Protein AF-0000000084342710 (afdb_homodimer)

Foldseek 3Di:
DADAAAEDELDQDPPQPPPPDAQKKAFDAPWDWDDPDLFWIWIHDPRVQIYIYGPHDSVLSVLNVVRNAIDGLVVSLVSCVVVPHHSSSSSSVQVRCVVSVGMDHRVLVVVLLVLQLPAEEEEEDAAQLSLLLLLLSQVVRRNHYEYDYADADDPRRPDRQADPVRGRPGPQVRSQVSSCVRRVNRHYYHDDPPDQGQEYEYEFADDDPVVQVVCLVVQHWYWYWADDPAKIKIDQTDRQLAAAGVVLVQVVVCVVPVCSVVVSVVRGPDGHDHDSVRSNVRSVLRNVQVSQSSSVVVHDDDHGLSHQWMWIDNVVVGDIDTGGGGHDPPDPSNNNVDDPPPVPPPPPPPD/DADAAAEDELDQDDPQPPPPDAQKKAFDAPWDWDDPDLFWIWIHDPRVQIYIYGPHDSVLSVLNVVRNAIDGLVVSLVSCVVVPHHSSSSSSVQVRCVVSVGMDHRVLVVVLLVLQLPAEEEEEDAAQLSLQLLLLSQVVRRNHYEYDYADADDPRRPDRQADPVRGGPGPQVRSVVSSCVRRVNRHYYHDDPPDQGQEYEYEFADDDPVVQVVCLVVQHWYWYWADDPAKIKIDQTDRQLAAAGVVLVQVVVCVVPVCSVVVSVVRGPDGHDHDSVRSNVRSVLRNVQVSQSSSPVVHDGPHGLSHQWMWIDNVVVGDIDTGGGGHDPPDPSNNNVDDPPPVPPPPPPPD

Sequence (702 aa):
MKTPTDTVAVRDHAGVNRDQLPATVMLPRWRSVFDIDASTRMIGLDPQAALVVGDLAPPLAELVDELRSPVAPEDFAARAAARGVPAETAYTLLHALRDAGELVDGAAAARMTAHRAAAAVLVRGTGPLTVGVVIGLCAAGIGAVHVEARGTVAGADLGTGLGDADHGRPRLEAIADAAARTVPEARVSRPPRLLVPDLVVLADEYPDPVVCADLVVGGIAHLPVRLRDGVGVVGPLVLPGRTACLECLELQRSACEPSWPRVAAQLAGRRGTADPASVPATVGLSVAQAVAAVDGTAGSTPPPGALEASLEIDAAAGTIVRRPWQPVPGCRCGAADLPRTDGRSRATIEGMKTPTDTVAVRDHAGVNRDQLPATVMLPRWRSVFDIDASTRMIGLDPQAALVVGDLAPPLAELVDELRSPVAPEDFAARAAARGVPAETAYTLLHALRDAGELVDGAAAARMTAHRAAAAVLVRGTGPLTVGVVIGLCAAGIGAVHVEARGTVAGADLGTGLGDADHGRPRLEAIADAAARTVPEARVSRPPRLLVPDLVVLADEYPDPVVCADLVVGGIAHLPVRLRDGVGVVGPLVLPGRTACLECLELQRSACEPSWPRVAAQLAGRRGTADPASVPATVGLSVAQAVAAVDGTAGSTPPPGALEASLEIDAAAGTIVRRPWQPVPGCRCGAADLPRTDGRSRATIEG

Nearest PDB structures (foldseek):
  6om4-assembly2_B  TM=7.140E-01  e=4.224E-17  Escherichia coli
  3h5a-assembly1_A  TM=6.981E-01  e=1.035E-16  Escherichia coli
  3h9g-assembly1_A  TM=7.059E-01  e=3.850E-16  Escherichia coli
  3h5a-assembly1_B  TM=7.046E-01  e=1.931E-15  Escherichia coli
  3h5a-assembly1_C  TM=6.759E-01  e=1.614E-15  Escherichia coli

Structure (mmCIF, N/CA/C/O backbone):
data_AF-0000000084342710-model_v1
#
loop_
_entity.id
_entity.type
_entity.pdbx_description
1 polymer 'Bacteriocin biosynthesis cyclodehydratase domain-containing protein'
#
loop_
_atom_site.group_PDB
_atom_site.id
_atom_site.type_symbol
_atom_site.label_atom_id
_atom_site.label_alt_id
_atom_site.label_comp_id
_atom_site.label_asym_id
_atom_site.label_entity_id
_atom_site.label_seq_id
_atom_site.pdbx_PDB_ins_code
_atom_site.Cartn_x
_atom_site.Cartn_y
_atom_site.Cartn_z
_atom_site.occupancy
_atom_site.B_iso_or_equiv
_atom_site.auth_seq_id
_atom_site.auth_comp_id
_atom_site.auth_asym_id
_atom_site.auth_atom_id
_atom_site.pdbx_PDB_model_num
ATOM 1 N N . MET A 1 1 ? 10.172 -19.266 14.062 1 26.27 1 MET A N 1
ATOM 2 C CA . MET A 1 1 ? 10.781 -19.719 12.82 1 26.27 1 MET A CA 1
ATOM 3 C C . MET A 1 1 ? 9.758 -20.438 11.938 1 26.27 1 MET A C 1
ATOM 5 O O . MET A 1 1 ? 8.555 -20.406 12.234 1 26.27 1 MET A O 1
ATOM 9 N N . LYS A 1 2 ? 10.188 -21.688 11.375 1 45.38 2 LYS A N 1
ATOM 10 C CA . LYS A 1 2 ? 10.219 -22.516 10.172 1 45.38 2 LYS A CA 1
ATOM 11 C C . LYS A 1 2 ? 9 -23.438 10.102 1 45.38 2 LYS A C 1
ATOM 13 O O . LYS A 1 2 ? 8.984 -24.5 10.719 1 45.38 2 LYS A O 1
ATOM 18 N N . THR A 1 3 ? 7.875 -23.188 10.258 1 48.59 3 THR A N 1
ATOM 19 C CA . THR A 1 3 ? 7.121 -24.438 10.109 1 48.59 3 THR A CA 1
ATOM 20 C C . THR A 1 3 ? 7.285 -25 8.711 1 48.59 3 THR A C 1
ATOM 22 O O . THR A 1 3 ? 7.277 -24.266 7.723 1 48.59 3 THR A O 1
ATOM 25 N N . PRO A 1 4 ? 7.848 -26.25 8.656 1 53.44 4 PRO A N 1
ATOM 26 C CA . PRO A 1 4 ? 7.965 -26.969 7.387 1 53.44 4 PRO A CA 1
ATOM 27 C C . PRO A 1 4 ? 6.727 -26.797 6.504 1 53.44 4 PRO A C 1
ATOM 29 O O . PRO A 1 4 ? 5.633 -26.547 7.012 1 53.44 4 PRO A O 1
ATOM 32 N N . THR A 1 5 ? 7.039 -26.641 5.289 1 66.56 5 THR A N 1
ATOM 33 C CA . THR A 1 5 ? 5.973 -26.656 4.293 1 66.56 5 THR A CA 1
ATOM 34 C C . THR A 1 5 ? 5.066 -27.859 4.48 1 66.56 5 THR A C 1
ATOM 36 O O . THR A 1 5 ? 5.543 -28.969 4.742 1 66.56 5 THR A O 1
ATOM 39 N N . ASP A 1 6 ? 3.811 -27.719 4.531 1 72 6 ASP A N 1
ATOM 40 C CA . ASP A 1 6 ? 2.85 -28.812 4.648 1 72 6 ASP A CA 1
ATOM 41 C C . ASP A 1 6 ? 2.994 -29.797 3.492 1 72 6 ASP A C 1
ATOM 43 O O . ASP A 1 6 ? 3.236 -29.391 2.354 1 72 6 ASP A O 1
ATOM 47 N N . THR A 1 7 ? 3.133 -31.047 3.789 1 71.19 7 THR A N 1
ATOM 48 C CA . THR A 1 7 ? 3.258 -32.094 2.775 1 71.19 7 THR A CA 1
ATOM 49 C C . THR A 1 7 ? 2.037 -33 2.789 1 71.19 7 THR A C 1
ATOM 51 O O . THR A 1 7 ? 1.553 -33.375 3.855 1 71.19 7 THR A O 1
ATOM 54 N N . VAL A 1 8 ? 1.377 -33.125 1.595 1 76.75 8 VAL A N 1
ATOM 55 C CA . VAL A 1 8 ? 0.285 -34.094 1.472 1 76.75 8 VAL A CA 1
ATOM 56 C C . VAL A 1 8 ? 0.689 -35.219 0.52 1 76.75 8 VAL A C 1
ATOM 58 O O . VAL A 1 8 ? 1.258 -34.969 -0.545 1 76.75 8 VAL A O 1
ATOM 61 N N . ALA A 1 9 ? 0.549 -36.469 0.963 1 75 9 ALA A N 1
ATOM 62 C CA . ALA A 1 9 ? 0.771 -37.625 0.124 1 75 9 ALA A CA 1
ATOM 63 C C . ALA A 1 9 ? -0.55 -38.219 -0.382 1 75 9 ALA A C 1
ATOM 65 O O . ALA A 1 9 ? -1.498 -38.375 0.39 1 75 9 ALA A O 1
ATOM 66 N N . VAL A 1 10 ? -0.753 -38.188 -1.678 1 72.38 10 VAL A N 1
ATOM 67 C CA . VAL A 1 10 ? -1.976 -38.719 -2.275 1 72.38 10 VAL A CA 1
ATOM 68 C C . VAL A 1 10 ? -1.865 -40.219 -2.426 1 72.38 10 VAL A C 1
ATOM 70 O O . VAL A 1 10 ? -1.172 -40.719 -3.318 1 72.38 10 VAL A O 1
ATOM 73 N N . ARG A 1 11 ? -2.02 -40.969 -1.323 1 61.44 11 ARG A N 1
ATOM 74 C CA . ARG A 1 11 ? -2.02 -42.438 -1.379 1 61.44 11 ARG A CA 1
ATOM 75 C C . ARG A 1 11 ? -3.412 -42.969 -1.694 1 61.44 11 ARG A C 1
ATOM 77 O O . ARG A 1 11 ? -4.414 -42.281 -1.469 1 61.44 11 ARG A O 1
ATOM 84 N N . ASP A 1 12 ? -3.533 -44.062 -2.482 1 53.97 12 ASP A N 1
ATOM 85 C CA . ASP A 1 12 ? -4.746 -44.75 -2.902 1 53.97 12 ASP A CA 1
ATOM 86 C C . ASP A 1 12 ? -5.699 -44.938 -1.727 1 53.97 12 ASP A C 1
ATOM 88 O O . ASP A 1 12 ? -5.332 -45.562 -0.718 1 53.97 12 ASP A O 1
ATOM 92 N N . HIS A 1 13 ? -6.547 -43.938 -1.438 1 51.06 13 HIS A N 1
ATOM 93 C CA . HIS A 1 13 ? -7.539 -44.281 -0.423 1 51.06 13 HIS A CA 1
ATOM 94 C C . HIS A 1 13 ? -8.773 -44.906 -1.046 1 51.06 13 HIS A C 1
ATOM 96 O O . HIS A 1 13 ? -9.359 -44.375 -1.979 1 51.06 13 HIS A O 1
ATOM 102 N N . ALA A 1 14 ? -9 -46.062 -0.784 1 50.31 14 ALA A N 1
ATOM 103 C CA . ALA A 1 14 ? -10.266 -46.75 -0.976 1 50.31 14 ALA A CA 1
ATOM 104 C C . ALA A 1 14 ? -11.43 -45.969 -0.373 1 50.31 14 ALA A C 1
ATOM 106 O O . ALA A 1 14 ? -11.312 -45.438 0.728 1 50.31 14 ALA A O 1
ATOM 107 N N . GLY A 1 15 ? -12.539 -45.656 -1.287 1 54.59 15 GLY A N 1
ATOM 108 C CA . GLY A 1 15 ? -13.852 -45.156 -0.916 1 54.59 15 GLY A CA 1
ATOM 109 C C . GLY A 1 15 ? -13.938 -43.625 -0.935 1 54.59 15 GLY A C 1
ATOM 110 O O . GLY A 1 15 ? -14.586 -43.031 -0.07 1 54.59 15 GLY A O 1
ATOM 111 N N . VAL A 1 16 ? -13.18 -43 -1.77 1 57.56 16 VAL A N 1
ATOM 112 C CA . VAL A 1 16 ? -13.227 -41.562 -1.758 1 57.56 16 VAL A CA 1
ATOM 113 C C . VAL A 1 16 ? -14.602 -41.062 -2.211 1 57.56 16 VAL A C 1
ATOM 115 O O . VAL A 1 16 ? -15.148 -41.562 -3.201 1 57.56 16 VAL A O 1
ATOM 118 N N . ASN A 1 17 ? -15.391 -40.5 -1.282 1 56.69 17 ASN A N 1
ATOM 119 C CA . ASN A 1 17 ? -16.703 -39.906 -1.516 1 56.69 17 ASN A CA 1
ATOM 120 C C . ASN A 1 17 ? -16.656 -38.781 -2.543 1 56.69 17 ASN A C 1
ATOM 122 O O . ASN A 1 17 ? -15.945 -37.812 -2.348 1 56.69 17 ASN A O 1
ATOM 126 N N . ARG A 1 18 ? -17 -39.062 -3.824 1 61.75 18 ARG A N 1
ATOM 127 C CA . ARG A 1 18 ? -17.141 -38.094 -4.902 1 61.75 18 ARG A CA 1
ATOM 128 C C . ARG A 1 18 ? -18 -36.906 -4.473 1 61.75 18 ARG A C 1
ATOM 130 O O . ARG A 1 18 ? -17.906 -35.812 -5.043 1 61.75 18 ARG A O 1
ATOM 137 N N . ASP A 1 19 ? -18.891 -37.125 -3.441 1 64.12 19 ASP A N 1
ATOM 138 C CA . ASP A 1 19 ? -20.078 -36.312 -3.182 1 64.12 19 ASP A CA 1
ATOM 139 C C . ASP A 1 19 ? -19.719 -35.031 -2.447 1 64.12 19 ASP A C 1
ATOM 141 O O . ASP A 1 19 ? -20.531 -34.125 -2.352 1 64.12 19 ASP A O 1
ATOM 145 N N . GLN A 1 20 ? -18.391 -34.594 -2.584 1 82.88 20 GLN A N 1
ATOM 146 C CA . GLN A 1 20 ? -18.219 -33.438 -1.724 1 82.88 20 GLN A CA 1
ATOM 147 C C . GLN A 1 20 ? -17.344 -32.375 -2.391 1 82.88 20 GLN A C 1
ATOM 149 O O . GLN A 1 20 ? -16.797 -31.5 -1.717 1 82.88 20 GLN A O 1
ATOM 154 N N . LEU A 1 21 ? -17.375 -32.469 -3.73 1 90.81 21 LEU A N 1
ATOM 155 C CA . LEU A 1 21 ? -16.625 -31.438 -4.426 1 90.81 21 LEU A CA 1
ATOM 156 C C . LEU A 1 21 ? -17.547 -30.531 -5.23 1 90.81 21 LEU A C 1
ATOM 158 O O . LEU A 1 21 ? -18.609 -30.984 -5.695 1 90.81 21 LEU A O 1
ATOM 162 N N . PRO A 1 22 ? -17.266 -29.328 -5.375 1 92 22 PRO A N 1
ATOM 163 C CA . PRO A 1 22 ? -18.062 -28.438 -6.219 1 92 22 PRO A CA 1
ATOM 164 C C . PRO A 1 22 ? -18.062 -28.859 -7.684 1 92 22 PRO A C 1
ATOM 166 O O . PRO A 1 22 ? -17.281 -29.719 -8.086 1 92 22 PRO A O 1
ATOM 169 N N . ALA A 1 23 ? -18.984 -28.266 -8.453 1 92.56 23 ALA A N 1
ATOM 170 C CA . ALA A 1 23 ? -19.156 -28.594 -9.859 1 92.56 23 ALA A CA 1
ATOM 171 C C . ALA A 1 23 ? -17.875 -28.344 -10.648 1 92.56 23 ALA A C 1
ATOM 173 O O . ALA A 1 23 ? -17.578 -29.062 -11.609 1 92.56 23 ALA A O 1
ATOM 174 N N . THR A 1 24 ? -17.203 -27.312 -10.266 1 95.69 24 THR A N 1
ATOM 175 C CA . THR A 1 24 ? -15.867 -27.031 -10.797 1 95.69 24 THR A CA 1
ATOM 176 C C . THR A 1 24 ? -14.898 -26.672 -9.68 1 95.69 24 THR A C 1
ATOM 178 O O . THR A 1 24 ? -15.312 -26.156 -8.641 1 95.69 24 THR A O 1
ATOM 181 N N . VAL A 1 25 ? -13.648 -27 -9.875 1 96.12 25 VAL A N 1
ATOM 182 C CA . VAL A 1 25 ? -12.633 -26.734 -8.867 1 96.12 25 VAL A CA 1
ATOM 183 C C . VAL A 1 25 ? -11.398 -26.125 -9.531 1 96.12 25 VAL A C 1
ATOM 185 O O . VAL A 1 25 ? -11.18 -26.297 -10.727 1 96.12 25 VAL A O 1
ATOM 188 N N . MET A 1 26 ? -10.672 -25.438 -8.789 1 96.44 26 MET A N 1
ATOM 189 C CA . MET A 1 26 ? -9.406 -24.875 -9.242 1 96.44 26 MET A CA 1
ATOM 190 C C . MET A 1 26 ? -8.508 -24.531 -8.055 1 96.44 26 MET A C 1
ATOM 192 O O . MET A 1 26 ? -8.977 -24.484 -6.918 1 96.44 26 MET A O 1
ATOM 196 N N . LEU A 1 27 ? -7.254 -24.344 -8.297 1 95 27 LEU A N 1
ATOM 197 C CA . LEU A 1 27 ? -6.367 -23.766 -7.289 1 95 27 LEU A CA 1
ATOM 198 C C . LEU A 1 27 ? -6.695 -22.297 -7.051 1 95 27 LEU A C 1
ATOM 200 O O . LEU A 1 27 ? -7.309 -21.656 -7.902 1 95 27 LEU A O 1
ATOM 204 N N . PRO A 1 28 ? -6.359 -21.797 -5.793 1 90.5 28 PRO A N 1
ATOM 205 C CA . PRO A 1 28 ? -6.562 -20.359 -5.57 1 90.5 28 PRO A CA 1
ATOM 206 C C . PRO A 1 28 ? -5.906 -19.5 -6.641 1 90.5 28 PRO A C 1
ATOM 208 O O . PRO A 1 28 ? -4.836 -19.844 -7.152 1 90.5 28 PRO A O 1
ATOM 211 N N . ARG A 1 29 ? -6.555 -18.359 -6.781 1 85.81 29 ARG A N 1
ATOM 212 C CA . ARG A 1 29 ? -6.059 -17.438 -7.797 1 85.81 29 ARG A CA 1
ATOM 213 C C . ARG A 1 29 ? -4.633 -17 -7.488 1 85.81 29 ARG A C 1
ATOM 215 O O . ARG A 1 29 ? -4.273 -16.812 -6.32 1 85.81 29 ARG A O 1
ATOM 222 N N . TRP A 1 30 ? -3.738 -16.953 -8.359 1 88.75 30 TRP A N 1
ATOM 223 C CA . TRP A 1 30 ? -2.383 -16.406 -8.32 1 88.75 30 TRP A CA 1
ATOM 224 C C . TRP A 1 30 ? -1.408 -17.422 -7.734 1 88.75 30 TRP A C 1
ATOM 226 O O . TRP A 1 30 ? -0.232 -17.109 -7.527 1 88.75 30 TRP A O 1
ATOM 236 N N . ARG A 1 31 ? -1.967 -18.641 -7.336 1 89.81 31 ARG A N 1
ATOM 237 C CA . ARG A 1 31 ? -1.093 -19.672 -6.801 1 89.81 31 ARG A CA 1
ATOM 238 C C . ARG A 1 31 ? -0.161 -20.219 -7.883 1 89.81 31 ARG A C 1
ATOM 240 O O . ARG A 1 31 ? -0.601 -20.516 -8.992 1 89.81 31 ARG A O 1
ATOM 247 N N . SER A 1 32 ? 1.064 -20.281 -7.516 1 91.06 32 SER A N 1
ATOM 248 C CA . SER A 1 32 ? 2.039 -20.875 -8.43 1 91.06 32 SER A CA 1
ATOM 249 C C . SER A 1 32 ? 2.209 -22.375 -8.172 1 91.06 32 SER A C 1
ATOM 251 O O . SER A 1 32 ? 2.023 -22.828 -7.047 1 91.06 32 SER A O 1
ATOM 253 N N . VAL A 1 33 ? 2.518 -23.047 -9.234 1 93.5 33 VAL A N 1
ATOM 254 C CA . VAL A 1 33 ? 2.773 -24.484 -9.141 1 93.5 33 VAL A CA 1
ATOM 255 C C . VAL A 1 33 ? 4.148 -24.797 -9.727 1 93.5 33 VAL A C 1
ATOM 257 O O . VAL A 1 33 ? 4.492 -24.328 -10.812 1 93.5 33 VAL A O 1
ATOM 260 N N . PHE A 1 34 ? 4.895 -25.609 -8.992 1 93.62 34 PHE A N 1
ATOM 261 C CA . PHE A 1 34 ? 6.254 -25.922 -9.414 1 93.62 34 PHE A CA 1
ATOM 262 C C . PHE A 1 34 ? 6.484 -27.422 -9.438 1 93.62 34 PHE A C 1
ATOM 264 O O . PHE A 1 34 ? 5.887 -28.156 -8.648 1 93.62 34 PHE A O 1
ATOM 271 N N . ASP A 1 35 ? 7.395 -27.812 -10.273 1 94.94 35 ASP A N 1
ATOM 272 C CA . ASP A 1 35 ? 7.805 -29.203 -10.391 1 94.94 35 ASP A CA 1
ATOM 273 C C . ASP A 1 35 ? 9.023 -29.484 -9.523 1 94.94 35 ASP A C 1
ATOM 275 O O . ASP A 1 35 ? 10.094 -28.906 -9.727 1 94.94 35 ASP A O 1
ATOM 279 N N . ILE A 1 36 ? 8.852 -30.359 -8.555 1 93.56 36 ILE A N 1
ATOM 280 C CA . ILE A 1 36 ? 9.984 -30.781 -7.734 1 93.56 36 ILE A CA 1
ATOM 281 C C . ILE A 1 36 ? 10.664 -31.984 -8.367 1 93.56 36 ILE A C 1
ATOM 283 O O . ILE A 1 36 ? 11.883 -32 -8.531 1 93.56 36 ILE A O 1
ATOM 287 N N . ASP A 1 37 ? 9.867 -32.969 -8.727 1 93.19 37 ASP A N 1
ATOM 288 C CA . ASP A 1 37 ? 10.25 -34.125 -9.523 1 93.19 37 ASP A CA 1
ATOM 289 C C . ASP A 1 37 ? 9.047 -34.719 -10.258 1 93.19 37 ASP A C 1
ATOM 291 O O . ASP A 1 37 ? 8 -34.062 -10.375 1 93.19 37 ASP A O 1
ATOM 295 N N . ALA A 1 38 ? 9.211 -35.906 -10.781 1 93.31 38 ALA A N 1
ATOM 296 C CA . ALA A 1 38 ? 8.18 -36.5 -11.633 1 93.31 38 ALA A CA 1
ATOM 297 C C . ALA A 1 38 ? 6.902 -36.781 -10.836 1 93.31 38 ALA A C 1
ATOM 299 O O . ALA A 1 38 ? 5.812 -36.844 -11.406 1 93.31 38 ALA A O 1
ATOM 300 N N . SER A 1 39 ? 6.973 -36.875 -9.5 1 94.38 39 SER A N 1
ATOM 301 C CA . SER A 1 39 ? 5.824 -37.312 -8.703 1 94.38 39 SER A CA 1
ATOM 302 C C . SER A 1 39 ? 5.496 -36.281 -7.609 1 94.38 39 SER A C 1
ATOM 304 O O . SER A 1 39 ? 4.699 -36.594 -6.715 1 94.38 39 SER A O 1
ATOM 306 N N . THR A 1 40 ? 6.148 -35.156 -7.664 1 94.44 40 THR A N 1
ATOM 307 C CA . THR A 1 40 ? 5.988 -34.188 -6.578 1 94.44 40 THR A CA 1
ATOM 308 C C . THR A 1 40 ? 5.801 -32.781 -7.125 1 94.44 40 THR A C 1
ATOM 310 O O . THR A 1 40 ? 6.535 -32.344 -8.023 1 94.44 40 THR A O 1
ATOM 313 N N . ARG A 1 41 ? 4.805 -32.125 -6.672 1 95.06 41 ARG A N 1
ATOM 314 C CA . ARG A 1 41 ? 4.543 -30.719 -7.016 1 95.06 41 ARG A CA 1
ATOM 315 C C . ARG A 1 41 ? 4.527 -29.844 -5.77 1 95.06 41 ARG A C 1
ATOM 317 O O . ARG A 1 41 ? 4.203 -30.312 -4.676 1 95.06 41 ARG A O 1
ATOM 324 N N . MET A 1 42 ? 4.945 -28.703 -5.898 1 93.88 42 MET A N 1
ATOM 325 C CA . MET A 1 42 ? 4.801 -27.703 -4.848 1 93.88 42 MET A CA 1
ATOM 326 C C . MET A 1 42 ? 3.807 -26.609 -5.254 1 93.88 42 MET A C 1
ATOM 328 O O . MET A 1 42 ? 3.871 -26.094 -6.367 1 93.88 42 MET A O 1
ATOM 332 N N . ILE A 1 43 ? 2.893 -26.328 -4.391 1 93.62 43 ILE A N 1
ATOM 333 C CA . ILE A 1 43 ? 1.866 -25.328 -4.621 1 93.62 43 ILE A CA 1
ATOM 334 C C . ILE A 1 43 ? 2.094 -24.125 -3.695 1 93.62 43 ILE A C 1
ATOM 336 O O . ILE A 1 43 ? 2.01 -24.266 -2.473 1 93.62 43 ILE A O 1
ATOM 340 N N . GLY A 1 44 ? 2.426 -22.938 -4.359 1 92.25 44 GLY A N 1
ATOM 341 C CA . GLY A 1 44 ? 2.67 -21.719 -3.604 1 92.25 44 GLY A CA 1
ATOM 342 C C . GLY A 1 44 ? 4.133 -21.516 -3.26 1 92.25 44 GLY A C 1
ATOM 343 O O . GLY A 1 44 ? 4.922 -22.469 -3.279 1 92.25 44 GLY A O 1
ATOM 344 N N . LEU A 1 45 ? 4.457 -20.266 -2.916 1 90.94 45 LEU A N 1
ATOM 345 C CA . LEU A 1 45 ? 5.844 -19.906 -2.633 1 90.94 45 LEU A CA 1
ATOM 346 C C . LEU A 1 45 ? 5.98 -19.359 -1.215 1 90.94 45 LEU A C 1
ATOM 348 O O . LEU A 1 45 ? 7.098 -19.203 -0.711 1 90.94 45 LEU A O 1
ATOM 352 N N . ASP A 1 46 ? 4.871 -19.031 -0.592 1 86.38 46 ASP A N 1
ATOM 353 C CA . ASP A 1 46 ? 4.914 -18.547 0.786 1 86.38 46 ASP A CA 1
ATOM 354 C C . ASP A 1 46 ? 5.445 -19.641 1.726 1 86.38 46 ASP A C 1
ATOM 356 O O . ASP A 1 46 ? 4.867 -20.719 1.826 1 86.38 46 ASP A O 1
ATOM 360 N N . PRO A 1 47 ? 6.477 -19.328 2.453 1 78.06 47 PRO A N 1
ATOM 361 C CA . PRO A 1 47 ? 7.062 -20.359 3.316 1 78.06 47 PRO A CA 1
ATOM 362 C C . PRO A 1 47 ? 6.098 -20.844 4.395 1 78.06 47 PRO A C 1
ATOM 364 O O . PRO A 1 47 ? 6.246 -21.953 4.906 1 78.06 47 PRO A O 1
ATOM 367 N N . GLN A 1 48 ? 5.145 -20.016 4.719 1 78.19 48 GLN A N 1
ATOM 368 C CA . GLN A 1 48 ? 4.23 -20.391 5.793 1 78.19 48 GLN A CA 1
ATOM 369 C C . GLN A 1 48 ? 2.984 -21.078 5.242 1 78.19 48 GLN A C 1
ATOM 371 O O . GLN A 1 48 ? 2.18 -21.609 6.004 1 78.19 48 GLN A O 1
ATOM 376 N N . ALA A 1 49 ? 2.846 -21.125 3.871 1 82.88 49 ALA A N 1
ATOM 377 C CA . ALA A 1 49 ? 1.564 -21.594 3.35 1 82.88 49 ALA A CA 1
ATOM 378 C C . ALA A 1 49 ? 1.768 -22.547 2.174 1 82.88 49 ALA A C 1
ATOM 380 O O . ALA A 1 49 ? 0.838 -23.25 1.767 1 82.88 49 ALA A O 1
ATOM 381 N N . ALA A 1 50 ? 2.941 -22.641 1.703 1 89.06 50 ALA A N 1
ATOM 382 C CA . ALA A 1 50 ? 3.199 -23.516 0.557 1 89.06 50 ALA A CA 1
ATOM 383 C C . ALA A 1 50 ? 2.896 -24.969 0.893 1 89.06 50 ALA A C 1
ATOM 385 O O . ALA A 1 50 ? 3.025 -25.391 2.047 1 89.06 50 ALA A O 1
ATOM 386 N N . LEU A 1 51 ? 2.469 -25.734 -0.097 1 91.81 51 LEU A N 1
ATOM 387 C CA . LEU A 1 51 ? 2.098 -27.141 0.054 1 91.81 51 LEU A CA 1
ATOM 388 C C . LEU A 1 51 ? 2.877 -28.016 -0.919 1 91.81 51 LEU A C 1
ATOM 390 O O . LEU A 1 51 ? 2.916 -27.734 -2.119 1 91.81 51 LEU A O 1
ATOM 394 N N . VAL A 1 52 ? 3.49 -29.016 -0.384 1 92.38 52 VAL A N 1
ATOM 395 C CA . VAL A 1 52 ? 4.141 -30.016 -1.221 1 92.38 52 VAL A CA 1
ATOM 396 C C . VAL A 1 52 ? 3.236 -31.234 -1.358 1 92.38 52 VAL A C 1
ATOM 398 O O . VAL A 1 52 ? 2.82 -31.828 -0.358 1 92.38 52 VAL A O 1
ATOM 401 N N . VAL A 1 53 ? 2.893 -31.547 -2.582 1 93.38 53 VAL A N 1
ATOM 402 C CA . VAL A 1 53 ? 2.076 -32.719 -2.879 1 93.38 53 VAL A CA 1
ATOM 403 C C . VAL A 1 53 ? 2.945 -33.812 -3.494 1 93.38 53 VAL A C 1
ATOM 405 O O . VAL A 1 53 ? 3.422 -33.688 -4.625 1 93.38 53 VAL A O 1
ATOM 408 N N . GLY A 1 54 ? 3.07 -34.906 -2.781 1 92.5 54 GLY A N 1
ATOM 409 C CA . GLY A 1 54 ? 3.975 -35.969 -3.195 1 92.5 54 GLY A CA 1
ATOM 410 C C . GLY A 1 54 ? 3.264 -37.281 -3.479 1 92.5 54 GLY A C 1
ATOM 411 O O . GLY A 1 54 ? 2.037 -37.344 -3.389 1 92.5 54 GLY A O 1
ATOM 412 N N . ASP A 1 55 ? 4.094 -38.188 -4.016 1 91.69 55 ASP A N 1
ATOM 413 C CA . ASP A 1 55 ? 3.668 -39.562 -4.301 1 91.69 55 ASP A CA 1
ATOM 414 C C . ASP A 1 55 ? 2.557 -39.562 -5.348 1 91.69 55 ASP A C 1
ATOM 416 O O . ASP A 1 55 ? 1.628 -40.375 -5.258 1 91.69 55 ASP A O 1
ATOM 420 N N . LEU A 1 56 ? 2.715 -38.719 -6.234 1 93.38 56 LEU A N 1
ATOM 421 C CA . LEU A 1 56 ? 1.768 -38.656 -7.344 1 93.38 56 LEU A CA 1
ATOM 422 C C . LEU A 1 56 ? 2.229 -39.562 -8.484 1 93.38 56 LEU A C 1
ATOM 424 O O . LEU A 1 56 ? 3.422 -39.625 -8.781 1 93.38 56 LEU A O 1
ATOM 428 N N . ALA A 1 57 ? 1.233 -40.281 -9.023 1 93.81 57 ALA A N 1
ATOM 429 C CA . ALA A 1 57 ? 1.563 -40.812 -10.336 1 93.81 57 ALA A CA 1
ATOM 430 C C . ALA A 1 57 ? 1.979 -39.719 -11.305 1 93.81 57 ALA A C 1
ATOM 432 O O . ALA A 1 57 ? 1.329 -38.688 -11.383 1 93.81 57 ALA A O 1
ATOM 433 N N . PRO A 1 58 ? 3.031 -39.969 -12.023 1 94.06 58 PRO A N 1
ATOM 434 C CA . PRO A 1 58 ? 3.59 -38.906 -12.867 1 94.06 58 PRO A CA 1
ATOM 435 C C . PRO A 1 58 ? 2.551 -38.281 -13.789 1 94.06 58 PRO A C 1
ATOM 437 O O . PRO A 1 58 ? 2.467 -37.031 -13.891 1 94.06 58 PRO A O 1
ATOM 440 N N . PRO A 1 59 ? 1.677 -39.062 -14.383 1 94.38 59 PRO A N 1
ATOM 441 C CA . PRO A 1 59 ? 0.665 -38.406 -15.227 1 94.38 59 PRO A CA 1
ATOM 442 C C . PRO A 1 59 ? -0.284 -37.531 -14.438 1 94.38 59 PRO A C 1
ATOM 444 O O . PRO A 1 59 ? -0.766 -36.5 -14.961 1 94.38 59 PRO A O 1
ATOM 447 N N . LEU A 1 60 ? -0.517 -37.844 -13.188 1 94.31 60 LEU A N 1
ATOM 448 C CA . LEU A 1 60 ? -1.382 -37.031 -12.344 1 94.31 60 LEU A CA 1
ATOM 449 C C . LEU A 1 60 ? -0.687 -35.75 -11.938 1 94.31 60 LEU A C 1
ATOM 451 O O . LEU A 1 60 ? -1.316 -34.688 -11.898 1 94.31 60 LEU A O 1
ATOM 455 N N . ALA A 1 61 ? 0.578 -35.844 -11.68 1 94.81 61 ALA A N 1
ATOM 456 C CA . ALA A 1 61 ? 1.365 -34.656 -11.367 1 94.81 61 ALA A CA 1
ATOM 457 C C . ALA A 1 61 ? 1.294 -33.625 -12.5 1 94.81 61 ALA A C 1
ATOM 459 O O . ALA A 1 61 ? 1.156 -32.438 -12.258 1 94.81 61 ALA A O 1
ATOM 460 N N . GLU A 1 62 ? 1.28 -34.125 -13.688 1 93.75 62 GLU A N 1
ATOM 461 C CA . GLU A 1 62 ? 1.217 -33.281 -14.859 1 93.75 62 GLU A CA 1
ATOM 462 C C . GLU A 1 62 ? -0.139 -32.562 -14.961 1 93.75 62 GLU A C 1
ATOM 464 O O . GLU A 1 62 ? -0.237 -31.469 -15.477 1 93.75 62 GLU A O 1
ATOM 469 N N . LEU A 1 63 ? -1.138 -33.219 -14.438 1 95.31 63 LEU A N 1
ATOM 470 C CA . LEU A 1 63 ? -2.498 -32.719 -14.539 1 95.31 63 LEU A CA 1
ATOM 471 C C . LEU A 1 63 ? -2.746 -31.625 -13.508 1 95.31 63 LEU A C 1
ATOM 473 O O . LEU A 1 63 ? -3.715 -30.859 -13.617 1 95.31 63 LEU A O 1
ATOM 477 N N . VAL A 1 64 ? -1.878 -31.484 -12.531 1 95.38 64 VAL A N 1
ATOM 478 C CA . VAL A 1 64 ? -2.072 -30.5 -11.469 1 95.38 64 VAL A CA 1
ATOM 479 C C . VAL A 1 64 ? -2.119 -29.094 -12.062 1 95.38 64 VAL A C 1
ATOM 481 O O . VAL A 1 64 ? -2.863 -28.234 -11.578 1 95.38 64 VAL A O 1
ATOM 484 N N . ASP A 1 65 ? -1.444 -28.859 -13.148 1 92.25 65 ASP A N 1
ATOM 485 C CA . ASP A 1 65 ? -1.406 -27.562 -13.805 1 92.25 65 ASP A CA 1
ATOM 486 C C . ASP A 1 65 ? -2.783 -27.172 -14.344 1 92.25 65 ASP A C 1
ATOM 488 O O . ASP A 1 65 ? -3.1 -26 -14.469 1 92.25 65 ASP A O 1
ATOM 492 N N . GLU A 1 66 ? -3.555 -28.156 -14.664 1 93.56 66 GLU A N 1
ATOM 493 C CA . GLU A 1 66 ? -4.887 -27.891 -15.203 1 93.56 66 GLU A CA 1
ATOM 494 C C . GLU A 1 66 ? -5.797 -27.281 -14.141 1 93.56 66 GLU A C 1
ATOM 496 O O . GLU A 1 66 ? -6.805 -26.656 -14.477 1 93.56 66 GLU A O 1
ATOM 501 N N . LEU A 1 67 ? -5.398 -27.484 -12.922 1 95.62 67 LEU A N 1
ATOM 502 C CA . LEU A 1 67 ? -6.223 -26.984 -11.828 1 95.62 67 LEU A CA 1
ATOM 503 C C . LEU A 1 67 ? -6.039 -25.484 -11.656 1 95.62 67 LEU A C 1
ATOM 505 O O . LEU A 1 67 ? -6.711 -24.859 -10.828 1 95.62 67 LEU A O 1
ATOM 509 N N . ARG A 1 68 ? -5.195 -24.828 -12.453 1 92.62 68 ARG A N 1
ATOM 510 C CA . ARG A 1 68 ? -5.023 -23.391 -12.398 1 92.62 68 ARG A CA 1
ATOM 511 C C . ARG A 1 68 ? -6.223 -22.672 -13.016 1 92.62 68 ARG A C 1
ATOM 513 O O . ARG A 1 68 ? -6.383 -21.453 -12.844 1 92.62 68 ARG A O 1
ATOM 520 N N . SER A 1 69 ? -6.992 -23.406 -13.789 1 93.44 69 SER A N 1
ATOM 521 C CA . SER A 1 69 ? -8.273 -22.969 -14.328 1 93.44 69 SER A CA 1
ATOM 522 C C . SER A 1 69 ? -9.414 -23.875 -13.852 1 93.44 69 SER A C 1
ATOM 524 O O . SER A 1 69 ? -9.18 -25 -13.414 1 93.44 69 SER A O 1
ATOM 526 N N . PRO A 1 70 ? -10.57 -23.375 -13.875 1 95.12 70 PRO A N 1
ATOM 527 C CA . PRO A 1 70 ? -11.688 -24.203 -13.414 1 95.12 70 PRO A CA 1
ATOM 528 C C . PRO A 1 70 ? -11.859 -25.484 -14.227 1 95.12 70 PRO A C 1
ATOM 530 O O . PRO A 1 70 ? -11.836 -25.438 -15.461 1 95.12 70 PRO A O 1
ATOM 533 N N . VAL A 1 71 ? -12.047 -26.609 -13.531 1 96.56 71 VAL A N 1
ATOM 534 C CA . VAL A 1 71 ? -12.273 -27.891 -14.172 1 96.56 71 VAL A CA 1
ATOM 535 C C . VAL A 1 71 ? -13.289 -28.703 -13.375 1 96.56 71 VAL A C 1
ATOM 537 O O . VAL A 1 71 ? -13.305 -28.641 -12.141 1 96.56 71 VAL A O 1
ATOM 540 N N . ALA A 1 72 ? -14.102 -29.422 -14.055 1 96.5 72 ALA A N 1
ATOM 541 C CA . ALA A 1 72 ? -15.008 -30.344 -13.375 1 96.5 72 ALA A CA 1
ATOM 542 C C . ALA A 1 72 ? -14.242 -31.531 -12.805 1 96.5 72 ALA A C 1
ATOM 544 O O . ALA A 1 72 ? -13.438 -32.156 -13.508 1 96.5 72 ALA A O 1
ATOM 545 N N . PRO A 1 73 ? -14.492 -31.875 -11.562 1 95.75 73 PRO A N 1
ATOM 546 C CA . PRO A 1 73 ? -13.805 -33.031 -10.969 1 95.75 73 PRO A CA 1
ATOM 547 C C . PRO A 1 73 ? -13.922 -34.281 -11.82 1 95.75 73 PRO A C 1
ATOM 549 O O . PRO A 1 73 ? -12.953 -35.031 -11.961 1 95.75 73 PRO A O 1
ATOM 552 N N . GLU A 1 74 ? -15.102 -34.5 -12.422 1 95.31 74 GLU A N 1
ATOM 553 C CA . GLU A 1 74 ? -15.32 -35.688 -13.25 1 95.31 74 GLU A CA 1
ATOM 554 C C . GLU A 1 74 ? -14.422 -35.656 -14.484 1 95.31 74 GLU A C 1
ATOM 556 O O . GLU A 1 74 ? -13.883 -36.688 -14.891 1 95.31 74 GLU A O 1
ATOM 561 N N . ASP A 1 75 ? -14.352 -34.5 -15.031 1 96.69 75 ASP A N 1
ATOM 562 C CA . ASP A 1 75 ? -13.492 -34.344 -16.203 1 96.69 75 ASP A CA 1
ATOM 563 C C . ASP A 1 75 ? -12.023 -34.562 -15.836 1 96.69 75 ASP A C 1
ATOM 565 O O . ASP A 1 75 ? -11.281 -35.219 -16.562 1 96.69 75 ASP A O 1
ATOM 569 N N . PHE A 1 76 ? -11.641 -34 -14.688 1 96.94 76 PHE A N 1
ATOM 570 C CA . PHE A 1 76 ? -10.281 -34.156 -14.188 1 96.94 76 PHE A CA 1
ATOM 571 C C . PHE A 1 76 ? -9.953 -35.625 -13.969 1 96.94 76 PHE A C 1
ATOM 573 O O . PHE A 1 76 ? -8.898 -36.125 -14.391 1 96.94 76 PHE A O 1
ATOM 580 N N . ALA A 1 77 ? -10.828 -36.344 -13.406 1 95.19 77 ALA A N 1
ATOM 581 C CA . ALA A 1 77 ? -10.672 -37.781 -13.148 1 95.19 77 ALA A CA 1
ATOM 582 C C . ALA A 1 77 ? -10.625 -38.562 -14.453 1 95.19 77 ALA A C 1
ATOM 584 O O . ALA A 1 77 ? -9.844 -39.5 -14.586 1 95.19 77 ALA A O 1
ATOM 585 N N . ALA A 1 78 ? -11.477 -38.188 -15.367 1 96.81 78 ALA A N 1
ATOM 586 C CA . ALA A 1 78 ? -11.508 -38.844 -16.656 1 96.81 78 ALA A CA 1
ATOM 587 C C . ALA A 1 78 ? -10.18 -38.656 -17.406 1 96.81 78 ALA A C 1
ATOM 589 O O . ALA A 1 78 ? -9.688 -39.594 -18.031 1 96.81 78 ALA A O 1
ATOM 590 N N . ARG A 1 79 ? -9.633 -37.5 -17.312 1 96.56 79 ARG A N 1
ATOM 591 C CA . ARG A 1 79 ? -8.352 -37.219 -17.953 1 96.56 79 ARG A CA 1
ATOM 592 C C . ARG A 1 79 ? -7.234 -38.031 -17.297 1 96.56 79 ARG A C 1
ATOM 594 O O . ARG A 1 79 ? -6.32 -38.5 -17.984 1 96.56 79 ARG A O 1
ATOM 601 N N . ALA A 1 80 ? -7.281 -38.125 -16 1 95.5 80 ALA A N 1
ATOM 602 C CA . ALA A 1 80 ? -6.32 -38.969 -15.305 1 95.5 80 ALA A CA 1
ATOM 603 C C . ALA A 1 80 ? -6.422 -40.438 -15.773 1 95.5 80 ALA A C 1
ATOM 605 O O . ALA A 1 80 ? -5.41 -41.062 -16.094 1 95.5 80 ALA A O 1
ATOM 606 N N . ALA A 1 81 ? -7.629 -40.938 -15.883 1 95.62 81 ALA A N 1
ATOM 607 C CA . ALA A 1 81 ? -7.867 -42.312 -16.312 1 95.62 81 ALA A CA 1
ATOM 608 C C . ALA A 1 81 ? -7.336 -42.531 -17.734 1 95.62 81 ALA A C 1
ATOM 610 O O . ALA A 1 81 ? -6.762 -43.594 -18.016 1 95.62 81 ALA A O 1
ATOM 611 N N . ALA A 1 82 ? -7.586 -41.594 -18.5 1 96.88 82 ALA A N 1
ATOM 612 C CA . ALA A 1 82 ? -7.117 -41.688 -19.875 1 96.88 82 ALA A CA 1
ATOM 613 C C . ALA A 1 82 ? -5.598 -41.781 -19.938 1 96.88 82 ALA A C 1
ATOM 615 O O . ALA A 1 82 ? -5.039 -42.281 -20.922 1 96.88 82 ALA A O 1
ATOM 616 N N . ARG A 1 83 ? -4.957 -41.375 -18.859 1 95.56 83 ARG A N 1
ATOM 617 C CA . ARG A 1 83 ? -3.5 -41.406 -18.812 1 95.56 83 ARG A CA 1
ATOM 618 C C . ARG A 1 83 ? -3.006 -42.594 -17.969 1 95.56 83 ARG A C 1
ATOM 620 O O . ARG A 1 83 ? -1.836 -42.625 -17.578 1 95.56 83 ARG A O 1
ATOM 627 N N . GLY A 1 84 ? -3.957 -43.406 -17.531 1 94.88 84 GLY A N 1
ATOM 628 C CA . GLY A 1 84 ? -3.572 -44.656 -16.844 1 94.88 84 GLY A CA 1
ATOM 629 C C . GLY A 1 84 ? -3.631 -44.531 -15.336 1 94.88 84 GLY A C 1
ATOM 630 O O . GLY A 1 84 ? -3.162 -45.406 -14.625 1 94.88 84 GLY A O 1
ATOM 631 N N . VAL A 1 85 ? -4.125 -43.469 -14.828 1 94.62 85 VAL A N 1
ATOM 632 C CA . VAL A 1 85 ? -4.281 -43.281 -13.391 1 94.62 85 VAL A CA 1
ATOM 633 C C . VAL A 1 85 ? -5.738 -43.5 -12.992 1 94.62 85 VAL A C 1
ATOM 635 O O . VAL A 1 85 ? -6.648 -42.906 -13.57 1 94.62 85 VAL A O 1
ATOM 638 N N . PRO A 1 86 ? -5.938 -44.406 -12.016 1 92.69 86 PRO A N 1
ATOM 639 C CA . PRO A 1 86 ? -7.324 -44.625 -11.602 1 92.69 86 PRO A CA 1
ATOM 640 C C . PRO A 1 86 ? -8.047 -43.344 -11.211 1 92.69 86 PRO A C 1
ATOM 642 O O . PRO A 1 86 ? -7.465 -42.469 -10.555 1 92.69 86 PRO A O 1
ATOM 645 N N . ALA A 1 87 ? -9.289 -43.25 -11.633 1 92.19 87 ALA A N 1
ATOM 646 C CA . ALA A 1 87 ? -10.117 -42.094 -11.328 1 92.19 87 ALA A CA 1
ATOM 647 C C . ALA A 1 87 ? -10.156 -41.812 -9.828 1 92.19 87 ALA A C 1
ATOM 649 O O . ALA A 1 87 ? -10.148 -40.656 -9.398 1 92.19 87 ALA A O 1
ATOM 650 N N . GLU A 1 88 ? -10.18 -42.812 -9.102 1 90.19 88 GLU A N 1
ATOM 651 C CA . GLU A 1 88 ? -10.242 -42.719 -7.645 1 90.19 88 GLU A CA 1
ATOM 652 C C . GLU A 1 88 ? -9.023 -41.969 -7.094 1 90.19 88 GLU A C 1
ATOM 654 O O . GLU A 1 88 ? -9.133 -41.219 -6.113 1 90.19 88 GLU A O 1
ATOM 659 N N . THR A 1 89 ? -7.926 -42.156 -7.738 1 92.06 89 THR A N 1
ATOM 660 C CA . THR A 1 89 ? -6.699 -41.5 -7.312 1 92.06 89 THR A CA 1
ATOM 661 C C . THR A 1 89 ? -6.793 -40 -7.559 1 92.06 89 THR A C 1
ATOM 663 O O . THR A 1 89 ? -6.316 -39.188 -6.75 1 92.06 89 THR A O 1
ATOM 666 N N . ALA A 1 90 ? -7.41 -39.656 -8.633 1 93.94 90 ALA A N 1
ATOM 667 C CA . ALA A 1 90 ? -7.617 -38.219 -8.945 1 93.94 90 ALA A CA 1
ATOM 668 C C . ALA A 1 90 ? -8.508 -37.562 -7.902 1 93.94 90 ALA A C 1
ATOM 670 O O . ALA A 1 90 ? -8.219 -36.438 -7.449 1 93.94 90 ALA A O 1
ATOM 671 N N . TYR A 1 91 ? -9.508 -38.25 -7.512 1 93.25 91 TYR A N 1
ATOM 672 C CA . TYR A 1 91 ? -10.406 -37.719 -6.496 1 93.25 91 TYR A CA 1
ATOM 673 C C . TYR A 1 91 ? -9.695 -37.594 -5.152 1 93.25 91 TYR A C 1
ATOM 675 O O . TYR A 1 91 ? -9.93 -36.656 -4.402 1 93.25 91 TYR A O 1
ATOM 683 N N . THR A 1 92 ? -8.867 -38.531 -4.91 1 91.81 92 THR A N 1
ATOM 684 C CA . THR A 1 92 ? -8.086 -38.469 -3.68 1 91.81 92 THR A CA 1
ATOM 685 C C . THR A 1 92 ? -7.223 -37.219 -3.654 1 91.81 92 THR A C 1
ATOM 687 O O . THR A 1 92 ? -7.148 -36.531 -2.633 1 91.81 92 THR A O 1
ATOM 690 N N . LEU A 1 93 ? -6.625 -36.938 -4.73 1 93.94 93 LEU A N 1
ATOM 691 C CA . LEU A 1 93 ? -5.82 -35.719 -4.832 1 93.94 93 LEU A CA 1
ATOM 692 C C . LEU A 1 93 ? -6.676 -34.469 -4.598 1 93.94 93 LEU A C 1
ATOM 694 O O . LEU A 1 93 ? -6.305 -33.594 -3.812 1 93.94 93 LEU A O 1
ATOM 698 N N . LEU A 1 94 ? -7.805 -34.406 -5.277 1 95.12 94 LEU A N 1
ATOM 699 C CA . LEU A 1 94 ? -8.68 -33.25 -5.156 1 95.12 94 LEU A CA 1
ATOM 700 C C . LEU A 1 94 ? -9.141 -33.062 -3.715 1 95.12 94 LEU A C 1
ATOM 702 O O . LEU A 1 94 ? -9.18 -31.938 -3.207 1 95.12 94 LEU A O 1
ATOM 706 N N . HIS A 1 95 ? -9.398 -34.125 -3.043 1 92.5 95 HIS A N 1
ATOM 707 C CA . HIS A 1 95 ? -9.812 -34.062 -1.647 1 92.5 95 HIS A CA 1
ATOM 708 C C . HIS A 1 95 ? -8.664 -33.594 -0.753 1 92.5 95 HIS A C 1
ATOM 710 O O . HIS A 1 95 ? -8.859 -32.812 0.176 1 92.5 95 HIS A O 1
ATOM 716 N N . ALA A 1 96 ? -7.516 -34.094 -1.089 1 90.62 96 ALA A N 1
ATOM 717 C CA . ALA A 1 96 ? -6.34 -33.688 -0.322 1 90.62 96 ALA A CA 1
ATOM 718 C C . ALA A 1 96 ? -6.09 -32.188 -0.456 1 90.62 96 ALA A C 1
ATOM 720 O O . ALA A 1 96 ? -5.793 -31.516 0.532 1 90.62 96 ALA A O 1
ATOM 721 N N . LEU A 1 97 ? -6.227 -31.719 -1.664 1 93.31 97 LEU A N 1
ATOM 722 C CA . LEU A 1 97 ? -6.039 -30.297 -1.91 1 93.31 97 LEU A CA 1
ATOM 723 C C . LEU A 1 97 ? -7.109 -29.469 -1.197 1 93.31 97 LEU A C 1
ATOM 725 O O . LEU A 1 97 ? -6.812 -28.422 -0.619 1 93.31 97 LEU A O 1
ATOM 729 N N . ARG A 1 98 ? -8.312 -29.906 -1.245 1 91.75 98 ARG A N 1
ATOM 730 C CA . ARG A 1 98 ? -9.406 -29.234 -0.547 1 91.75 98 ARG A CA 1
ATOM 731 C C . ARG A 1 98 ? -9.141 -29.172 0.954 1 91.75 98 ARG A C 1
ATOM 733 O O . ARG A 1 98 ? -9.281 -28.125 1.569 1 91.75 98 ARG A O 1
ATOM 740 N N . ASP A 1 99 ? -8.719 -30.312 1.512 1 88.88 99 ASP A N 1
ATOM 741 C CA . ASP A 1 99 ? -8.492 -30.406 2.951 1 88.88 99 ASP A CA 1
ATOM 742 C C . ASP A 1 99 ? -7.328 -29.516 3.381 1 88.88 99 ASP A C 1
ATOM 744 O O . ASP A 1 99 ? -7.305 -29 4.508 1 88.88 99 ASP A O 1
ATOM 748 N N . ALA A 1 100 ? -6.41 -29.328 2.432 1 89.94 100 ALA A N 1
ATOM 749 C CA . ALA A 1 100 ? -5.262 -28.453 2.703 1 89.94 100 ALA A CA 1
ATOM 750 C C . ALA A 1 100 ? -5.605 -27 2.449 1 89.94 100 ALA A C 1
ATOM 752 O O . ALA A 1 100 ? -4.777 -26.109 2.67 1 89.94 100 ALA A O 1
ATOM 753 N N . GLY A 1 101 ? -6.789 -26.734 1.923 1 88.5 101 GLY A N 1
ATOM 754 C CA . GLY A 1 101 ? -7.223 -25.375 1.659 1 88.5 101 GLY A CA 1
ATOM 755 C C . GLY A 1 101 ? -6.703 -24.828 0.343 1 88.5 101 GLY A C 1
ATOM 756 O O . GLY A 1 101 ? -6.656 -23.609 0.145 1 88.5 101 GLY A O 1
ATOM 757 N N . GLU A 1 102 ? -6.27 -25.719 -0.578 1 92.38 102 GLU A N 1
ATOM 758 C CA . GLU A 1 102 ? -5.652 -25.297 -1.832 1 92.38 102 GLU A CA 1
ATOM 759 C C . GLU A 1 102 ? -6.602 -25.5 -3.01 1 92.38 102 GLU A C 1
ATOM 761 O O . GLU A 1 102 ? -6.18 -25.453 -4.168 1 92.38 102 GLU A O 1
ATOM 766 N N . LEU A 1 103 ? -7.812 -25.812 -2.738 1 92.31 103 LEU A N 1
ATOM 767 C CA . LEU A 1 103 ? -8.82 -25.969 -3.779 1 92.31 103 LEU A CA 1
ATOM 768 C C . LEU A 1 103 ? -10.008 -25.047 -3.525 1 92.31 103 LEU A C 1
ATOM 770 O O . LEU A 1 103 ? -10.539 -24.984 -2.41 1 92.31 103 LEU A O 1
ATOM 774 N N . VAL A 1 104 ? -10.359 -24.297 -4.547 1 91.62 104 VAL A N 1
ATOM 775 C CA . VAL A 1 104 ? -11.477 -23.375 -4.391 1 91.62 104 VAL A CA 1
ATOM 776 C C . VAL A 1 104 ? -12.586 -23.734 -5.371 1 91.62 104 VAL A C 1
ATOM 778 O O . VAL A 1 104 ? -12.352 -24.453 -6.348 1 91.62 104 VAL A O 1
ATOM 781 N N . ASP A 1 105 ? -13.766 -23.297 -5.047 1 92.44 105 ASP A N 1
ATOM 782 C CA . ASP A 1 105 ? -14.938 -23.484 -5.902 1 92.44 105 ASP A CA 1
ATOM 783 C C . ASP A 1 105 ? -14.867 -22.578 -7.129 1 92.44 105 ASP A C 1
ATOM 785 O O . ASP A 1 105 ? -15.047 -21.359 -7.02 1 92.44 105 ASP A O 1
ATOM 789 N N . GLY A 1 106 ? -14.672 -23.188 -8.305 1 91.44 106 GLY A N 1
ATOM 790 C CA . GLY A 1 106 ? -14.531 -22.438 -9.539 1 91.44 106 GLY A CA 1
ATOM 791 C C . GLY A 1 106 ? -15.797 -21.703 -9.938 1 91.44 106 GLY A C 1
ATOM 792 O O . GLY A 1 106 ? -15.734 -20.578 -10.461 1 91.44 106 GLY A O 1
ATOM 793 N N . ALA A 1 107 ? -16.875 -22.312 -9.727 1 89.81 107 ALA A N 1
ATOM 794 C CA . ALA A 1 107 ? -18.156 -21.688 -10.039 1 89.81 107 ALA A CA 1
ATOM 795 C C . ALA A 1 107 ? -18.391 -20.453 -9.156 1 89.81 107 ALA A C 1
ATOM 797 O O . ALA A 1 107 ? -18.906 -19.438 -9.617 1 89.81 107 ALA A O 1
ATOM 798 N N . ALA A 1 108 ? -18.047 -20.625 -7.953 1 88.12 108 ALA A N 1
ATOM 799 C CA . ALA A 1 108 ? -18.172 -19.484 -7.043 1 88.12 108 ALA A CA 1
ATOM 800 C C . ALA A 1 108 ? -17.281 -18.328 -7.484 1 88.12 108 ALA A C 1
ATOM 802 O O . ALA A 1 108 ? -17.688 -17.172 -7.434 1 88.12 108 ALA A O 1
ATOM 803 N N . ALA A 1 109 ? -16.109 -18.609 -7.914 1 88.19 109 ALA A N 1
ATOM 804 C CA . ALA A 1 109 ? -15.188 -17.594 -8.406 1 88.19 109 ALA A CA 1
ATOM 805 C C . ALA A 1 109 ? -15.75 -16.875 -9.633 1 88.19 109 ALA A C 1
ATOM 807 O O . ALA A 1 109 ? -15.648 -15.656 -9.758 1 88.19 109 ALA A O 1
ATOM 808 N N . ALA A 1 110 ? -16.312 -17.625 -10.508 1 90 110 ALA A N 1
ATOM 809 C CA . ALA A 1 110 ? -16.906 -17.062 -11.703 1 90 110 ALA A CA 1
ATOM 810 C C . ALA A 1 110 ? -18.094 -16.156 -11.352 1 90 110 ALA A C 1
ATOM 812 O O . ALA A 1 110 ? -18.281 -15.102 -11.953 1 90 110 ALA A O 1
ATOM 813 N N . ARG A 1 111 ? -18.859 -16.625 -10.43 1 90.12 111 ARG A N 1
ATOM 814 C CA . ARG A 1 111 ? -20 -15.844 -9.977 1 90.12 111 ARG A CA 1
ATOM 815 C C . ARG A 1 111 ? -19.531 -14.516 -9.375 1 90.12 111 ARG A C 1
ATOM 817 O O . ARG A 1 111 ? -20.172 -13.477 -9.586 1 90.12 111 ARG A O 1
ATOM 824 N N . MET A 1 112 ? -18.5 -14.57 -8.68 1 90.19 112 MET A N 1
ATOM 825 C CA . MET A 1 112 ? -17.953 -13.359 -8.07 1 90.19 112 MET A CA 1
ATOM 826 C C . MET A 1 112 ? -17.484 -12.375 -9.141 1 90.19 112 MET A C 1
ATOM 828 O O . MET A 1 112 ? -17.703 -11.172 -9.023 1 90.19 112 MET A O 1
ATOM 832 N N . THR A 1 113 ? -16.859 -12.883 -10.148 1 91.12 113 THR A N 1
ATOM 833 C CA . THR A 1 113 ? -16.422 -12.055 -11.266 1 91.12 113 THR A CA 1
ATOM 834 C C . THR A 1 113 ? -17.609 -11.406 -11.961 1 91.12 113 THR A C 1
ATOM 836 O O . THR A 1 113 ? -17.578 -10.219 -12.273 1 91.12 113 THR A O 1
ATOM 839 N N . ALA A 1 114 ? -18.578 -12.188 -12.148 1 94.25 114 ALA A N 1
ATOM 840 C CA . ALA A 1 114 ? -19.797 -11.672 -12.773 1 94.25 114 ALA A CA 1
ATOM 841 C C . ALA A 1 114 ? -20.469 -10.617 -11.891 1 94.25 114 ALA A C 1
ATOM 843 O O . ALA A 1 114 ? -20.984 -9.625 -12.391 1 94.25 114 ALA A O 1
ATOM 844 N N . HIS A 1 115 ? -20.453 -10.898 -10.625 1 94.38 115 HIS A N 1
ATOM 845 C CA . HIS A 1 115 ? -21.016 -9.961 -9.664 1 94.38 115 HIS A CA 1
ATOM 846 C C . HIS A 1 115 ? -20.297 -8.617 -9.719 1 94.38 115 HIS A C 1
ATOM 848 O O . HIS A 1 115 ? -20.938 -7.562 -9.742 1 94.38 115 HIS A O 1
ATOM 854 N N . ARG A 1 116 ? -19.031 -8.625 -9.805 1 93.94 116 ARG A N 1
ATOM 855 C CA . ARG A 1 116 ? -18.234 -7.406 -9.914 1 93.94 116 ARG A CA 1
ATOM 856 C C . ARG A 1 116 ? -18.578 -6.648 -11.195 1 93.94 116 ARG A C 1
ATOM 858 O O . ARG A 1 116 ? -18.719 -5.426 -11.18 1 93.94 116 ARG A O 1
ATOM 865 N N . ALA A 1 117 ? -18.719 -7.422 -12.227 1 95.25 117 ALA A N 1
ATOM 866 C CA . ALA A 1 117 ? -18.984 -6.832 -13.539 1 95.25 117 ALA A CA 1
ATOM 867 C C . ALA A 1 117 ? -20.344 -6.156 -13.562 1 95.25 117 ALA A C 1
ATOM 869 O O . ALA A 1 117 ? -20.594 -5.262 -14.383 1 95.25 117 ALA A O 1
ATOM 870 N N . ALA A 1 118 ? -21.188 -6.523 -12.664 1 95.38 118 ALA A N 1
ATOM 871 C CA . ALA A 1 118 ? -22.531 -5.957 -12.602 1 95.38 118 ALA A CA 1
ATOM 872 C C . ALA A 1 118 ? -22.609 -4.867 -11.539 1 95.38 118 ALA A C 1
ATOM 874 O O . ALA A 1 118 ? -23.625 -4.16 -11.445 1 95.38 118 ALA A O 1
ATOM 875 N N . ALA A 1 119 ? -21.625 -4.746 -10.75 1 95.88 119 ALA A N 1
ATOM 876 C CA . ALA A 1 119 ? -21.641 -3.826 -9.617 1 95.88 119 ALA A CA 1
ATOM 877 C C . ALA A 1 119 ? -21.406 -2.391 -10.07 1 95.88 119 ALA A C 1
ATOM 879 O O . ALA A 1 119 ? -20.75 -2.156 -11.094 1 95.88 119 ALA A O 1
ATOM 880 N N . ALA A 1 120 ? -21.953 -1.472 -9.305 1 96.81 120 ALA A N 1
ATOM 881 C CA . ALA A 1 120 ? -21.766 -0.039 -9.516 1 96.81 120 ALA A CA 1
ATOM 882 C C . ALA A 1 120 ? -21.141 0.612 -8.281 1 96.81 120 ALA A C 1
ATOM 884 O O . ALA A 1 120 ? -21.656 0.476 -7.172 1 96.81 120 ALA A O 1
ATOM 885 N N . VAL A 1 121 ? -20.047 1.277 -8.484 1 98.06 121 VAL A N 1
ATOM 886 C CA . VAL A 1 121 ? -19.359 1.981 -7.402 1 98.06 121 VAL A CA 1
ATOM 887 C C . VAL A 1 121 ? -19.25 3.467 -7.742 1 98.06 121 VAL A C 1
ATOM 889 O O . VAL A 1 121 ? -18.891 3.83 -8.867 1 98.06 121 VAL A O 1
ATOM 892 N N . LEU A 1 122 ? -19.625 4.332 -6.828 1 98.19 122 LEU A N 1
ATOM 893 C CA . LEU A 1 122 ? -19.453 5.777 -6.953 1 98.19 122 LEU A CA 1
ATOM 894 C C . LEU A 1 122 ? -18.25 6.262 -6.16 1 98.19 122 LEU A C 1
ATOM 896 O O . LEU A 1 122 ? -18.109 5.945 -4.977 1 98.19 122 LEU A O 1
ATOM 900 N N . VAL A 1 123 ? -17.359 6.949 -6.832 1 98.25 123 VAL A N 1
ATOM 901 C CA . VAL A 1 123 ? -16.219 7.566 -6.18 1 98.25 123 VAL A CA 1
ATOM 902 C C . VAL A 1 123 ? -16.391 9.078 -6.125 1 98.25 123 VAL A C 1
ATOM 904 O O . VAL A 1 123 ? -16.594 9.727 -7.156 1 98.25 123 VAL A O 1
ATOM 907 N N . ARG A 1 124 ? -16.359 9.641 -4.93 1 96.62 124 ARG A N 1
ATOM 908 C CA . ARG A 1 124 ? -16.438 11.078 -4.711 1 96.62 124 ARG A CA 1
ATOM 909 C C . ARG A 1 124 ? -15.125 11.625 -4.176 1 96.62 124 ARG A C 1
ATOM 911 O O . ARG A 1 124 ? -14.641 11.18 -3.131 1 96.62 124 ARG A O 1
ATOM 918 N N . GLY A 1 125 ? -14.508 12.547 -4.836 1 94.69 125 GLY A N 1
ATOM 919 C CA . GLY A 1 125 ? -13.281 13.164 -4.367 1 94.69 125 GLY A CA 1
ATOM 920 C C . GLY A 1 125 ? -12.664 14.117 -5.371 1 94.69 125 GLY A C 1
ATOM 921 O O . GLY A 1 125 ? -13.172 14.258 -6.488 1 94.69 125 GLY A O 1
ATOM 922 N N . THR A 1 126 ? -11.609 14.812 -5.023 1 91.25 126 THR A N 1
ATOM 923 C CA . THR A 1 126 ? -11.039 15.867 -5.863 1 91.25 126 THR A CA 1
ATOM 924 C C . THR A 1 126 ? -9.516 15.766 -5.891 1 91.25 126 THR A C 1
ATOM 926 O O . THR A 1 126 ? -8.828 16.75 -6.172 1 91.25 126 THR A O 1
ATOM 929 N N . GLY A 1 127 ? -8.977 14.656 -5.551 1 91.38 127 GLY A N 1
ATOM 930 C CA . GLY A 1 127 ? -7.527 14.57 -5.449 1 91.38 127 GLY A CA 1
ATOM 931 C C . GLY A 1 127 ? -6.965 13.289 -6.047 1 91.38 127 GLY A C 1
ATOM 932 O O . GLY A 1 127 ? -7.664 12.578 -6.766 1 91.38 127 GLY A O 1
ATOM 933 N N . PRO A 1 128 ? -5.723 13.055 -5.824 1 90.75 128 PRO A N 1
ATOM 934 C CA . PRO A 1 128 ? -5.023 11.938 -6.461 1 90.75 128 PRO A CA 1
ATOM 935 C C . PRO A 1 128 ? -5.574 10.578 -6.035 1 90.75 128 PRO A C 1
ATOM 937 O O . PRO A 1 128 ? -5.516 9.617 -6.805 1 90.75 128 PRO A O 1
ATOM 940 N N . LEU A 1 129 ? -6.074 10.453 -4.844 1 95 129 LEU A N 1
ATOM 941 C CA . LEU A 1 129 ? -6.648 9.18 -4.43 1 95 129 LEU A CA 1
ATOM 942 C C . LEU A 1 129 ? -7.863 8.828 -5.285 1 95 129 LEU A C 1
ATOM 944 O O . LEU A 1 129 ? -8.047 7.664 -5.656 1 95 129 LEU A O 1
ATOM 948 N N . THR A 1 130 ? -8.656 9.836 -5.582 1 95.56 130 THR A N 1
ATOM 949 C CA . THR A 1 130 ? -9.812 9.625 -6.445 1 95.56 130 THR A CA 1
ATOM 950 C C . THR A 1 130 ? -9.383 9.031 -7.785 1 95.56 130 THR A C 1
ATOM 952 O O . THR A 1 130 ? -9.945 8.031 -8.242 1 95.56 130 THR A O 1
ATOM 955 N N . VAL A 1 131 ? -8.391 9.594 -8.367 1 92.12 131 VAL A N 1
ATOM 956 C CA . VAL A 1 131 ? -7.895 9.156 -9.664 1 92.12 131 VAL A CA 1
ATOM 957 C C . VAL A 1 131 ? -7.453 7.699 -9.594 1 92.12 131 VAL A C 1
ATOM 959 O O . VAL A 1 131 ? -7.922 6.863 -10.375 1 92.12 131 VAL A O 1
ATOM 962 N N . GLY A 1 132 ? -6.605 7.438 -8.664 1 92.56 132 GLY A N 1
ATOM 963 C CA . GLY A 1 132 ? -6.078 6.09 -8.523 1 92.56 132 GLY A CA 1
ATOM 964 C C . GLY A 1 132 ? -7.145 5.059 -8.203 1 92.56 132 GLY A C 1
ATOM 965 O O . GLY A 1 132 ? -7.113 3.943 -8.727 1 92.56 132 GLY A O 1
ATOM 966 N N . VAL A 1 133 ? -8.078 5.414 -7.363 1 96.25 133 VAL A N 1
ATOM 967 C CA . VAL A 1 133 ? -9.133 4.488 -6.961 1 96.25 133 VAL A CA 1
ATOM 968 C C . VAL A 1 133 ? -10.023 4.168 -8.156 1 96.25 133 VAL A C 1
ATOM 970 O O . VAL A 1 133 ? -10.383 3.01 -8.383 1 96.25 133 VAL A O 1
ATOM 973 N N . VAL A 1 134 ? -10.336 5.172 -8.945 1 95.56 134 VAL A N 1
ATOM 974 C CA . VAL A 1 134 ? -11.172 4.965 -10.117 1 95.56 134 VAL A CA 1
ATOM 975 C C . VAL A 1 134 ? -10.492 3.994 -11.078 1 95.56 134 VAL A C 1
ATOM 977 O O . VAL A 1 134 ? -11.086 2.996 -11.492 1 95.56 134 VAL A O 1
ATOM 980 N N . ILE A 1 135 ? -9.273 4.227 -11.375 1 91.81 135 ILE A N 1
ATOM 981 C CA . ILE A 1 135 ? -8.523 3.381 -12.297 1 91.81 135 ILE A CA 1
ATOM 982 C C . ILE A 1 135 ? -8.414 1.969 -11.719 1 91.81 135 ILE A C 1
ATOM 984 O O . ILE A 1 135 ? -8.602 0.984 -12.438 1 91.81 135 ILE A O 1
ATOM 988 N N . GLY A 1 136 ? -8.102 1.89 -10.445 1 93.5 136 GLY A N 1
ATOM 989 C CA . GLY A 1 136 ? -7.957 0.601 -9.789 1 93.5 136 GLY A CA 1
ATOM 990 C C . GLY A 1 136 ? -9.234 -0.214 -9.789 1 93.5 136 GLY A C 1
ATOM 991 O O . GLY A 1 136 ? -9.203 -1.434 -9.969 1 93.5 136 GLY A O 1
ATOM 992 N N . LEU A 1 137 ? -10.352 0.44 -9.531 1 96.25 137 LEU A N 1
ATOM 993 C CA . LEU A 1 137 ? -11.641 -0.252 -9.547 1 96.25 137 LEU A CA 1
ATOM 994 C C . LEU A 1 137 ? -11.945 -0.804 -10.93 1 96.25 137 LEU A C 1
ATOM 996 O O . LEU A 1 137 ? -12.414 -1.937 -11.07 1 96.25 137 LEU A O 1
ATOM 1000 N N . CYS A 1 138 ? -11.648 -0.003 -11.945 1 93.88 138 CYS A N 1
ATOM 1001 C CA . CYS A 1 138 ? -11.828 -0.468 -13.312 1 93.88 138 CYS A CA 1
ATOM 1002 C C . CYS A 1 138 ? -10.961 -1.689 -13.594 1 93.88 138 CYS A C 1
ATOM 1004 O O . CYS A 1 138 ? -11.445 -2.684 -14.148 1 93.88 138 CYS A O 1
ATOM 1006 N N . ALA A 1 139 ? -9.773 -1.634 -13.172 1 90.62 139 ALA A N 1
ATOM 1007 C CA . ALA A 1 139 ? -8.828 -2.721 -13.406 1 90.62 139 ALA A CA 1
ATOM 1008 C C . ALA A 1 139 ? -9.234 -3.979 -12.648 1 90.62 139 ALA A C 1
ATOM 1010 O O . ALA A 1 139 ? -8.938 -5.098 -13.078 1 90.62 139 ALA A O 1
ATOM 1011 N N . ALA A 1 140 ? -9.922 -3.771 -11.555 1 92.31 140 ALA A N 1
ATOM 1012 C CA . ALA A 1 140 ? -10.336 -4.891 -10.711 1 92.31 140 ALA A CA 1
ATOM 1013 C C . ALA A 1 140 ? -11.594 -5.551 -11.258 1 92.31 140 ALA A C 1
ATOM 1015 O O . ALA A 1 140 ? -12.055 -6.562 -10.719 1 92.31 140 ALA A O 1
ATOM 1016 N N . GLY A 1 141 ? -12.211 -4.973 -12.273 1 93.44 141 GLY A N 1
ATOM 1017 C CA . GLY A 1 141 ? -13.328 -5.617 -12.945 1 93.44 141 GLY A CA 1
ATOM 1018 C C . GLY A 1 141 ? -14.68 -5.074 -12.516 1 93.44 141 GLY A C 1
ATOM 1019 O O . GLY A 1 141 ? -15.711 -5.672 -12.805 1 93.44 141 GLY A O 1
ATOM 1020 N N . ILE A 1 142 ? -14.672 -3.971 -11.758 1 96.06 142 ILE A N 1
ATOM 1021 C CA . ILE A 1 142 ? -15.945 -3.338 -11.438 1 96.06 142 ILE A CA 1
ATOM 1022 C C . ILE A 1 142 ? -16.609 -2.838 -12.719 1 96.06 142 ILE A C 1
ATOM 1024 O O . ILE A 1 142 ? -15.992 -2.107 -13.5 1 96.06 142 ILE A O 1
ATOM 1028 N N . GLY A 1 143 ? -17.828 -3.205 -12.906 1 95.5 143 GLY A N 1
ATOM 1029 C CA . GLY A 1 143 ? -18.484 -2.957 -14.18 1 95.5 143 GLY A CA 1
ATOM 1030 C C . GLY A 1 143 ? -18.766 -1.486 -14.43 1 95.5 143 GLY A C 1
ATOM 1031 O O . GLY A 1 143 ? -18.531 -0.979 -15.523 1 95.5 143 GLY A O 1
ATOM 1032 N N . ALA A 1 144 ? -19.344 -0.805 -13.43 1 95.75 144 ALA A N 1
ATOM 1033 C CA . ALA A 1 144 ? -19.672 0.611 -13.562 1 95.75 144 ALA A CA 1
ATOM 1034 C C . ALA A 1 144 ? -19.016 1.434 -12.453 1 95.75 144 ALA A C 1
ATOM 1036 O O . ALA A 1 144 ? -19.328 1.263 -11.273 1 95.75 144 ALA A O 1
ATOM 1037 N N . VAL A 1 145 ? -18.125 2.297 -12.891 1 97.56 145 VAL A N 1
ATOM 1038 C CA . VAL A 1 145 ? -17.516 3.23 -11.953 1 97.56 145 VAL A CA 1
ATOM 1039 C C . VAL A 1 145 ? -17.984 4.652 -12.258 1 97.56 145 VAL A C 1
ATOM 1041 O O . VAL A 1 145 ? -17.75 5.164 -13.352 1 97.56 145 VAL A O 1
ATOM 1044 N N . HIS A 1 146 ? -18.656 5.242 -11.344 1 97.69 146 HIS A N 1
ATOM 1045 C CA . HIS A 1 146 ? -19.109 6.621 -11.453 1 97.69 146 HIS A CA 1
ATOM 1046 C C . HIS A 1 146 ? -18.25 7.555 -10.602 1 97.69 146 HIS A C 1
ATOM 1048 O O . HIS A 1 146 ? -17.75 7.152 -9.555 1 97.69 146 HIS A O 1
ATOM 1054 N N . VAL A 1 147 ? -18.125 8.773 -11.102 1 97 147 VAL A N 1
ATOM 1055 C CA . VAL A 1 147 ? -17.219 9.695 -10.422 1 97 147 VAL A CA 1
ATOM 1056 C C . VAL A 1 147 ? -17.906 11.047 -10.234 1 97 147 VAL A C 1
ATOM 1058 O O . VAL A 1 147 ? -18.531 11.57 -11.156 1 97 147 VAL A O 1
ATOM 1061 N N . GLU A 1 148 ? -17.891 11.516 -9.078 1 95.25 148 GLU A N 1
ATOM 1062 C CA . GLU A 1 148 ? -18.188 12.906 -8.766 1 95.25 148 GLU A CA 1
ATOM 1063 C C . GLU A 1 148 ? -16.922 13.656 -8.312 1 95.25 148 GLU A C 1
ATOM 1065 O O . GLU A 1 148 ? -16.469 13.477 -7.184 1 95.25 148 GLU A O 1
ATOM 1070 N N . ALA A 1 149 ? -16.359 14.367 -9.156 1 92.25 149 ALA A N 1
ATOM 1071 C CA . ALA A 1 149 ? -15.164 15.164 -8.93 1 92.25 149 ALA A CA 1
ATOM 1072 C C . ALA A 1 149 ? -15.352 16.594 -9.438 1 92.25 149 ALA A C 1
ATOM 1074 O O . ALA A 1 149 ? -15.453 16.812 -10.648 1 92.25 149 ALA A O 1
ATOM 1075 N N . ARG A 1 150 ? -15.391 17.5 -8.562 1 89.25 150 ARG A N 1
ATOM 1076 C CA . ARG A 1 150 ? -15.602 18.891 -8.953 1 89.25 150 ARG A CA 1
ATOM 1077 C C . ARG A 1 150 ? -14.273 19.562 -9.266 1 89.25 150 ARG A C 1
ATOM 1079 O O . ARG A 1 150 ? -13.211 19.094 -8.852 1 89.25 150 ARG A O 1
ATOM 1086 N N . GLY A 1 151 ? -14.328 20.547 -10.094 1 91 151 GLY A N 1
ATOM 1087 C CA . GLY A 1 151 ? -13.188 21.406 -10.359 1 91 151 GLY A CA 1
ATOM 1088 C C . GLY A 1 151 ? -12.32 20.906 -11.5 1 91 151 GLY A C 1
ATOM 1089 O O . GLY A 1 151 ? -12.789 20.172 -12.367 1 91 151 GLY A O 1
ATOM 1090 N N . THR A 1 152 ? -11.07 21.484 -11.492 1 92.75 152 THR A N 1
ATOM 1091 C CA . THR A 1 152 ? -10.133 21.172 -12.562 1 92.75 152 THR A CA 1
ATOM 1092 C C . THR A 1 152 ? -8.859 20.547 -12 1 92.75 152 THR A C 1
ATOM 1094 O O . THR A 1 152 ? -8.57 20.672 -10.812 1 92.75 152 THR A O 1
ATOM 1097 N N . VAL A 1 153 ? -8.219 19.859 -12.867 1 90.12 153 VAL A N 1
ATOM 1098 C CA . VAL A 1 153 ? -6.977 19.188 -12.5 1 90.12 153 VAL A CA 1
ATOM 1099 C C . VAL A 1 153 ? -5.938 20.234 -12.086 1 90.12 153 VAL A C 1
ATOM 1101 O O . VAL A 1 153 ? -5.719 21.219 -12.797 1 90.12 153 VAL A O 1
ATOM 1104 N N . ALA A 1 154 ? -5.395 19.969 -10.906 1 84.94 154 ALA A N 1
ATOM 1105 C CA . ALA A 1 154 ? -4.32 20.812 -10.391 1 84.94 154 ALA A CA 1
ATOM 1106 C C . ALA A 1 154 ? -3.033 20.016 -10.211 1 84.94 154 ALA A C 1
ATOM 1108 O O . ALA A 1 154 ? -3.027 18.797 -10.383 1 84.94 154 ALA A O 1
ATOM 1109 N N . GLY A 1 155 ? -1.928 20.719 -9.945 1 74.75 155 GLY A N 1
ATOM 1110 C CA . GLY A 1 155 ? -0.643 20.062 -9.75 1 74.75 155 GLY A CA 1
ATOM 1111 C C . GLY A 1 155 ? -0.685 18.953 -8.711 1 74.75 155 GLY A C 1
ATOM 1112 O O . GLY A 1 155 ? -0.053 17.906 -8.875 1 74.75 155 GLY A O 1
ATOM 1113 N N . ALA A 1 156 ? -1.494 19.172 -7.754 1 70.56 156 ALA A N 1
ATOM 1114 C CA . ALA A 1 156 ? -1.57 18.25 -6.625 1 70.56 156 ALA A CA 1
ATOM 1115 C C . ALA A 1 156 ? -2.279 16.953 -7.016 1 70.56 156 ALA A C 1
ATOM 1117 O O . ALA A 1 156 ? -2.227 15.961 -6.289 1 70.56 156 ALA A O 1
ATOM 1118 N N . ASP A 1 157 ? -2.832 17 -8.195 1 72 157 ASP A N 1
ATOM 1119 C CA . ASP A 1 157 ? -3.578 15.844 -8.664 1 72 157 ASP A CA 1
ATOM 1120 C C . ASP A 1 157 ? -2.676 14.891 -9.445 1 72 157 ASP A C 1
ATOM 1122 O O . ASP A 1 157 ? -3.082 13.773 -9.773 1 72 157 ASP A O 1
ATOM 1126 N N . LEU A 1 158 ? -1.477 15.344 -9.688 1 62.78 158 LEU A N 1
ATOM 1127 C CA . LEU A 1 158 ? -0.636 14.602 -10.625 1 62.78 158 LEU A CA 1
ATOM 1128 C C . LEU A 1 158 ? 0.028 13.414 -9.938 1 62.78 158 LEU A C 1
ATOM 1130 O O . LEU A 1 158 ? 0.115 13.375 -8.703 1 62.78 158 LEU A O 1
ATOM 1134 N N . GLY A 1 159 ? 0.253 12.336 -10.656 1 64.44 159 GLY A N 1
ATOM 1135 C CA . GLY A 1 159 ? 1.093 11.266 -10.148 1 64.44 159 GLY A CA 1
ATOM 1136 C C . GLY A 1 159 ? 0.348 9.953 -9.984 1 64.44 159 GLY A C 1
ATOM 1137 O O . GLY A 1 159 ? 0.954 8.922 -9.68 1 64.44 159 GLY A O 1
ATOM 1138 N N . THR A 1 160 ? -0.953 10.055 -10.039 1 65.38 160 THR A N 1
ATOM 1139 C CA . THR A 1 160 ? -1.697 8.805 -9.922 1 65.38 160 THR A CA 1
ATOM 1140 C C . THR A 1 160 ? -2.488 8.523 -11.195 1 65.38 160 THR A C 1
ATOM 1142 O O . THR A 1 160 ? -3.59 7.969 -11.141 1 65.38 160 THR A O 1
ATOM 1145 N N . GLY A 1 161 ? -1.938 8.93 -12.289 1 72.06 161 GLY A N 1
ATOM 1146 C CA . GLY A 1 161 ? -2.6 8.656 -13.555 1 72.06 161 GLY A CA 1
ATOM 1147 C C . GLY A 1 161 ? -2.752 9.891 -14.43 1 72.06 161 GLY A C 1
ATOM 1148 O O . GLY A 1 161 ? -2.891 9.789 -15.648 1 72.06 161 GLY A O 1
ATOM 1149 N N . LEU A 1 162 ? -2.791 11.016 -13.727 1 77.31 162 LEU A N 1
ATOM 1150 C CA . LEU A 1 162 ? -2.893 12.266 -14.477 1 77.31 162 LEU A CA 1
ATOM 1151 C C . LEU A 1 162 ? -1.514 12.875 -14.711 1 77.31 162 LEU A C 1
ATOM 1153 O O . LEU A 1 162 ? -0.618 12.734 -13.875 1 77.31 162 LEU A O 1
ATOM 1157 N N . GLY A 1 163 ? -1.418 13.43 -15.836 1 75.94 163 GLY A N 1
ATOM 1158 C CA . GLY A 1 163 ? -0.166 14.078 -16.188 1 75.94 163 GLY A CA 1
ATOM 1159 C C . GLY A 1 163 ? -0.332 15.547 -16.547 1 75.94 163 GLY A C 1
ATOM 1160 O O . GLY A 1 163 ? -1.42 16.109 -16.391 1 75.94 163 GLY A O 1
ATOM 1161 N N . ASP A 1 164 ? 0.743 16.078 -16.938 1 76.44 164 ASP A N 1
ATOM 1162 C CA . ASP A 1 164 ? 0.812 17.5 -17.25 1 76.44 164 ASP A CA 1
ATOM 1163 C C . ASP A 1 164 ? -0.206 17.891 -18.312 1 76.44 164 ASP A C 1
ATOM 1165 O O . ASP A 1 164 ? -0.777 18.984 -18.281 1 76.44 164 ASP A O 1
ATOM 1169 N N . ALA A 1 165 ? -0.49 17 -19.203 1 80.88 165 ALA A N 1
ATOM 1170 C CA . ALA A 1 165 ? -1.425 17.297 -20.297 1 80.88 165 ALA A CA 1
ATOM 1171 C C . ALA A 1 165 ? -2.852 17.422 -19.766 1 80.88 165 ALA A C 1
ATOM 1173 O O . ALA A 1 165 ? -3.73 17.938 -20.453 1 80.88 165 ALA A O 1
ATOM 1174 N N . ASP A 1 166 ? -3.033 17.016 -18.578 1 85.69 166 ASP A N 1
ATOM 1175 C CA . ASP A 1 166 ? -4.371 17.031 -18 1 85.69 166 ASP A CA 1
ATOM 1176 C C . ASP A 1 166 ? -4.609 18.312 -17.188 1 85.69 166 ASP A C 1
ATOM 1178 O O . ASP A 1 166 ? -5.742 18.609 -16.828 1 85.69 166 ASP A O 1
ATOM 1182 N N . HIS A 1 167 ? -3.57 19.062 -16.969 1 85.44 167 HIS A N 1
ATOM 1183 C CA . HIS A 1 167 ? -3.684 20.266 -16.141 1 85.44 167 HIS A CA 1
ATOM 1184 C C . HIS A 1 167 ? -4.73 21.219 -16.703 1 85.44 167 HIS A C 1
ATOM 1186 O O . HIS A 1 167 ? -4.77 21.469 -17.922 1 85.44 167 HIS A O 1
ATOM 1192 N N . GLY A 1 168 ? -5.656 21.656 -15.82 1 91.56 168 GLY A N 1
ATOM 1193 C CA . GLY A 1 168 ? -6.652 22.641 -16.203 1 91.56 168 GLY A CA 1
ATOM 1194 C C . GLY A 1 168 ? -7.914 22.016 -16.781 1 91.56 168 GLY A C 1
ATOM 1195 O O . GLY A 1 168 ? -8.945 22.688 -16.891 1 91.56 168 GLY A O 1
ATOM 1196 N N . ARG A 1 169 ? -7.879 20.781 -17.156 1 93.69 169 ARG A N 1
ATOM 1197 C CA . ARG A 1 169 ? -9.055 20.078 -17.672 1 93.69 169 ARG A CA 1
ATOM 1198 C C . ARG A 1 169 ? -10.039 19.781 -16.547 1 9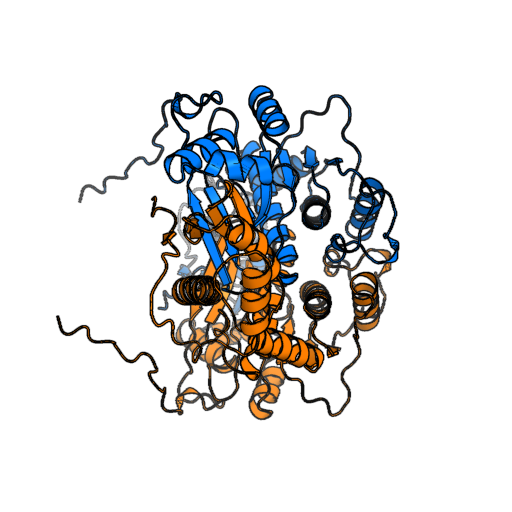3.69 169 ARG A C 1
ATOM 1200 O O . ARG A 1 169 ? -9.648 19.672 -15.383 1 93.69 169 ARG A O 1
ATOM 1207 N N . PRO A 1 170 ? -11.344 19.688 -16.969 1 94.06 170 PRO A N 1
ATOM 1208 C CA . PRO A 1 170 ? -12.281 19.234 -15.945 1 94.06 170 PRO A CA 1
ATOM 1209 C C . PRO A 1 170 ? -11.875 17.875 -15.352 1 94.06 170 PRO A C 1
ATOM 1211 O O . PRO A 1 170 ? -11.555 16.953 -16.094 1 94.06 170 PRO A O 1
ATOM 1214 N N . ARG A 1 171 ? -11.891 17.719 -14.039 1 93.06 171 ARG A N 1
ATOM 1215 C CA . ARG A 1 171 ? -11.375 16.547 -13.336 1 93.06 171 ARG A CA 1
ATOM 1216 C C . ARG A 1 171 ? -12.07 15.273 -13.82 1 93.06 171 ARG A C 1
ATOM 1218 O O . ARG A 1 171 ? -11.422 14.266 -14.086 1 93.06 171 ARG A O 1
ATOM 1225 N N . LEU A 1 172 ? -13.406 15.328 -13.938 1 93.56 172 LEU A N 1
ATOM 1226 C CA . LEU A 1 172 ? -14.156 14.148 -14.336 1 93.56 172 LEU A CA 1
ATOM 1227 C C . LEU A 1 172 ? -13.688 13.625 -15.688 1 93.56 172 LEU A C 1
ATOM 1229 O O . LEU A 1 172 ? -13.445 12.422 -15.844 1 93.56 172 LEU A O 1
ATOM 1233 N N . GLU A 1 173 ? -13.531 14.492 -16.609 1 93.75 173 GLU A N 1
ATOM 1234 C CA . GLU A 1 173 ? -13.117 14.102 -17.953 1 93.75 173 GLU A CA 1
ATOM 1235 C C . GLU A 1 173 ? -11.695 13.547 -17.969 1 93.75 173 GLU A C 1
ATOM 1237 O O . GLU A 1 173 ? -11.406 12.547 -18.625 1 93.75 173 GLU A O 1
ATOM 1242 N N . ALA A 1 174 ? -10.875 14.266 -17.219 1 92.12 174 ALA A N 1
ATOM 1243 C CA . ALA A 1 174 ? -9.484 13.836 -17.141 1 92.12 174 ALA A CA 1
ATOM 1244 C C . ALA A 1 174 ? -9.367 12.453 -16.516 1 92.12 174 ALA A C 1
ATOM 1246 O O . ALA A 1 174 ? -8.594 11.609 -16.984 1 92.12 174 ALA A O 1
ATOM 1247 N N . ILE A 1 175 ? -10.109 12.195 -15.508 1 92.56 175 ILE A N 1
ATOM 1248 C CA . ILE A 1 175 ? -10.094 10.914 -14.805 1 92.56 175 ILE A CA 1
ATOM 1249 C C . ILE A 1 175 ? -10.617 9.812 -15.719 1 92.56 175 ILE A C 1
ATOM 1251 O O . ILE A 1 175 ? -10.039 8.727 -15.789 1 92.56 175 ILE A O 1
ATOM 1255 N N . ALA A 1 176 ? -11.703 10.109 -16.406 1 92.62 176 ALA A N 1
ATOM 1256 C CA . ALA A 1 176 ? -12.281 9.141 -17.328 1 92.62 176 ALA A CA 1
ATOM 1257 C C . ALA A 1 176 ? -11.281 8.766 -18.422 1 92.62 176 ALA A C 1
ATOM 1259 O O . ALA A 1 176 ? -11.133 7.59 -18.766 1 92.62 176 ALA A O 1
ATOM 1260 N N . ASP A 1 177 ? -10.648 9.766 -18.938 1 88.88 177 ASP A N 1
ATOM 1261 C CA . ASP A 1 177 ? -9.656 9.523 -19.969 1 88.88 177 ASP A CA 1
ATOM 1262 C C . ASP A 1 177 ? -8.492 8.695 -19.438 1 88.88 177 ASP A C 1
ATOM 1264 O O . ASP A 1 177 ? -7.996 7.797 -20.125 1 88.88 177 ASP A O 1
ATOM 1268 N N . ALA A 1 178 ? -8.047 9.047 -18.266 1 87.12 178 ALA A N 1
ATOM 1269 C CA . ALA A 1 178 ? -6.953 8.297 -17.656 1 87.12 178 ALA A CA 1
ATOM 1270 C C . ALA A 1 178 ? -7.336 6.832 -17.453 1 87.12 178 ALA A C 1
ATOM 1272 O O . ALA A 1 178 ? -6.527 5.934 -17.703 1 87.12 178 ALA A O 1
ATOM 1273 N N . ALA A 1 179 ? -8.523 6.578 -17 1 90.06 179 ALA A N 1
ATOM 1274 C CA . ALA A 1 179 ? -9.023 5.215 -16.812 1 90.06 179 ALA A CA 1
ATOM 1275 C C . ALA A 1 179 ? -9.062 4.461 -18.141 1 90.06 179 ALA A C 1
ATOM 1277 O O . ALA A 1 179 ? -8.648 3.301 -18.203 1 90.06 179 ALA A O 1
ATOM 1278 N N . ALA A 1 180 ? -9.5 5.098 -19.172 1 87.31 180 ALA A N 1
ATOM 1279 C CA . ALA A 1 180 ? -9.625 4.477 -20.484 1 87.31 180 ALA A CA 1
ATOM 1280 C C . ALA A 1 180 ? -8.25 4.125 -21.047 1 87.31 180 ALA A C 1
ATOM 1282 O O . ALA A 1 180 ? -8.102 3.119 -21.75 1 87.31 180 ALA A O 1
ATOM 1283 N N . ARG A 1 181 ? -7.328 4.973 -20.766 1 80.75 181 ARG A N 1
ATOM 1284 C CA . ARG A 1 181 ? -5.973 4.727 -21.25 1 80.75 181 ARG A CA 1
ATOM 1285 C C . ARG A 1 181 ? -5.375 3.486 -20.578 1 80.75 181 ARG A C 1
ATOM 1287 O O . ARG A 1 181 ? -4.562 2.783 -21.188 1 80.75 181 ARG A O 1
ATOM 1294 N N . THR A 1 182 ? -5.781 3.229 -19.438 1 79.5 182 THR A N 1
ATOM 1295 C CA . THR A 1 182 ? -5.176 2.158 -18.641 1 79.5 182 THR A CA 1
ATOM 1296 C C . THR A 1 182 ? -5.977 0.869 -18.781 1 79.5 182 THR A C 1
ATOM 1298 O O . THR A 1 182 ? -5.406 -0.221 -18.844 1 79.5 182 THR A O 1
ATOM 1301 N N . VAL A 1 183 ? -7.27 1.031 -18.781 1 84.5 183 VAL A N 1
ATOM 1302 C CA . VAL A 1 183 ? -8.203 -0.084 -18.891 1 84.5 183 VAL A CA 1
ATOM 1303 C C . VAL A 1 183 ? -9.156 0.167 -20.062 1 84.5 183 VAL A C 1
ATOM 1305 O O . VAL A 1 183 ? -10.164 0.857 -19.906 1 84.5 183 VAL A O 1
ATOM 1308 N N . PRO A 1 184 ? -8.914 -0.366 -21.156 1 79.81 184 PRO A N 1
ATOM 1309 C CA . PRO A 1 184 ? -9.688 -0.047 -22.359 1 79.81 184 PRO A CA 1
ATOM 1310 C C . PRO A 1 184 ? -11.188 -0.281 -22.172 1 79.81 184 PRO A C 1
ATOM 1312 O O . PRO A 1 184 ? -12 0.45 -22.75 1 79.81 184 PRO A O 1
ATOM 1315 N N . GLU A 1 185 ? -11.594 -1.235 -21.344 1 83.19 185 GLU A N 1
ATOM 1316 C CA . GLU A 1 185 ? -13.008 -1.55 -21.172 1 83.19 185 GLU A CA 1
ATOM 1317 C C . GLU A 1 185 ? -13.625 -0.737 -20.047 1 83.19 185 GLU A C 1
ATOM 1319 O O . GLU A 1 185 ? -14.797 -0.93 -19.703 1 83.19 185 GLU A O 1
ATOM 1324 N N . ALA A 1 186 ? -12.836 0.172 -19.5 1 85.56 186 ALA A N 1
ATOM 1325 C CA . ALA A 1 186 ? -13.297 0.93 -18.344 1 85.56 186 ALA A CA 1
ATOM 1326 C C . ALA A 1 186 ? -14.523 1.771 -18.688 1 85.56 186 ALA A C 1
ATOM 1328 O O . ALA A 1 186 ? -14.555 2.436 -19.734 1 85.56 186 ALA A O 1
ATOM 1329 N N . ARG A 1 187 ? -15.539 1.822 -17.906 1 88 187 ARG A N 1
ATOM 1330 C CA . ARG A 1 187 ? -16.734 2.666 -17.984 1 88 187 ARG A CA 1
ATOM 1331 C C . ARG A 1 187 ? -16.781 3.646 -16.812 1 88 187 ARG A C 1
ATOM 1333 O O . ARG A 1 187 ? -17.188 3.279 -15.711 1 88 187 ARG A O 1
ATOM 1340 N N . VAL A 1 188 ? -16.344 4.828 -17.094 1 92.81 188 VAL A N 1
ATOM 1341 C CA . VAL A 1 188 ? -16.312 5.875 -16.078 1 92.81 188 VAL A CA 1
ATOM 1342 C C . VAL A 1 188 ? -17.203 7.039 -16.5 1 92.81 188 VAL A C 1
ATOM 1344 O O . VAL A 1 188 ? -17.062 7.559 -17.609 1 92.81 188 VAL A O 1
ATOM 1347 N N . SER A 1 189 ? -18.172 7.363 -15.734 1 92.88 189 SER A N 1
ATOM 1348 C CA . SER A 1 189 ? -19.078 8.445 -16.078 1 92.88 189 SER A CA 1
ATOM 1349 C C . SER A 1 189 ? -19.625 9.133 -14.836 1 92.88 189 SER A C 1
ATOM 1351 O O . SER A 1 189 ? -19.375 8.688 -13.711 1 92.88 189 SER A O 1
ATOM 1353 N N . ARG A 1 190 ? -20.281 10.219 -15.07 1 92.62 190 ARG A N 1
ATOM 1354 C CA . ARG A 1 190 ? -21.078 10.828 -14.008 1 92.62 190 ARG A CA 1
ATOM 1355 C C . ARG A 1 190 ? -22.203 9.906 -13.562 1 92.62 190 ARG A C 1
ATOM 1357 O O . ARG A 1 190 ? -22.781 9.18 -14.383 1 92.62 190 ARG A O 1
ATOM 1364 N N . PRO A 1 191 ? -22.516 9.953 -12.312 1 91.62 191 PRO A N 1
ATOM 1365 C CA . PRO A 1 191 ? -23.625 9.109 -11.875 1 91.62 191 PRO A CA 1
ATOM 1366 C C . PRO A 1 191 ? -24.969 9.531 -12.477 1 91.62 191 PRO A C 1
ATOM 1368 O O . PRO A 1 191 ? -25.266 10.727 -12.531 1 91.62 191 PRO A O 1
ATOM 1371 N N . PRO A 1 192 ? -25.719 8.562 -12.859 1 88.56 192 PRO A N 1
ATOM 1372 C CA . PRO A 1 192 ? -27.094 8.898 -13.234 1 88.56 192 PRO A CA 1
ATOM 1373 C C . PRO A 1 192 ? -27.922 9.406 -12.062 1 88.56 192 PRO A C 1
ATOM 1375 O O . PRO A 1 192 ? -27.594 9.133 -10.906 1 88.56 192 PRO A O 1
ATOM 1378 N N . ARG A 1 193 ? -28.875 10.102 -12.305 1 86.62 193 ARG A N 1
ATOM 1379 C CA . ARG A 1 193 ? -29.719 10.742 -11.289 1 86.62 193 ARG A CA 1
ATOM 1380 C C . ARG A 1 193 ? -30.297 9.711 -10.328 1 86.62 193 ARG A C 1
ATOM 1382 O O . ARG A 1 193 ? -30.375 9.945 -9.125 1 86.62 193 ARG A O 1
ATOM 1389 N N . LEU A 1 194 ? -30.625 8.523 -10.781 1 87.19 194 LEU A N 1
ATOM 1390 C CA . LEU A 1 194 ? -31.281 7.551 -9.93 1 87.19 194 LEU A CA 1
ATOM 1391 C C . LEU A 1 194 ? -30.344 6.41 -9.562 1 87.19 194 LEU A C 1
ATOM 1393 O O . LEU A 1 194 ? -30.797 5.328 -9.172 1 87.19 194 LEU A O 1
ATOM 1397 N N . LEU A 1 195 ? -29.141 6.742 -9.547 1 85.75 195 LEU A N 1
ATOM 1398 C CA . LEU A 1 195 ? -28.203 5.676 -9.258 1 85.75 195 LEU A CA 1
ATOM 1399 C C . LEU A 1 195 ? -28.234 5.297 -7.781 1 85.75 195 LEU A C 1
ATOM 1401 O O . LEU A 1 195 ? -28.234 6.176 -6.914 1 85.75 195 LEU A O 1
ATOM 1405 N N . VAL A 1 196 ? -28.422 3.967 -7.492 1 92.06 196 VAL A N 1
ATOM 1406 C CA . VAL A 1 196 ? -28.125 3.416 -6.176 1 92.06 196 VAL A CA 1
ATOM 1407 C C . VAL A 1 196 ? -26.859 2.547 -6.246 1 92.06 196 VAL A C 1
ATOM 1409 O O . VAL A 1 196 ? -26.938 1.388 -6.664 1 92.06 196 VAL A O 1
ATOM 1412 N N . PRO A 1 197 ? -25.766 3.121 -5.93 1 96.38 197 PRO A N 1
ATOM 1413 C CA . PRO A 1 197 ? -24.531 2.348 -6.039 1 96.38 197 PRO A CA 1
ATOM 1414 C C . PRO A 1 197 ? -24.422 1.246 -4.988 1 96.38 197 PRO A C 1
ATOM 1416 O O . PRO A 1 197 ? -25.062 1.328 -3.938 1 96.38 197 PRO A O 1
ATOM 1419 N N . ASP A 1 198 ? -23.656 0.257 -5.305 1 96.44 198 ASP A N 1
ATOM 1420 C CA . ASP A 1 198 ? -23.375 -0.805 -4.344 1 96.44 198 ASP A CA 1
ATOM 1421 C C . ASP A 1 198 ? -22.438 -0.317 -3.238 1 96.44 198 ASP A C 1
ATOM 1423 O O . ASP A 1 198 ? -22.469 -0.832 -2.119 1 96.44 198 ASP A O 1
ATOM 1427 N N . LEU A 1 199 ? -21.641 0.674 -3.57 1 97.81 199 LEU A N 1
ATOM 1428 C CA . LEU A 1 199 ? -20.656 1.238 -2.652 1 97.81 199 LEU A CA 1
ATOM 1429 C C . LEU A 1 199 ? -20.297 2.662 -3.057 1 97.81 199 LEU A C 1
ATOM 1431 O O . LEU A 1 199 ? -20.156 2.959 -4.246 1 97.81 199 LEU A O 1
ATOM 1435 N N . VAL A 1 200 ? -20.172 3.535 -2.119 1 98.38 200 VAL A N 1
ATOM 1436 C CA . VAL A 1 200 ? -19.609 4.867 -2.34 1 98.38 200 VAL A CA 1
ATOM 1437 C C . VAL A 1 200 ? -18.25 4.977 -1.67 1 98.38 200 VAL A C 1
ATOM 1439 O O . VAL A 1 200 ? -18.109 4.68 -0.481 1 98.38 200 VAL A O 1
ATOM 1442 N N . VAL A 1 201 ? -17.234 5.324 -2.412 1 98.69 201 VAL A N 1
ATOM 1443 C CA . VAL A 1 201 ? -15.914 5.629 -1.856 1 98.69 201 VAL A CA 1
ATOM 1444 C C . VAL A 1 201 ? -15.75 7.141 -1.72 1 98.69 201 VAL A C 1
ATOM 1446 O O . VAL A 1 201 ? -15.859 7.875 -2.703 1 98.69 201 VAL A O 1
ATOM 1449 N N . LEU A 1 202 ? -15.555 7.613 -0.509 1 98 202 LEU A N 1
ATOM 1450 C CA . LEU A 1 202 ? -15.281 9.016 -0.226 1 98 202 LEU A CA 1
ATOM 1451 C C . LEU A 1 202 ? -13.773 9.266 -0.126 1 98 202 LEU A C 1
ATOM 1453 O O . LEU A 1 202 ? -13.148 8.914 0.876 1 98 202 LEU A O 1
ATOM 1457 N N . ALA A 1 203 ? -13.242 9.93 -1.132 1 96.62 203 ALA A N 1
ATOM 1458 C CA . ALA A 1 203 ? -11.789 9.969 -1.247 1 96.62 203 ALA A CA 1
ATOM 1459 C C . ALA A 1 203 ? -11.258 11.383 -1.05 1 96.62 203 ALA A C 1
ATOM 1461 O O . ALA A 1 203 ? -11.961 12.359 -1.316 1 96.62 203 ALA A O 1
ATOM 1462 N N . ASP A 1 204 ? -9.992 11.531 -0.584 1 95 204 ASP A N 1
ATOM 1463 C CA . ASP A 1 204 ? -9.141 12.719 -0.54 1 95 204 ASP A CA 1
ATOM 1464 C C . ASP A 1 204 ? -9.516 13.625 0.629 1 95 204 ASP A C 1
ATOM 1466 O O . ASP A 1 204 ? -8.719 13.82 1.553 1 95 204 ASP A O 1
ATOM 1470 N N . GLU A 1 205 ? -10.82 14.062 0.659 1 94.06 205 GLU A N 1
ATOM 1471 C CA . GLU A 1 205 ? -11.211 15.039 1.667 1 94.06 205 GLU A CA 1
ATOM 1472 C C . GLU A 1 205 ? -11.773 14.359 2.912 1 94.06 205 GLU A C 1
ATOM 1474 O O . GLU A 1 205 ? -12.227 13.219 2.848 1 94.06 205 GLU A O 1
ATOM 1479 N N . TYR A 1 206 ? -11.656 15.102 4.02 1 93.69 206 TYR A N 1
ATOM 1480 C CA . TYR A 1 206 ? -12.445 14.695 5.176 1 93.69 206 TYR A CA 1
ATOM 1481 C C . TYR A 1 206 ? -13.93 14.664 4.836 1 93.69 206 TYR A C 1
ATOM 1483 O O . TYR A 1 206 ? -14.461 15.617 4.27 1 93.69 206 TYR A O 1
ATOM 1491 N N . PRO A 1 207 ? -14.539 13.57 5.145 1 92.56 207 PRO A N 1
ATOM 1492 C CA . PRO A 1 207 ? -15.914 13.406 4.656 1 92.56 207 PRO A CA 1
ATOM 1493 C C . PRO A 1 207 ? -16.8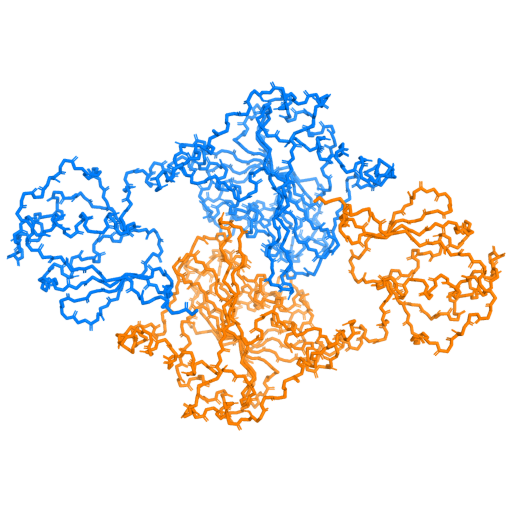59 14.484 5.176 1 92.56 207 PRO A C 1
ATOM 1495 O O . PRO A 1 207 ? -16.828 14.828 6.359 1 92.56 207 PRO A O 1
ATOM 1498 N N . ASP A 1 208 ? -17.672 15 4.309 1 91.44 208 ASP A N 1
ATOM 1499 C CA . ASP A 1 208 ? -18.719 15.953 4.668 1 91.44 208 ASP A CA 1
ATOM 1500 C C . ASP A 1 208 ? -19.812 15.273 5.484 1 91.44 208 ASP A C 1
ATOM 1502 O O . ASP A 1 208 ? -20.438 14.305 5.031 1 91.44 208 ASP A O 1
ATOM 1506 N N . PRO A 1 209 ? -20.125 15.828 6.664 1 91.56 209 PRO A N 1
ATOM 1507 C CA . PRO A 1 209 ? -21.109 15.188 7.531 1 91.56 209 PRO A CA 1
ATOM 1508 C C . PRO A 1 209 ? -22.484 15.078 6.879 1 91.56 209 PRO A C 1
ATOM 1510 O O . PRO A 1 209 ? -23.219 14.109 7.125 1 91.56 209 PRO A O 1
ATOM 1513 N N . VAL A 1 210 ? -22.844 16.031 6.062 1 92.88 210 VAL A N 1
ATOM 1514 C CA . VAL A 1 210 ? -24.141 16.016 5.402 1 92.88 210 VAL A CA 1
ATOM 1515 C C . VAL A 1 210 ? -24.203 14.852 4.414 1 92.88 210 VAL A C 1
ATOM 1517 O O . VAL A 1 210 ? -25.188 14.117 4.375 1 92.88 210 VAL A O 1
ATOM 1520 N N . VAL A 1 211 ? -23.172 14.711 3.668 1 92.94 211 VAL A N 1
ATOM 1521 C CA . VAL A 1 211 ? -23.094 13.609 2.715 1 92.94 211 VAL A CA 1
ATOM 1522 C C . VAL A 1 211 ? -23.141 12.281 3.457 1 92.94 211 VAL A C 1
ATOM 1524 O O . VAL A 1 211 ? -23.859 11.359 3.045 1 92.94 211 VAL A O 1
ATOM 1527 N N . CYS A 1 212 ? -22.438 12.195 4.512 1 94.38 212 CYS A N 1
ATOM 1528 C CA . CYS A 1 212 ? -22.391 10.961 5.297 1 94.38 212 CYS A CA 1
ATOM 1529 C C . CYS A 1 212 ? -23.766 10.625 5.859 1 94.38 212 CYS A C 1
ATOM 1531 O O . CYS A 1 212 ? -24.188 9.469 5.828 1 94.38 212 CYS A O 1
ATOM 1533 N N . ALA A 1 213 ? -24.438 11.648 6.352 1 95 213 ALA A N 1
ATOM 1534 C CA . ALA A 1 213 ? -25.781 11.438 6.887 1 95 213 ALA A CA 1
ATOM 1535 C C . ALA A 1 213 ? -26.719 10.945 5.801 1 95 213 ALA A C 1
ATOM 1537 O O . ALA A 1 213 ? -27.516 10.023 6.035 1 95 213 ALA A O 1
ATOM 1538 N N . ASP A 1 214 ? -26.641 11.508 4.633 1 95.56 214 ASP A N 1
ATOM 1539 C CA . ASP A 1 214 ? -27.484 11.117 3.508 1 95.56 214 ASP A CA 1
ATOM 1540 C C . ASP A 1 214 ? -27.25 9.656 3.131 1 95.56 214 ASP A C 1
ATOM 1542 O O . ASP A 1 214 ? -28.203 8.922 2.822 1 95.56 214 ASP A O 1
ATOM 1546 N N . LEU A 1 215 ? -26.016 9.25 3.156 1 96.75 215 LEU A N 1
ATOM 1547 C CA . LEU A 1 215 ? -25.672 7.875 2.812 1 96.75 215 LEU A CA 1
ATOM 1548 C C . LEU A 1 215 ? -26.234 6.902 3.846 1 96.75 215 LEU A C 1
ATOM 1550 O O . LEU A 1 215 ? -26.719 5.828 3.492 1 96.75 215 LEU A O 1
ATOM 1554 N N . VAL A 1 216 ? -26.141 7.258 5.09 1 97.06 216 VAL A N 1
ATOM 1555 C CA . VAL A 1 216 ? -26.656 6.414 6.16 1 97.06 216 VAL A CA 1
ATOM 1556 C C . VAL A 1 216 ? -28.172 6.281 6.027 1 97.06 216 VAL A C 1
ATOM 1558 O O . VAL A 1 216 ? -28.719 5.176 6.082 1 97.06 216 VAL A O 1
ATOM 1561 N N . VAL A 1 217 ? -28.844 7.383 5.789 1 95.62 217 VAL A N 1
ATOM 1562 C CA . VAL A 1 217 ? -30.297 7.395 5.633 1 95.62 217 VAL A CA 1
ATOM 1563 C C . VAL A 1 217 ? -30.688 6.559 4.418 1 95.62 217 VAL A C 1
ATOM 1565 O O . VAL A 1 217 ? -31.672 5.824 4.457 1 95.62 217 VAL A O 1
ATOM 1568 N N . GLY A 1 218 ? -29.938 6.637 3.383 1 95.62 218 GLY A N 1
ATOM 1569 C CA . GLY A 1 218 ? -30.203 5.898 2.158 1 95.62 218 GLY A CA 1
ATOM 1570 C C . GLY A 1 218 ? -29.797 4.438 2.238 1 95.62 218 GLY A C 1
ATOM 1571 O O . GLY A 1 218 ? -30.062 3.662 1.319 1 95.62 218 GLY A O 1
ATOM 1572 N N . GLY A 1 219 ? -29.172 4.059 3.309 1 96.12 219 GLY A N 1
ATOM 1573 C CA . GLY A 1 219 ? -28.719 2.684 3.477 1 96.12 219 GLY A CA 1
ATOM 1574 C C . GLY A 1 219 ? -27.594 2.303 2.527 1 96.12 219 GLY A C 1
ATOM 1575 O O . GLY A 1 219 ? -27.484 1.142 2.125 1 96.12 219 GLY A O 1
ATOM 1576 N N . ILE A 1 220 ? -26.781 3.215 2.111 1 96.81 220 ILE A N 1
ATOM 1577 C CA . ILE A 1 220 ? -25.766 2.986 1.091 1 96.81 220 ILE A CA 1
ATOM 1578 C C . ILE A 1 220 ? -24.422 2.736 1.757 1 96.81 220 ILE A C 1
ATOM 1580 O O . ILE A 1 220 ? -23.922 3.582 2.504 1 96.81 220 ILE A O 1
ATOM 1584 N N . ALA A 1 221 ? -23.812 1.61 1.503 1 97.31 221 ALA A N 1
ATOM 1585 C CA . ALA A 1 221 ? -22.484 1.284 2 1 97.31 221 ALA A CA 1
ATOM 1586 C C . ALA A 1 221 ? -21.453 2.283 1.491 1 97.31 221 ALA A C 1
ATOM 1588 O O . ALA A 1 221 ? -21.5 2.707 0.335 1 97.31 221 ALA A O 1
ATOM 1589 N N . HIS A 1 222 ? -20.5 2.703 2.379 1 98.19 222 HIS A N 1
ATOM 1590 C CA . HIS A 1 222 ? -19.5 3.676 1.935 1 98.19 222 HIS A CA 1
ATOM 1591 C C . HIS A 1 222 ? -18.188 3.486 2.668 1 98.19 222 HIS A C 1
ATOM 1593 O O . HIS A 1 222 ? -18.156 2.926 3.766 1 98.19 222 HIS A O 1
ATOM 1599 N N . LEU A 1 223 ? -17.125 3.861 2.039 1 98.5 223 LEU A N 1
ATOM 1600 C CA . LEU A 1 223 ? -15.742 3.672 2.48 1 98.5 223 LEU A CA 1
ATOM 1601 C C . LEU A 1 223 ? -14.945 4.969 2.354 1 98.5 223 LEU A C 1
ATOM 1603 O O . LEU A 1 223 ? -14.602 5.383 1.245 1 98.5 223 LEU A O 1
ATOM 1607 N N . PRO A 1 224 ? -14.641 5.66 3.455 1 98.12 224 PRO A N 1
ATOM 1608 C CA . PRO A 1 224 ? -13.766 6.836 3.385 1 98.12 224 PRO A CA 1
ATOM 1609 C C . PRO A 1 224 ? -12.297 6.469 3.191 1 98.12 224 PRO A C 1
ATOM 1611 O O . PRO A 1 224 ? -11.82 5.484 3.76 1 98.12 224 PRO A O 1
ATOM 1614 N N . VAL A 1 225 ? -11.609 7.203 2.357 1 98 225 VAL A N 1
ATOM 1615 C CA . VAL A 1 225 ? -10.188 7.047 2.082 1 98 225 VAL A CA 1
ATOM 1616 C C . VAL A 1 225 ? -9.516 8.422 2.053 1 98 225 VAL A C 1
ATOM 1618 O O . VAL A 1 225 ? -9.969 9.328 1.354 1 98 225 VAL A O 1
ATOM 1621 N N . ARG A 1 226 ? -8.414 8.57 2.779 1 96.5 226 ARG A N 1
ATOM 1622 C CA . ARG A 1 226 ? -7.77 9.883 2.822 1 96.5 226 ARG A CA 1
ATOM 1623 C C . ARG A 1 226 ? -6.324 9.766 3.297 1 96.5 226 ARG A C 1
ATOM 1625 O O . ARG A 1 226 ? -5.922 8.727 3.83 1 96.5 226 ARG A O 1
ATOM 1632 N N . LEU A 1 227 ? -5.594 10.797 3.047 1 95.56 227 LEU A N 1
ATOM 1633 C CA . LEU A 1 227 ? -4.281 10.977 3.66 1 95.56 227 LEU A CA 1
ATOM 1634 C C . LEU A 1 227 ? -4.383 11.805 4.934 1 95.56 227 LEU A C 1
ATOM 1636 O O . LEU A 1 227 ? -5.164 12.758 5 1 95.56 227 LEU A O 1
ATOM 1640 N N . ARG A 1 228 ? -3.682 11.414 5.934 1 94.12 228 ARG A N 1
ATOM 1641 C CA . ARG A 1 228 ? -3.707 12.102 7.219 1 94.12 228 ARG A CA 1
ATOM 1642 C C . ARG A 1 228 ? -2.334 12.086 7.879 1 94.12 228 ARG A C 1
ATOM 1644 O O . ARG A 1 228 ? -1.846 11.023 8.273 1 94.12 228 ARG A O 1
ATOM 1651 N N . ASP A 1 229 ? -1.713 13.266 8.047 1 92.12 229 ASP A N 1
ATOM 1652 C CA . ASP A 1 229 ? -0.455 13.422 8.773 1 92.12 229 ASP A CA 1
ATOM 1653 C C . ASP A 1 229 ? 0.614 12.484 8.227 1 92.12 229 ASP A C 1
ATOM 1655 O O . ASP A 1 229 ? 1.316 11.82 8.992 1 92.12 229 ASP A O 1
ATOM 1659 N N . GLY A 1 230 ? 0.588 12.258 6.93 1 92.25 230 GLY A N 1
ATOM 1660 C CA . GLY A 1 230 ? 1.674 11.531 6.289 1 92.25 230 GLY A CA 1
ATOM 1661 C C . GLY A 1 230 ? 1.345 10.078 6.023 1 92.25 230 GLY A C 1
ATOM 1662 O O . GLY A 1 230 ? 2.133 9.359 5.406 1 92.25 230 GLY A O 1
ATOM 1663 N N . VAL A 1 231 ? 0.184 9.586 6.461 1 94.31 231 VAL A N 1
ATOM 1664 C CA . VAL A 1 231 ? -0.165 8.188 6.258 1 94.31 231 VAL A CA 1
ATOM 1665 C C . VAL A 1 231 ? -1.487 8.086 5.5 1 94.31 231 VAL A C 1
ATOM 1667 O O . VAL A 1 231 ? -2.232 9.062 5.41 1 94.31 231 VAL A O 1
ATOM 1670 N N . GLY A 1 232 ? -1.682 6.938 4.898 1 96.94 232 GLY A N 1
ATOM 1671 C CA . GLY A 1 232 ? -2.971 6.664 4.285 1 96.94 232 GLY A CA 1
ATOM 1672 C C . GLY A 1 232 ? -3.965 6.031 5.238 1 96.94 232 GLY A C 1
ATOM 1673 O O . GLY A 1 232 ? -3.604 5.152 6.027 1 96.94 232 GLY A O 1
ATOM 1674 N N . VAL A 1 233 ? -5.195 6.5 5.258 1 97.38 233 VAL A N 1
ATOM 1675 C CA . VAL A 1 233 ? -6.258 5.945 6.09 1 97.38 233 VAL A CA 1
ATOM 1676 C C . VAL A 1 233 ? -7.383 5.414 5.207 1 97.38 233 VAL A C 1
ATOM 1678 O O . VAL A 1 233 ? -7.93 6.148 4.383 1 97.38 233 VAL A O 1
ATOM 1681 N N . VAL A 1 234 ? -7.684 4.152 5.383 1 98.56 234 VAL A N 1
ATOM 1682 C CA . VAL A 1 234 ? -8.766 3.506 4.648 1 98.56 234 VAL A CA 1
ATOM 1683 C C . VAL A 1 234 ? -9.82 2.982 5.625 1 98.56 234 VAL A C 1
ATOM 1685 O O . VAL A 1 234 ? -9.508 2.18 6.508 1 98.56 234 VAL A O 1
ATOM 1688 N N . GLY A 1 235 ? -11.117 3.408 5.422 1 98.06 235 GLY A N 1
ATOM 1689 C CA . GLY A 1 235 ? -12.211 2.922 6.25 1 98.06 235 GLY A CA 1
ATOM 1690 C C . GLY A 1 235 ? -12.539 3.85 7.402 1 98.06 235 GLY A C 1
ATOM 1691 O O . GLY A 1 235 ? -12 4.953 7.496 1 98.06 235 GLY A O 1
ATOM 1692 N N . PRO A 1 236 ? -13.281 3.445 8.164 1 97.62 236 PRO A N 1
ATOM 1693 C CA . PRO A 1 236 ? -13.898 2.119 8.141 1 97.62 236 PRO A CA 1
ATOM 1694 C C . PRO A 1 236 ? -14.922 1.966 7.016 1 97.62 236 PRO A C 1
ATOM 1696 O O . PRO A 1 236 ? -15.453 2.963 6.52 1 97.62 236 PRO A O 1
ATOM 1699 N N . LEU A 1 237 ? -15.109 0.685 6.617 1 97.62 237 LEU A N 1
ATOM 1700 C CA . LEU A 1 237 ? -16.281 0.38 5.789 1 97.62 237 LEU A CA 1
ATOM 1701 C C . LEU A 1 237 ? -17.562 0.522 6.59 1 97.62 237 LEU A C 1
ATOM 1703 O O . LEU A 1 237 ? -17.75 -0.161 7.602 1 97.62 237 LEU A O 1
ATOM 1707 N N . VAL A 1 238 ? -18.422 1.371 6.133 1 97.5 238 VAL A N 1
ATOM 1708 C CA . VAL A 1 238 ? -19.672 1.631 6.836 1 97.5 238 VAL A CA 1
ATOM 1709 C C . VAL A 1 238 ? -20.812 0.883 6.145 1 97.5 238 VAL A C 1
ATOM 1711 O O . VAL A 1 238 ? -21.094 1.113 4.969 1 97.5 238 VAL A O 1
ATOM 1714 N N . LEU A 1 239 ? -21.359 -0.022 6.809 1 96.19 239 LEU A N 1
ATOM 1715 C CA . LEU A 1 239 ? -22.641 -0.633 6.457 1 96.19 239 LEU A CA 1
ATOM 1716 C C . LEU A 1 239 ? -23.766 -0.064 7.312 1 96.19 239 LEU A C 1
ATOM 1718 O O . LEU A 1 239 ? -23.938 -0.475 8.461 1 96.19 239 LEU A O 1
ATOM 1722 N N . PRO A 1 240 ? -24.5 0.88 6.746 1 95.44 240 PRO A N 1
ATOM 1723 C CA . PRO A 1 240 ? -25.469 1.629 7.547 1 95.44 240 PRO A CA 1
ATOM 1724 C C . PRO A 1 240 ? -26.375 0.722 8.375 1 95.44 240 PRO A C 1
ATOM 1726 O O . PRO A 1 240 ? -26.922 -0.26 7.855 1 95.44 240 PRO A O 1
ATOM 1729 N N . GLY A 1 241 ? -26.469 1.058 9.609 1 92 241 GLY A N 1
ATOM 1730 C CA . GLY A 1 241 ? -27.328 0.326 10.539 1 92 241 GLY A CA 1
ATOM 1731 C C . GLY A 1 241 ? -26.672 -0.935 11.078 1 92 241 GLY A C 1
ATOM 1732 O O . GLY A 1 241 ? -27.188 -1.54 12.023 1 92 241 GLY A O 1
ATOM 1733 N N . ARG A 1 242 ? -25.547 -1.32 10.625 1 92.75 242 ARG A N 1
ATOM 1734 C CA . ARG A 1 242 ? -24.922 -2.584 11.016 1 92.75 242 ARG A CA 1
ATOM 1735 C C . ARG A 1 242 ? -23.562 -2.352 11.648 1 92.75 242 ARG A C 1
ATOM 1737 O O . ARG A 1 242 ? -23.141 -3.115 12.523 1 92.75 242 ARG A O 1
ATOM 1744 N N . THR A 1 243 ? -22.844 -1.387 11.164 1 95.5 243 THR A N 1
ATOM 1745 C CA . THR A 1 243 ? -21.516 -1.047 11.688 1 95.5 243 THR A CA 1
ATOM 1746 C C . THR A 1 243 ? -21.484 0.404 12.156 1 95.5 243 THR A C 1
ATOM 1748 O O . THR A 1 243 ? -22.422 1.166 11.914 1 95.5 243 THR A O 1
ATOM 1751 N N . ALA A 1 244 ? -20.391 0.793 12.859 1 96.62 244 ALA A N 1
ATOM 1752 C CA . ALA A 1 244 ? -20.203 2.191 13.234 1 96.62 244 ALA A CA 1
ATOM 1753 C C . ALA A 1 244 ? -20.188 3.096 12.008 1 96.62 244 ALA A C 1
ATOM 1755 O O . ALA A 1 244 ? -19.531 2.783 11.008 1 96.62 244 ALA A O 1
ATOM 1756 N N . CYS A 1 245 ? -20.984 4.125 12.078 1 97.31 245 CYS A N 1
ATOM 1757 C CA . CYS A 1 245 ? -20.953 5.121 11.008 1 97.31 245 CYS A CA 1
ATOM 1758 C C . CYS A 1 245 ? -19.891 6.188 11.297 1 97.31 245 CYS A C 1
ATOM 1760 O O . CYS A 1 245 ? -19.219 6.133 12.328 1 97.31 245 CYS A O 1
ATOM 1762 N N . LEU A 1 246 ? -19.734 7.148 10.398 1 96.25 246 LEU A N 1
ATOM 1763 C CA . LEU A 1 246 ? -18.703 8.164 10.57 1 96.25 246 LEU A CA 1
ATOM 1764 C C . LEU A 1 246 ? -19.078 9.133 11.688 1 96.25 246 LEU A C 1
ATOM 1766 O O . LEU A 1 246 ? -18.203 9.734 12.312 1 96.25 246 LEU A O 1
ATOM 1770 N N . GLU A 1 247 ? -20.391 9.312 11.953 1 95.81 247 GLU A N 1
ATOM 1771 C CA . GLU A 1 247 ? -20.797 10.086 13.125 1 95.81 247 GLU A CA 1
ATOM 1772 C C . GLU A 1 247 ? -20.406 9.391 14.422 1 95.81 247 GLU A C 1
ATOM 1774 O O . GLU A 1 247 ? -20 10.047 15.383 1 95.81 247 GLU A O 1
ATOM 1779 N N . CYS A 1 248 ? -20.562 8.055 14.453 1 96.5 248 CYS A N 1
ATOM 1780 C CA . CYS A 1 248 ? -20.078 7.293 15.602 1 96.5 248 CYS A CA 1
ATOM 1781 C C . CYS A 1 248 ? -18.594 7.59 15.867 1 96.5 248 CYS A C 1
ATOM 1783 O O . CYS A 1 248 ? -18.188 7.746 17.016 1 96.5 248 CYS A O 1
ATOM 1785 N N . LEU A 1 249 ? -17.812 7.656 14.781 1 94.88 249 LEU A N 1
ATOM 1786 C CA . LEU A 1 249 ? -16.391 7.961 14.93 1 94.88 249 LEU A CA 1
ATOM 1787 C C . LEU A 1 249 ? -16.188 9.344 15.547 1 94.88 249 LEU A C 1
ATOM 1789 O O . LEU A 1 249 ? -15.344 9.516 16.422 1 94.88 249 LEU A O 1
ATOM 1793 N N . GLU A 1 250 ? -16.969 10.305 15.047 1 93.12 250 GLU A N 1
ATOM 1794 C CA . GLU A 1 250 ? -16.875 11.656 15.586 1 93.12 250 GLU A CA 1
ATOM 1795 C C . GLU A 1 250 ? -17.203 11.68 17.078 1 93.12 250 GLU A C 1
ATOM 1797 O O . GLU A 1 250 ? -16.531 12.359 17.859 1 93.12 250 GLU A O 1
ATOM 1802 N N . LEU A 1 251 ? -18.203 10.953 17.422 1 94.12 251 LEU A N 1
ATOM 1803 C CA . LEU A 1 251 ? -18.609 10.898 18.812 1 94.12 251 LEU A CA 1
ATOM 1804 C C . LEU A 1 251 ? -17.547 10.242 19.688 1 94.12 251 LEU A C 1
ATOM 1806 O O . LEU A 1 251 ? -17.234 10.727 20.766 1 94.12 251 LEU A O 1
ATOM 1810 N N . GLN A 1 252 ? -17.016 9.219 19.203 1 92.56 252 GLN A N 1
ATOM 1811 C CA . GLN A 1 252 ? -15.961 8.539 19.953 1 92.56 252 GLN A CA 1
ATOM 1812 C C . GLN A 1 252 ? -14.742 9.445 20.109 1 92.56 252 GLN A C 1
ATOM 1814 O O . GLN A 1 252 ? -14.156 9.516 21.188 1 92.56 252 GLN A O 1
ATOM 1819 N N . ARG A 1 253 ? -14.367 10.109 19.062 1 90.56 253 ARG A N 1
ATOM 1820 C CA . ARG A 1 253 ? -13.227 11.016 19.125 1 90.56 253 ARG A CA 1
ATOM 1821 C C . ARG A 1 253 ? -13.492 12.172 20.078 1 90.56 253 ARG A C 1
ATOM 1823 O O . ARG A 1 253 ? -12.617 12.578 20.844 1 90.56 253 ARG A O 1
ATOM 1830 N N . SER A 1 254 ? -14.672 12.695 20 1 91.44 254 SER A N 1
ATOM 1831 C CA . SER A 1 254 ? -15.047 13.805 20.859 1 91.44 254 SER A CA 1
ATOM 1832 C C . SER A 1 254 ? -15.023 13.398 22.344 1 91.44 254 SER A C 1
ATOM 1834 O O . SER A 1 254 ? -14.727 14.219 23.203 1 91.44 254 SER A O 1
ATOM 1836 N N . ALA A 1 255 ? -15.352 12.148 22.594 1 89.19 255 ALA A N 1
ATOM 1837 C CA . ALA A 1 255 ? -15.32 11.641 23.969 1 89.19 255 ALA A CA 1
ATOM 1838 C C . ALA A 1 255 ? -13.898 11.609 24.5 1 89.19 255 ALA A C 1
ATOM 1840 O O . ALA A 1 255 ? -13.68 11.844 25.703 1 89.19 255 ALA A O 1
ATOM 1841 N N . CYS A 1 256 ? -12.938 11.422 23.641 1 86.06 256 CYS A N 1
ATOM 1842 C CA . CYS A 1 256 ? -11.547 11.305 24.047 1 86.06 256 CYS A CA 1
ATOM 1843 C C . CYS A 1 256 ? -10.828 12.648 23.938 1 86.06 256 CYS A C 1
ATOM 1845 O O . CYS A 1 256 ? -9.828 12.883 24.625 1 86.06 256 CYS A O 1
ATOM 1847 N N . GLU A 1 257 ? -11.312 13.492 23.109 1 87.44 257 GLU A N 1
ATOM 1848 C CA . GLU A 1 257 ? -10.742 14.805 22.828 1 87.44 257 GLU A CA 1
ATOM 1849 C C . GLU A 1 257 ? -11.828 15.875 22.75 1 87.44 257 GLU A C 1
ATOM 1851 O O . GLU A 1 257 ? -12.383 16.125 21.672 1 87.44 257 GLU A O 1
ATOM 1856 N N . PRO A 1 258 ? -11.984 16.594 23.844 1 87.5 258 PRO A N 1
ATOM 1857 C CA . PRO A 1 258 ? -13.102 17.531 23.922 1 87.5 258 PRO A CA 1
ATOM 1858 C C . PRO A 1 258 ? -13.031 18.625 22.844 1 87.5 258 PRO A C 1
ATOM 1860 O O . PRO A 1 258 ? -14.055 19.203 22.484 1 87.5 258 PRO A O 1
ATOM 1863 N N . SER A 1 259 ? -11.906 18.906 22.312 1 89.12 259 SER A N 1
ATOM 1864 C CA . SER A 1 259 ? -11.758 19.953 21.312 1 89.12 259 SER A CA 1
ATOM 1865 C C . SER A 1 259 ? -12.031 19.438 19.906 1 89.12 259 SER A C 1
ATOM 1867 O O . SER A 1 259 ? -12.016 20.188 18.938 1 89.12 259 SER A O 1
ATOM 1869 N N . TRP A 1 260 ? -12.352 18.219 19.781 1 91.06 260 TRP A N 1
ATOM 1870 C CA . TRP A 1 260 ? -12.43 17.562 18.484 1 91.06 260 TRP A CA 1
ATOM 1871 C C . TRP A 1 260 ? -13.5 18.203 17.609 1 91.06 260 TRP A C 1
ATOM 1873 O O . TRP A 1 260 ? -13.281 18.453 16.422 1 91.06 260 TRP A O 1
ATOM 1883 N N . PRO A 1 261 ? -14.672 18.578 18.188 1 90.44 261 PRO A N 1
ATOM 1884 C CA . PRO A 1 261 ? -15.672 19.203 17.312 1 90.44 261 PRO A CA 1
ATOM 1885 C C . PRO A 1 261 ? -15.156 20.453 16.625 1 90.44 261 PRO A C 1
ATOM 1887 O O . PRO A 1 261 ? -15.492 20.703 15.461 1 90.44 261 PRO A O 1
ATOM 1890 N N . ARG A 1 262 ? -14.32 21.219 17.266 1 92.75 262 ARG A N 1
ATOM 1891 C CA . ARG A 1 262 ? -13.727 22.406 16.672 1 92.75 262 ARG A CA 1
ATOM 1892 C C . ARG A 1 262 ? -12.727 22.031 15.578 1 92.75 262 ARG A C 1
ATOM 1894 O O . ARG A 1 262 ? -12.656 22.688 14.539 1 92.75 262 ARG A O 1
ATOM 1901 N N . VAL A 1 263 ? -11.992 20.984 15.805 1 92.94 263 VAL A N 1
ATOM 1902 C CA . VAL A 1 263 ? -11.031 20.5 14.828 1 92.94 263 VAL A CA 1
ATOM 1903 C C . VAL A 1 263 ? -11.766 19.953 13.609 1 92.94 263 VAL A C 1
ATOM 1905 O O . VAL A 1 263 ? -11.438 20.297 12.469 1 92.94 263 VAL A O 1
ATOM 1908 N N . ALA A 1 264 ? -12.773 19.141 13.883 1 91.75 264 ALA A N 1
ATOM 1909 C CA . ALA A 1 264 ? -13.555 18.516 12.812 1 91.75 264 ALA A CA 1
ATOM 1910 C C . ALA A 1 264 ? -14.172 19.578 11.906 1 91.75 264 ALA A C 1
ATOM 1912 O O . ALA A 1 264 ? -14.227 19.391 10.688 1 91.75 264 ALA A O 1
ATOM 1913 N N . ALA A 1 265 ? -14.602 20.656 12.469 1 91.25 265 ALA A N 1
ATOM 1914 C CA . ALA A 1 265 ? -15.195 21.75 11.695 1 91.25 265 ALA A CA 1
ATOM 1915 C C . ALA A 1 265 ? -14.18 22.359 10.742 1 91.25 265 ALA A C 1
ATOM 1917 O O . ALA A 1 265 ? -14.539 22.844 9.664 1 91.25 265 ALA A O 1
ATOM 1918 N N . GLN A 1 266 ? -12.945 22.344 11.125 1 92.81 266 GLN A N 1
ATOM 1919 C CA . GLN A 1 266 ? -11.875 22.906 10.305 1 92.81 266 GLN A CA 1
ATOM 1920 C C . GLN A 1 266 ? -11.453 21.938 9.211 1 92.81 266 GLN A C 1
ATOM 1922 O O . GLN A 1 266 ? -10.789 22.328 8.25 1 92.81 266 GLN A O 1
ATOM 1927 N N . LEU A 1 267 ? -11.805 20.641 9.367 1 91.25 267 LEU A N 1
ATOM 1928 C CA . LEU A 1 267 ? -11.367 19.594 8.438 1 91.25 267 LEU A CA 1
ATOM 1929 C C . LEU A 1 267 ? -12.312 19.516 7.242 1 91.25 267 LEU A C 1
ATOM 1931 O O . LEU A 1 267 ? -11.945 18.953 6.203 1 91.25 267 LEU A O 1
ATOM 1935 N N . ALA A 1 268 ? -13.492 20.078 7.418 1 80.75 268 ALA A N 1
ATOM 1936 C CA . ALA A 1 268 ? -14.5 19.906 6.375 1 80.75 268 ALA A CA 1
ATOM 1937 C C . ALA A 1 268 ? -13.984 20.406 5.027 1 80.75 268 ALA A C 1
ATOM 1939 O O . ALA A 1 268 ? -13.562 21.562 4.906 1 80.75 268 ALA A O 1
ATOM 1940 N N . GLY A 1 269 ? -13.93 19.453 4.043 1 78.88 269 GLY A N 1
ATOM 1941 C CA . GLY A 1 269 ? -13.555 19.812 2.682 1 78.88 269 GLY A CA 1
ATOM 1942 C C . GLY A 1 269 ? -12.055 19.891 2.48 1 78.88 269 GLY A C 1
ATOM 1943 O O . GLY A 1 269 ? -11.586 20.203 1.383 1 78.88 269 GLY A O 1
ATOM 1944 N N . ARG A 1 270 ? -11.266 19.641 3.494 1 87.5 270 ARG A N 1
ATOM 1945 C CA . ARG A 1 270 ? -9.812 19.734 3.381 1 87.5 270 ARG A CA 1
ATOM 1946 C C . ARG A 1 270 ? -9.195 18.391 3.023 1 87.5 270 ARG A C 1
ATOM 1948 O O . ARG A 1 270 ? -9.68 17.344 3.473 1 87.5 270 ARG A O 1
ATOM 1955 N N . ARG A 1 271 ? -8.164 18.5 2.227 1 89.69 271 ARG A N 1
ATOM 1956 C CA . ARG A 1 271 ? -7.379 17.328 1.893 1 89.69 271 ARG A CA 1
ATOM 1957 C C . ARG A 1 271 ? -6.168 17.188 2.811 1 89.69 271 ARG A C 1
ATOM 1959 O O . ARG A 1 271 ? -5.512 18.188 3.125 1 89.69 271 ARG A O 1
ATOM 1966 N N . GLY A 1 272 ? -5.988 15.961 3.256 1 88.88 272 GLY A N 1
ATOM 1967 C CA . GLY A 1 272 ? -4.727 15.711 3.932 1 88.88 272 GLY A CA 1
ATOM 1968 C C . GLY A 1 272 ? -3.57 15.484 2.973 1 88.88 272 GLY A C 1
ATOM 1969 O O . GLY A 1 272 ? -3.764 15.453 1.756 1 88.88 272 GLY A O 1
ATOM 1970 N N . THR A 1 273 ? -2.344 15.453 3.582 1 87.19 273 THR A N 1
ATOM 1971 C CA . THR A 1 273 ? -1.149 15.297 2.758 1 87.19 273 THR A CA 1
ATOM 1972 C C . THR A 1 273 ? -0.258 14.18 3.307 1 87.19 273 THR A C 1
ATOM 1974 O O . THR A 1 273 ? -0.329 13.852 4.492 1 87.19 273 THR A O 1
ATOM 1977 N N . ALA A 1 274 ? 0.478 13.648 2.398 1 89.56 274 ALA A N 1
ATOM 1978 C CA . ALA A 1 274 ? 1.477 12.633 2.725 1 89.56 274 ALA A CA 1
ATOM 1979 C C . ALA A 1 274 ? 2.578 12.586 1.669 1 89.56 274 ALA A C 1
ATOM 1981 O O . ALA A 1 274 ? 2.51 13.297 0.66 1 89.56 274 ALA A O 1
ATOM 1982 N N . ASP A 1 275 ? 3.596 11.797 1.987 1 87.06 275 ASP A N 1
ATOM 1983 C CA . ASP A 1 275 ? 4.625 11.555 0.982 1 87.06 275 ASP A CA 1
ATOM 1984 C C . ASP A 1 275 ? 4.02 10.984 -0.298 1 87.06 275 ASP A C 1
ATOM 1986 O O . ASP A 1 275 ? 3.107 10.156 -0.244 1 87.06 275 ASP A O 1
ATOM 1990 N N . PRO A 1 276 ? 4.559 11.367 -1.389 1 85.38 276 PRO A N 1
ATOM 1991 C CA . PRO A 1 276 ? 4.016 10.875 -2.656 1 85.38 276 PRO A CA 1
ATOM 1992 C C . PRO A 1 276 ? 3.932 9.352 -2.705 1 85.38 276 PRO A C 1
ATOM 1994 O O . PRO A 1 276 ? 3.016 8.797 -3.322 1 85.38 276 PRO A O 1
ATOM 1997 N N . ALA A 1 277 ? 4.832 8.695 -2.045 1 86.75 277 ALA A N 1
ATOM 1998 C CA . ALA A 1 277 ? 4.836 7.234 -2.053 1 86.75 277 ALA A CA 1
ATOM 1999 C C . ALA A 1 277 ? 3.621 6.676 -1.316 1 86.75 277 ALA A C 1
ATOM 2001 O O . ALA A 1 277 ? 3.219 5.531 -1.547 1 86.75 277 ALA A O 1
ATOM 2002 N N . SER A 1 278 ? 3.049 7.48 -0.436 1 92.25 278 SER A N 1
ATOM 2003 C CA . SER A 1 278 ? 1.896 7.039 0.339 1 92.25 278 SER A CA 1
ATOM 2004 C C . SER A 1 278 ? 0.643 6.961 -0.527 1 92.25 278 SER A C 1
ATOM 2006 O O . SER A 1 278 ? -0.293 6.223 -0.212 1 92.25 278 SER A O 1
ATOM 2008 N N . VAL A 1 279 ? 0.659 7.711 -1.598 1 92.62 279 VAL A N 1
ATOM 2009 C CA . VAL A 1 279 ? -0.541 7.824 -2.42 1 92.62 279 VAL A CA 1
ATOM 2010 C C . VAL A 1 279 ? -0.834 6.484 -3.092 1 92.62 279 VAL A C 1
ATOM 2012 O O . VAL A 1 279 ? -1.894 5.891 -2.873 1 92.62 279 VAL A O 1
ATOM 2015 N N . PRO A 1 280 ? 0.164 5.906 -3.801 1 93.19 280 PRO A N 1
ATOM 2016 C CA . PRO A 1 280 ? -0.148 4.617 -4.422 1 93.19 280 PRO A CA 1
ATOM 2017 C C . PRO A 1 280 ? -0.436 3.52 -3.398 1 93.19 280 PRO A C 1
ATOM 2019 O O . PRO A 1 280 ? -1.3 2.67 -3.625 1 93.19 280 PRO A O 1
ATOM 2022 N N . ALA A 1 281 ? 0.295 3.516 -2.273 1 95.75 281 ALA A N 1
ATOM 2023 C CA . ALA A 1 281 ? 0.033 2.525 -1.23 1 95.75 281 ALA A CA 1
ATOM 2024 C C . ALA A 1 281 ? -1.41 2.613 -0.742 1 95.75 281 ALA A C 1
ATOM 2026 O O . ALA A 1 281 ? -2.088 1.593 -0.599 1 95.75 281 ALA A O 1
ATOM 2027 N N . THR A 1 282 ? -1.841 3.84 -0.53 1 97.06 282 THR A N 1
ATOM 2028 C CA . THR A 1 282 ? -3.199 4.07 -0.05 1 97.06 282 THR A CA 1
ATOM 2029 C C . THR A 1 282 ? -4.223 3.68 -1.113 1 97.06 282 THR A C 1
ATOM 2031 O O . THR A 1 282 ? -5.254 3.08 -0.801 1 97.06 282 THR A O 1
ATOM 2034 N N . VAL A 1 283 ? -3.939 3.979 -2.361 1 95.56 283 VAL A N 1
ATOM 2035 C CA . VAL A 1 283 ? -4.82 3.631 -3.471 1 95.56 283 VAL A CA 1
ATOM 2036 C C . VAL A 1 283 ? -4.996 2.115 -3.535 1 95.56 283 VAL A C 1
ATOM 2038 O O . VAL A 1 283 ? -6.125 1.618 -3.574 1 95.56 283 VAL A O 1
ATOM 2041 N N . GLY A 1 284 ? -3.879 1.433 -3.547 1 96.19 284 GLY A N 1
ATOM 2042 C CA . GLY A 1 284 ? -3.955 -0.018 -3.615 1 96.19 284 GLY A CA 1
ATOM 2043 C C . GLY A 1 284 ? -4.777 -0.625 -2.494 1 96.19 284 GLY A C 1
ATOM 2044 O O . GLY A 1 284 ? -5.633 -1.481 -2.738 1 96.19 284 GLY A O 1
ATOM 2045 N N . LEU A 1 285 ? -4.496 -0.165 -1.284 1 97.94 285 LEU A N 1
ATOM 2046 C CA . LEU A 1 285 ? -5.23 -0.648 -0.122 1 97.94 285 LEU A CA 1
ATOM 2047 C C . LEU A 1 285 ? -6.719 -0.323 -0.247 1 97.94 285 LEU A C 1
ATOM 2049 O O . LEU A 1 285 ? -7.566 -1.173 0.026 1 97.94 285 LEU A O 1
ATOM 2053 N N . SER A 1 286 ? -7.059 0.858 -0.717 1 98.25 286 SER A N 1
ATOM 2054 C CA . SER A 1 286 ? -8.438 1.309 -0.861 1 98.25 286 SER A CA 1
ATOM 2055 C C . SER A 1 286 ? -9.195 0.457 -1.876 1 98.25 286 SER A C 1
ATOM 2057 O O . SER A 1 286 ? -10.32 0.021 -1.613 1 98.25 286 SER A O 1
ATOM 2059 N N . VAL A 1 287 ? -8.594 0.234 -2.996 1 97.31 287 VAL A N 1
ATOM 2060 C CA . VAL A 1 287 ? -9.234 -0.535 -4.059 1 97.31 287 VAL A CA 1
ATOM 2061 C C . VAL A 1 287 ? -9.5 -1.959 -3.58 1 97.31 287 VAL A C 1
ATOM 2063 O O . VAL A 1 287 ? -10.594 -2.49 -3.768 1 97.31 287 VAL A O 1
ATOM 2066 N N . ALA A 1 288 ? -8.508 -2.535 -2.918 1 97.12 288 ALA A N 1
ATOM 2067 C CA . ALA A 1 288 ? -8.672 -3.898 -2.424 1 97.12 288 ALA A CA 1
ATOM 2068 C C . ALA A 1 288 ? -9.828 -3.988 -1.437 1 97.12 288 ALA A C 1
ATOM 2070 O O . ALA A 1 288 ? -10.641 -4.918 -1.499 1 97.12 288 ALA A O 1
ATOM 2071 N N . GLN A 1 289 ? -9.914 -3.039 -0.521 1 97.62 289 GLN A N 1
ATOM 2072 C CA . GLN A 1 289 ? -10.977 -3.041 0.476 1 97.62 289 GLN A CA 1
ATOM 2073 C C . GLN A 1 289 ? -12.336 -2.781 -0.169 1 97.62 289 GLN A C 1
ATOM 2075 O O . GLN A 1 289 ? -13.344 -3.379 0.223 1 97.62 289 GLN A O 1
ATOM 2080 N N . ALA A 1 290 ? -12.414 -1.905 -1.132 1 97.94 290 ALA A N 1
ATOM 2081 C CA . ALA A 1 290 ? -13.648 -1.62 -1.852 1 97.94 290 ALA A CA 1
ATOM 2082 C C . ALA A 1 290 ? -14.148 -2.854 -2.602 1 97.94 290 ALA A C 1
ATOM 2084 O O . ALA A 1 290 ? -15.336 -3.189 -2.547 1 97.94 290 ALA A O 1
ATOM 2085 N N . VAL A 1 291 ? -13.234 -3.514 -3.287 1 96.12 291 VAL A N 1
ATOM 2086 C CA . VAL A 1 291 ? -13.594 -4.711 -4.043 1 96.12 291 VAL A CA 1
ATOM 2087 C C . VAL A 1 291 ? -14.086 -5.797 -3.09 1 96.12 291 VAL A C 1
ATOM 2089 O O . VAL A 1 291 ? -15.086 -6.461 -3.361 1 96.12 291 VAL A O 1
ATOM 2092 N N . ALA A 1 292 ? -13.375 -5.941 -1.978 1 94.56 292 ALA A N 1
ATOM 2093 C CA . ALA A 1 292 ? -13.812 -6.914 -0.977 1 94.56 292 ALA A CA 1
ATOM 2094 C C . ALA A 1 292 ? -15.211 -6.59 -0.474 1 94.56 292 ALA A C 1
ATOM 2096 O O . ALA A 1 292 ? -16 -7.496 -0.207 1 94.56 292 ALA A O 1
ATOM 2097 N N . ALA A 1 293 ? -15.516 -5.32 -0.3 1 95.56 293 ALA A N 1
ATOM 2098 C CA . ALA A 1 293 ? -16.844 -4.902 0.137 1 95.56 293 ALA A CA 1
ATOM 2099 C C . ALA A 1 293 ? -17.906 -5.297 -0.888 1 95.56 293 ALA A C 1
ATOM 2101 O O . ALA A 1 293 ? -18.969 -5.816 -0.527 1 95.56 293 ALA A O 1
ATOM 2102 N N . VAL A 1 294 ? -17.625 -5.066 -2.137 1 95.38 294 VAL A N 1
ATOM 2103 C CA . VAL A 1 294 ? -18.547 -5.414 -3.213 1 95.38 294 VAL A CA 1
ATOM 2104 C C . VAL A 1 294 ? -18.719 -6.93 -3.268 1 95.38 294 VAL A C 1
ATOM 2106 O O . VAL A 1 294 ? -19.859 -7.426 -3.35 1 95.38 294 VAL A O 1
ATOM 2109 N N . ASP A 1 295 ? -17.578 -7.645 -3.148 1 92.25 295 ASP A N 1
ATOM 2110 C CA . ASP A 1 295 ? -17.625 -9.102 -3.17 1 92.25 295 ASP A CA 1
ATOM 2111 C C . ASP A 1 295 ? -18.469 -9.641 -2.014 1 92.25 295 ASP A C 1
ATOM 2113 O O . ASP A 1 295 ? -19.141 -10.672 -2.146 1 92.25 295 ASP A O 1
ATOM 2117 N N . GLY A 1 296 ? -18.344 -8.984 -0.901 1 88.25 296 GLY A N 1
ATOM 2118 C CA . GLY A 1 296 ? -19.062 -9.406 0.286 1 88.25 296 GLY A CA 1
ATOM 2119 C C . GLY A 1 296 ? -20.578 -9.422 0.094 1 88.25 296 GLY A C 1
ATOM 2120 O O . GLY A 1 296 ? -21.281 -10.195 0.74 1 88.25 296 GLY A O 1
ATOM 2121 N N . THR A 1 297 ? -21.047 -8.617 -0.745 1 83.88 297 THR A N 1
ATOM 2122 C CA . THR A 1 297 ? -22.484 -8.562 -0.981 1 83.88 297 THR A CA 1
ATOM 2123 C C . THR A 1 297 ? -22.969 -9.797 -1.744 1 83.88 297 THR A C 1
ATOM 2125 O O . THR A 1 297 ? -24.156 -10.086 -1.777 1 83.88 297 THR A O 1
ATOM 2128 N N . ALA A 1 298 ? -22.094 -10.438 -2.434 1 77.19 298 ALA A N 1
ATOM 2129 C CA . ALA A 1 298 ? -22.438 -11.641 -3.191 1 77.19 298 ALA A CA 1
ATOM 2130 C C . ALA A 1 298 ? -22.375 -12.883 -2.303 1 77.19 298 ALA A C 1
ATOM 2132 O O . ALA A 1 298 ? -22.906 -13.938 -2.67 1 77.19 298 ALA A O 1
ATOM 2133 N N . GLY A 1 299 ? -21.781 -12.766 -1.119 1 70.88 299 GLY A N 1
ATOM 2134 C CA . GLY A 1 299 ? -21.781 -13.969 -0.307 1 70.88 299 GLY A CA 1
ATOM 2135 C C . GLY A 1 299 ? -20.484 -14.164 0.463 1 70.88 299 GLY A C 1
ATOM 2136 O O . GLY A 1 299 ? -19.938 -13.211 1.021 1 70.88 299 GLY A O 1
ATOM 2137 N N . SER A 1 300 ? -19.891 -15.375 0.407 1 64.5 300 SER A N 1
ATOM 2138 C CA . SER A 1 300 ? -19 -16.078 1.327 1 64.5 300 SER A CA 1
ATOM 2139 C C . SER A 1 300 ? -17.562 -15.594 1.187 1 64.5 300 SER A C 1
ATOM 2141 O O . SER A 1 300 ? -16.641 -16.391 1.102 1 64.5 300 SER A O 1
ATOM 2143 N N . THR A 1 301 ? -17.312 -14.367 1.224 1 73.62 301 THR A N 1
ATOM 2144 C CA . THR A 1 301 ? -15.93 -13.891 1.233 1 73.62 301 THR A CA 1
ATOM 2145 C C . THR A 1 301 ? -15.57 -13.32 2.602 1 73.62 301 THR A C 1
ATOM 2147 O O . THR A 1 301 ? -16.453 -12.922 3.367 1 73.62 301 THR A O 1
ATOM 2150 N N . PRO A 1 302 ? -14.336 -13.609 2.924 1 79.31 302 PRO A N 1
ATOM 2151 C CA . PRO A 1 302 ? -13.922 -12.953 4.164 1 79.31 302 PRO A CA 1
ATOM 2152 C C . PRO A 1 302 ? -14.227 -11.453 4.172 1 79.31 302 PRO A C 1
ATOM 2154 O O . PRO A 1 302 ? -14.141 -10.797 3.133 1 79.31 302 PRO A O 1
ATOM 2157 N N . PRO A 1 303 ? -14.719 -11.008 5.273 1 85.88 303 PRO A N 1
ATOM 2158 C CA . PRO A 1 303 ? -14.992 -9.57 5.348 1 85.88 303 PRO A CA 1
ATOM 2159 C C . PRO A 1 303 ? -13.742 -8.719 5.133 1 85.88 303 PRO A C 1
ATOM 2161 O O . PRO A 1 303 ? -12.641 -9.133 5.492 1 85.88 303 PRO A O 1
ATOM 2164 N N . PRO A 1 304 ? -13.906 -7.594 4.527 1 91.31 304 PRO A N 1
ATOM 2165 C CA . PRO A 1 304 ? -12.766 -6.691 4.352 1 91.31 304 PRO A CA 1
ATOM 2166 C C . PRO A 1 304 ? -12.109 -6.309 5.676 1 91.31 304 PRO A C 1
ATOM 2168 O O . PRO A 1 304 ? -12.781 -6.262 6.711 1 91.31 304 PRO A O 1
ATOM 2171 N N . GLY A 1 305 ? -10.812 -6.09 5.617 1 91.69 305 GLY A N 1
ATOM 2172 C CA . GLY A 1 305 ? -10.094 -5.637 6.793 1 91.69 305 GLY A CA 1
ATOM 2173 C C . GLY A 1 305 ? -10.641 -4.344 7.367 1 91.69 305 GLY A C 1
ATOM 2174 O O . GLY A 1 305 ? -10.531 -4.098 8.57 1 91.69 305 GLY A O 1
ATOM 2175 N N . ALA A 1 306 ? -11.25 -3.541 6.547 1 95.5 306 ALA A N 1
ATOM 2176 C CA . ALA A 1 306 ? -11.734 -2.221 6.934 1 95.5 306 ALA A CA 1
ATOM 2177 C C . ALA A 1 306 ? -13.133 -2.312 7.539 1 95.5 306 ALA A C 1
ATOM 2179 O O . ALA A 1 306 ? -13.734 -1.293 7.898 1 95.5 306 ALA A O 1
ATOM 2180 N N . LEU A 1 307 ? -13.688 -3.586 7.617 1 93.19 307 LEU A N 1
ATOM 2181 C CA . LEU A 1 307 ? -14.984 -3.73 8.281 1 93.19 307 LEU A CA 1
ATOM 2182 C C . LEU A 1 307 ? -14.867 -3.422 9.766 1 93.19 307 LEU A C 1
ATOM 2184 O O . LEU A 1 307 ? -14.078 -4.043 10.477 1 93.19 307 LEU A O 1
ATOM 2188 N N . GLU A 1 308 ? -15.492 -2.418 10.234 1 90.56 308 GLU A N 1
ATOM 2189 C CA . GLU A 1 308 ? -15.555 -1.957 11.617 1 90.56 308 GLU A CA 1
ATOM 2190 C C . GLU A 1 308 ? -14.203 -1.444 12.094 1 90.56 308 GLU A C 1
ATOM 2192 O O . GLU A 1 308 ? -13.906 -1.461 13.289 1 90.56 308 GLU A O 1
ATOM 2197 N N . ALA A 1 309 ? -13.352 -1.111 11.195 1 96.44 309 ALA A N 1
ATOM 2198 C CA . ALA A 1 309 ? -12.031 -0.588 11.547 1 96.44 309 ALA A CA 1
ATOM 2199 C C . ALA A 1 309 ? -11.484 0.296 10.43 1 96.44 309 ALA A C 1
ATOM 2201 O O . ALA A 1 309 ? -11.883 0.167 9.266 1 96.44 309 ALA A O 1
ATOM 2202 N N . SER A 1 310 ? -10.648 1.184 10.82 1 97 310 SER A N 1
ATOM 2203 C CA . SER A 1 310 ? -9.828 1.891 9.852 1 97 310 SER A CA 1
ATOM 2204 C C . SER A 1 310 ? -8.445 1.249 9.727 1 97 310 SER A C 1
ATOM 2206 O O . SER A 1 310 ? -7.887 0.771 10.711 1 97 310 SER A O 1
ATOM 2208 N N . LEU A 1 311 ? -7.98 1.181 8.555 1 98.12 311 LEU A N 1
ATOM 2209 C CA . LEU A 1 311 ? -6.629 0.719 8.266 1 98.12 311 LEU A CA 1
ATOM 2210 C C . LEU A 1 311 ? -5.707 1.895 7.957 1 98.12 311 LEU A C 1
ATOM 2212 O O . LEU A 1 311 ? -5.977 2.674 7.039 1 98.12 311 LEU A O 1
ATOM 2216 N N . GLU A 1 312 ? -4.699 2.055 8.719 1 97.31 312 GLU A N 1
ATOM 2217 C CA . GLU A 1 312 ? -3.725 3.123 8.516 1 97.31 312 GLU A CA 1
ATOM 2218 C C . GLU A 1 312 ? -2.412 2.574 7.969 1 97.31 312 GLU A C 1
ATOM 2220 O O . GLU A 1 312 ? -1.687 1.865 8.664 1 97.31 312 GLU A O 1
ATOM 2225 N N . ILE A 1 313 ? -2.094 2.947 6.75 1 97.25 313 ILE A N 1
ATOM 2226 C CA . ILE A 1 313 ? -0.89 2.432 6.105 1 97.25 313 ILE A CA 1
ATOM 2227 C C . ILE A 1 313 ? 0.216 3.482 6.16 1 97.25 313 ILE A C 1
ATOM 2229 O O . ILE A 1 313 ? 0.053 4.59 5.645 1 97.25 313 ILE A O 1
ATOM 2233 N N . ASP A 1 314 ? 1.244 3.189 6.832 1 95.19 314 ASP A N 1
ATOM 2234 C CA . ASP A 1 314 ? 2.486 3.955 6.84 1 95.19 314 ASP A CA 1
ATOM 2235 C C . ASP A 1 314 ? 3.549 3.291 5.969 1 95.19 314 ASP A C 1
ATOM 2237 O O . ASP A 1 314 ? 4.246 2.377 6.418 1 95.19 314 ASP A O 1
ATOM 2241 N N . ALA A 1 315 ? 3.672 3.744 4.711 1 94.19 315 ALA A N 1
ATOM 2242 C CA . ALA A 1 315 ? 4.547 3.104 3.734 1 94.19 315 ALA A CA 1
ATOM 2243 C C . ALA A 1 315 ? 6.012 3.236 4.141 1 94.19 315 ALA A C 1
ATOM 2245 O O . ALA A 1 315 ? 6.816 2.334 3.889 1 94.19 315 ALA A O 1
ATOM 2246 N N . ALA A 1 316 ? 6.359 4.301 4.762 1 90 316 ALA A N 1
ATOM 2247 C CA . ALA A 1 316 ? 7.742 4.504 5.195 1 90 316 ALA A CA 1
ATOM 2248 C C . ALA A 1 316 ? 8.109 3.531 6.309 1 90 316 ALA A C 1
ATOM 2250 O O . ALA A 1 316 ? 9.18 2.912 6.273 1 90 316 ALA A O 1
ATOM 2251 N N . ALA A 1 317 ? 7.219 3.4 7.273 1 91.94 317 ALA A N 1
ATOM 2252 C CA . ALA A 1 317 ? 7.449 2.473 8.383 1 91.94 317 ALA A CA 1
ATOM 2253 C C . ALA A 1 317 ? 7.223 1.029 7.941 1 91.94 317 ALA A C 1
ATOM 2255 O O . ALA A 1 317 ? 7.664 0.094 8.609 1 91.94 317 ALA A O 1
ATOM 2256 N N . GLY A 1 318 ? 6.488 0.867 6.867 1 95.69 318 GLY A N 1
ATOM 2257 C CA . GLY A 1 318 ? 6.16 -0.471 6.398 1 95.69 318 GLY A CA 1
ATOM 2258 C C . GLY A 1 318 ? 5.172 -1.19 7.297 1 95.69 318 GLY A C 1
ATOM 2259 O O . GLY A 1 318 ? 5.367 -2.359 7.637 1 95.69 318 GLY A O 1
ATOM 2260 N N . THR A 1 319 ? 4.141 -0.492 7.719 1 96 319 THR A N 1
ATOM 2261 C CA . THR A 1 319 ? 3.158 -1.084 8.617 1 96 319 THR A CA 1
ATOM 2262 C C . THR A 1 319 ? 1.742 -0.689 8.211 1 96 319 THR A C 1
ATOM 2264 O O . THR A 1 319 ? 1.544 0.326 7.539 1 96 319 THR A O 1
ATOM 2267 N N . ILE A 1 320 ? 0.815 -1.5 8.484 1 97.5 320 ILE A N 1
ATOM 2268 C CA . ILE A 1 320 ? -0.608 -1.183 8.508 1 97.5 320 ILE A CA 1
ATOM 2269 C C . ILE A 1 320 ? -1.16 -1.374 9.914 1 97.5 320 ILE A C 1
ATOM 2271 O O . ILE A 1 320 ? -1.057 -2.463 10.484 1 97.5 320 ILE A O 1
ATOM 2275 N N . VAL A 1 321 ? -1.661 -0.348 10.477 1 96.38 321 VAL A N 1
ATOM 2276 C CA . VAL A 1 321 ? -2.295 -0.419 11.789 1 96.38 321 VAL A CA 1
ATOM 2277 C C . VAL A 1 321 ? -3.812 -0.477 11.625 1 96.38 321 VAL A C 1
ATOM 2279 O O . VAL A 1 321 ? -4.395 0.307 10.875 1 96.38 321 VAL A O 1
ATOM 2282 N N . ARG A 1 322 ? -4.398 -1.441 12.227 1 96.31 322 ARG A N 1
ATOM 2283 C CA . ARG A 1 322 ? -5.852 -1.574 12.227 1 96.31 322 ARG A CA 1
ATOM 2284 C C . ARG A 1 322 ? -6.453 -0.975 13.492 1 96.31 322 ARG A C 1
ATOM 2286 O O . ARG A 1 322 ? -6.113 -1.384 14.609 1 96.31 322 ARG A O 1
ATOM 2293 N N . ARG A 1 323 ? -7.332 0.003 13.352 1 94.62 323 ARG A N 1
ATOM 2294 C CA . ARG A 1 323 ? -7.996 0.645 14.484 1 94.62 323 ARG A CA 1
ATOM 2295 C C . ARG A 1 323 ? -9.484 0.322 14.5 1 94.62 323 ARG A C 1
ATOM 2297 O O . ARG A 1 323 ? -10.234 0.789 13.641 1 94.62 323 ARG A O 1
ATOM 2304 N N . PRO A 1 324 ? -9.969 -0.386 15.469 1 94.69 324 PRO A N 1
ATOM 2305 C CA . PRO A 1 324 ? -11.383 -0.771 15.508 1 94.69 324 PRO A CA 1
ATOM 2306 C C . PRO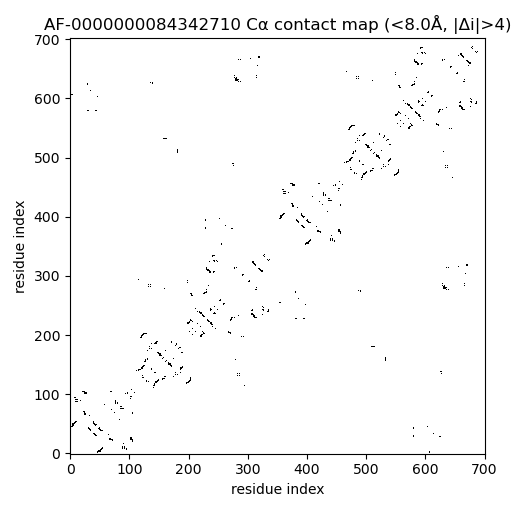 A 1 324 ? -12.289 0.371 15.953 1 94.69 324 PRO A C 1
ATOM 2308 O O . PRO A 1 324 ? -11.859 1.25 16.703 1 94.69 324 PRO A O 1
ATOM 2311 N N . TRP A 1 325 ? -13.453 0.37 15.516 1 94.81 325 TRP A N 1
ATOM 2312 C CA . TRP A 1 325 ? -14.492 1.324 15.883 1 94.81 325 TRP A CA 1
ATOM 2313 C C . TRP A 1 325 ? -15.766 0.603 16.328 1 94.81 325 TRP A C 1
ATOM 2315 O O . TRP A 1 325 ? -16.109 -0.44 15.766 1 94.81 325 TRP A O 1
ATOM 2325 N N . GLN A 1 326 ? -16.391 1.121 17.266 1 93.56 326 GLN A N 1
ATOM 2326 C CA . GLN A 1 326 ? -17.656 0.569 17.766 1 93.56 326 GLN A CA 1
ATOM 2327 C C . GLN A 1 326 ? -18.797 1.567 17.594 1 93.56 326 GLN A C 1
ATOM 2329 O O . GLN A 1 326 ? -18.594 2.775 17.734 1 93.56 326 GLN A O 1
ATOM 2334 N N . PRO A 1 327 ? -19.906 0.963 17.25 1 95.69 327 PRO A N 1
ATOM 2335 C CA . PRO A 1 327 ? -21.062 1.862 17.266 1 95.69 327 PRO A CA 1
ATOM 2336 C C . PRO A 1 327 ? -21.281 2.523 18.625 1 95.69 327 PRO A C 1
ATOM 2338 O O . PRO A 1 327 ? -21.047 1.902 19.656 1 95.69 327 PRO A O 1
ATOM 2341 N N . VAL A 1 328 ? -21.719 3.73 18.594 1 95.5 328 VAL A N 1
ATOM 2342 C CA . VAL A 1 328 ? -21.906 4.496 19.812 1 95.5 328 VAL A CA 1
ATOM 2343 C C . VAL A 1 328 ? -23.406 4.598 20.125 1 95.5 328 VAL A C 1
ATOM 2345 O O . VAL A 1 328 ? -24.188 5.027 19.281 1 95.5 328 VAL A O 1
ATOM 2348 N N . PRO A 1 329 ? -23.781 4.246 21.359 1 93.94 329 PRO A N 1
ATOM 2349 C CA . PRO A 1 329 ? -25.172 4.426 21.734 1 93.94 329 PRO A CA 1
ATOM 2350 C C . PRO A 1 329 ? -25.656 5.871 21.578 1 93.94 329 PRO A C 1
ATOM 2352 O O . PRO A 1 329 ? -24.922 6.801 21.906 1 93.94 329 PRO A O 1
ATOM 2355 N N . GLY A 1 330 ? -26.859 6.062 21.031 1 92.19 330 GLY A N 1
ATOM 2356 C CA . GLY A 1 330 ? -27.406 7.398 20.875 1 92.19 330 GLY A CA 1
ATOM 2357 C C . GLY A 1 330 ? -27.172 7.984 19.5 1 92.19 330 GLY A C 1
ATOM 2358 O O . GLY A 1 330 ? -27.812 8.961 19.109 1 92.19 330 GLY A O 1
ATOM 2359 N N . CYS A 1 331 ? -26.188 7.414 18.781 1 95.31 331 CYS A N 1
ATOM 2360 C CA . CYS A 1 331 ? -26 7.867 17.422 1 95.31 331 CYS A CA 1
ATOM 2361 C C . CYS A 1 331 ? -27.234 7.57 16.562 1 95.31 331 CYS A C 1
ATOM 2363 O O . CYS A 1 331 ? -27.859 6.52 16.734 1 95.31 331 CYS A O 1
ATOM 2365 N N . ARG A 1 332 ? -27.516 8.383 15.664 1 91.75 332 ARG A N 1
ATOM 2366 C CA . ARG A 1 332 ? -28.719 8.297 14.844 1 91.75 332 ARG A CA 1
ATOM 2367 C C . ARG A 1 332 ? -28.641 7.121 13.883 1 91.75 332 ARG A C 1
ATOM 2369 O O . ARG A 1 332 ? -29.656 6.711 13.312 1 91.75 332 ARG A O 1
ATOM 2376 N N . CYS A 1 333 ? -27.469 6.543 13.641 1 94.12 333 CYS A N 1
ATOM 2377 C CA . CYS A 1 333 ? -27.344 5.465 12.664 1 94.12 333 CYS A CA 1
ATOM 2378 C C . CYS A 1 333 ? -28 4.184 13.188 1 94.12 333 CYS A C 1
ATOM 2380 O O . CYS A 1 333 ? -28.297 3.275 12.414 1 94.12 333 CYS A O 1
ATOM 2382 N N . GLY A 1 334 ? -28.156 4.004 14.508 1 92.38 334 GLY A N 1
ATOM 2383 C CA . GLY A 1 334 ? -28.906 2.92 15.109 1 92.38 334 GLY A CA 1
ATOM 2384 C C . GLY A 1 334 ? -28.125 1.626 15.211 1 92.38 334 GLY A C 1
ATOM 2385 O O . GLY A 1 334 ? -28.641 0.616 15.688 1 92.38 334 GLY A O 1
ATOM 2386 N N . ALA A 1 335 ? -26.906 1.608 14.844 1 92.25 335 ALA A N 1
ATOM 2387 C CA . ALA A 1 335 ? -26.141 0.368 14.789 1 92.25 335 ALA A CA 1
ATOM 2388 C C . ALA A 1 335 ? -25.906 -0.196 16.188 1 92.25 335 ALA A C 1
ATOM 2390 O O . ALA A 1 335 ? -25.797 -1.41 16.359 1 92.25 335 ALA A O 1
ATOM 2391 N N . ALA A 1 336 ? -25.766 0.66 17.141 1 91.06 336 ALA A N 1
ATOM 2392 C CA . ALA A 1 336 ? -25.516 0.22 18.516 1 91.06 336 ALA A CA 1
ATOM 2393 C C . ALA A 1 336 ? -26.75 -0.448 19.109 1 91.06 336 ALA A C 1
ATOM 2395 O O . ALA A 1 336 ? -26.656 -1.133 20.141 1 91.06 336 ALA A O 1
ATOM 2396 N N . ASP A 1 337 ? -27.844 -0.21 18.562 1 86.12 337 ASP A N 1
ATOM 2397 C CA . ASP A 1 337 ? -29.094 -0.736 19.094 1 86.12 337 ASP A CA 1
ATOM 2398 C C . ASP A 1 337 ? -29.344 -2.164 18.609 1 86.12 337 ASP A C 1
ATOM 2400 O O . ASP A 1 337 ? -30.234 -2.846 19.109 1 86.12 337 ASP A O 1
ATOM 2404 N N . LEU A 1 338 ? -28.641 -2.59 17.625 1 75.25 338 LEU A N 1
ATOM 2405 C CA . LEU A 1 338 ? -28.797 -3.939 17.094 1 75.25 338 LEU A CA 1
ATOM 2406 C C . LEU A 1 338 ? -28.094 -4.961 17.984 1 75.25 338 LEU A C 1
ATOM 2408 O O . LEU A 1 338 ? -27.016 -4.68 18.531 1 75.25 338 LEU A O 1
ATOM 2412 N N . PRO A 1 339 ? -28.859 -6.078 18.312 1 67.25 339 PRO A N 1
ATOM 2413 C CA . PRO A 1 339 ? -28.172 -7.125 19.078 1 67.25 339 PRO A CA 1
ATOM 2414 C C . PRO A 1 339 ? -26.922 -7.656 18.375 1 67.25 339 PRO A C 1
ATOM 2416 O O . PRO A 1 339 ? -26.922 -7.801 17.141 1 67.25 339 PRO A O 1
ATOM 2419 N N . ARG A 1 340 ? -25.844 -7.363 18.75 1 58.38 340 ARG A N 1
ATOM 2420 C CA . ARG A 1 340 ? -24.609 -7.867 18.188 1 58.38 340 ARG A CA 1
ATOM 2421 C C . ARG A 1 340 ? -24.578 -9.391 18.188 1 58.38 340 ARG A C 1
ATOM 2423 O O . ARG A 1 340 ? -24.859 -10.016 19.219 1 58.38 340 ARG A O 1
ATOM 2430 N N . THR A 1 341 ? -24.938 -10.023 17.203 1 48.88 341 THR A N 1
ATOM 2431 C CA . THR A 1 341 ? -24.703 -11.461 17.156 1 48.88 341 THR A CA 1
ATOM 2432 C C . THR A 1 341 ? -23.234 -11.781 17.406 1 48.88 341 THR A C 1
ATOM 2434 O O . THR A 1 341 ? -22.344 -11.242 16.734 1 48.88 341 THR A O 1
ATOM 2437 N N . ASP A 1 342 ? -22.844 -11.945 18.578 1 44.5 342 ASP A N 1
ATOM 2438 C CA . ASP A 1 342 ? -21.531 -12.492 18.906 1 44.5 342 ASP A CA 1
ATOM 2439 C C . ASP A 1 342 ? -21.141 -13.609 17.938 1 44.5 342 ASP A C 1
ATOM 2441 O O . ASP A 1 342 ? -21.734 -14.688 17.953 1 44.5 342 ASP A O 1
ATOM 2445 N N . GLY A 1 343 ? -21.125 -13.516 16.781 1 36.78 343 GLY A N 1
ATOM 2446 C CA . GLY A 1 343 ? -20.656 -14.656 16 1 36.78 343 GLY A CA 1
ATOM 2447 C C . GLY A 1 343 ? -19.422 -15.305 16.578 1 36.78 343 GLY A C 1
ATOM 2448 O O . GLY A 1 343 ? -18.75 -16.078 15.898 1 36.78 343 GLY A O 1
ATOM 2449 N N . ARG A 1 344 ? -18.656 -14.773 17.5 1 35.25 344 ARG A N 1
ATOM 2450 C CA . ARG A 1 344 ? -17.625 -15.641 18.062 1 35.25 344 ARG A CA 1
ATOM 2451 C C . ARG A 1 344 ? -18.234 -16.75 18.906 1 35.25 344 ARG A C 1
ATOM 2453 O O . ARG A 1 344 ? -18.625 -16.531 20.047 1 35.25 344 ARG A O 1
ATOM 2460 N N . SER A 1 345 ? -18.984 -17.609 18.328 1 29.39 345 SER A N 1
ATOM 2461 C CA . SER A 1 345 ? -19.062 -18.844 19.109 1 29.39 345 SER A CA 1
ATOM 2462 C C . SER A 1 345 ? -17.688 -19.25 19.641 1 29.39 345 SER A C 1
ATOM 2464 O O . SER A 1 345 ? -16.75 -19.422 18.859 1 29.39 345 SER A O 1
ATOM 2466 N N . ARG A 1 346 ? -17.359 -18.969 20.828 1 28.58 346 ARG A N 1
ATOM 2467 C CA . ARG A 1 346 ? -16.297 -19.594 21.609 1 28.58 346 ARG A CA 1
ATOM 2468 C C . ARG A 1 346 ? -16.328 -21.109 21.453 1 28.58 346 ARG A C 1
ATOM 2470 O O . ARG A 1 346 ? -17.266 -21.781 21.906 1 28.58 346 ARG A O 1
ATOM 2477 N N . ALA A 1 347 ? -15.664 -21.672 20.453 1 28.47 347 ALA A N 1
ATOM 2478 C CA . ALA A 1 347 ? -15.266 -23.078 20.625 1 28.47 347 ALA A CA 1
ATOM 2479 C C . ALA A 1 347 ? -14.57 -23.281 21.969 1 28.47 347 ALA A C 1
ATOM 2481 O O . ALA A 1 347 ? -13.453 -22.812 22.188 1 28.47 347 ALA A O 1
ATOM 2482 N N . THR A 1 348 ? -15.25 -23.281 23.047 1 25.84 348 THR A N 1
ATOM 2483 C CA . THR A 1 348 ? -14.844 -23.969 24.266 1 25.84 348 THR A CA 1
ATOM 2484 C C . THR A 1 348 ? -14.297 -25.359 23.938 1 25.84 348 THR A C 1
ATOM 2486 O O . THR A 1 348 ? -15.031 -26.219 23.453 1 25.84 348 THR A O 1
ATOM 2489 N N . ILE A 1 349 ? -12.984 -25.484 23.625 1 21.75 349 ILE A N 1
ATOM 2490 C CA . ILE A 1 349 ? -12.289 -26.75 23.859 1 21.75 349 ILE A CA 1
ATOM 2491 C C . ILE A 1 349 ? -12.383 -27.109 25.344 1 21.75 349 ILE A C 1
ATOM 2493 O O . ILE A 1 349 ? -11.867 -26.391 26.203 1 21.75 349 ILE A O 1
ATOM 2497 N N . GLU A 1 350 ? -13.453 -27.641 25.688 1 21.48 350 GLU A N 1
ATOM 2498 C CA . GLU A 1 350 ? -13.516 -28.578 26.797 1 21.48 350 GLU A CA 1
ATOM 2499 C C . GLU A 1 350 ? -12.445 -29.656 26.672 1 21.48 350 GLU A C 1
ATOM 2501 O O . GLU A 1 350 ? -12.43 -30.422 25.703 1 21.48 350 GLU A O 1
ATOM 2506 N N . GLY A 1 351 ? -11.008 -29.328 26.781 1 20.05 351 GLY A N 1
ATOM 2507 C CA . GLY A 1 351 ? -10.297 -30.281 27.625 1 20.05 351 GLY A CA 1
ATOM 2508 C C . GLY A 1 351 ? -10.523 -30.062 29.109 1 20.05 351 GLY A C 1
ATOM 2509 O O . GLY A 1 351 ? -10.938 -28.984 29.516 1 20.05 351 GLY A O 1
ATOM 2510 N N . MET B 1 1 ? -7.578 1.224 24.234 1 26.67 1 MET B N 1
ATOM 2511 C CA . MET B 1 1 ? -8.25 2.445 23.797 1 26.67 1 MET B CA 1
ATOM 2512 C C . MET B 1 1 ? -7.262 3.605 23.703 1 26.67 1 MET B C 1
ATOM 2514 O O . MET B 1 1 ? -7.094 4.211 22.641 1 26.67 1 MET B O 1
ATOM 2518 N N . LYS B 1 2 ? -7.582 4.723 24.594 1 45.09 2 LYS B N 1
ATOM 2519 C CA . LYS B 1 2 ? -7.816 6.164 24.625 1 45.09 2 LYS B CA 1
ATOM 2520 C C . LYS B 1 2 ? -6.547 6.918 25.016 1 45.09 2 LYS B C 1
ATOM 2522 O O . LYS B 1 2 ? -6.32 7.188 26.203 1 45.09 2 LYS B O 1
ATOM 2527 N N . THR B 1 3 ? -5.414 6.676 24.766 1 48.53 3 THR B N 1
ATOM 2528 C CA . THR B 1 3 ? -4.609 7.625 25.531 1 48.53 3 THR B CA 1
ATOM 2529 C C . THR B 1 3 ? -4.887 9.055 25.078 1 48.53 3 THR B C 1
ATOM 2531 O O . THR B 1 3 ? -5.02 9.32 23.875 1 48.53 3 THR B O 1
ATOM 2534 N N . PRO B 1 4 ? -5.398 9.867 26.047 1 53.31 4 PRO B N 1
ATOM 2535 C CA . PRO B 1 4 ? -5.613 11.289 25.781 1 53.31 4 PRO B CA 1
ATOM 2536 C C . PRO B 1 4 ? -4.484 11.914 24.969 1 53.31 4 PRO B C 1
ATOM 2538 O O . PRO B 1 4 ? -3.354 11.422 24.984 1 53.31 4 PRO B O 1
ATOM 2541 N N . THR B 1 5 ? -4.91 12.719 24.109 1 66.69 5 THR B N 1
ATOM 2542 C CA . THR B 1 5 ? -3.951 13.523 23.359 1 66.69 5 THR B CA 1
ATOM 2543 C C . THR B 1 5 ? -2.975 14.219 24.312 1 66.69 5 THR B C 1
ATOM 2545 O O . THR B 1 5 ? -3.375 14.727 25.359 1 66.69 5 THR B O 1
ATOM 2548 N N . ASP B 1 6 ? -1.734 14.141 24.109 1 72.06 6 ASP B N 1
ATOM 2549 C CA . ASP B 1 6 ? -0.716 14.812 24.906 1 72.06 6 ASP B CA 1
ATOM 2550 C C . ASP B 1 6 ? -0.93 16.328 24.922 1 72.06 6 ASP B C 1
ATOM 2552 O O . ASP B 1 6 ? -1.305 16.906 23.906 1 72.06 6 ASP B O 1
ATOM 2556 N N . THR B 1 7 ? -0.989 16.906 26.078 1 71.56 7 THR B N 1
ATOM 2557 C CA . THR B 1 7 ? -1.167 18.344 26.219 1 71.56 7 THR B CA 1
ATOM 2558 C C . THR B 1 7 ? 0.087 19 26.812 1 71.56 7 THR B C 1
ATOM 2560 O O . THR B 1 7 ? 0.688 18.453 27.75 1 71.56 7 THR B O 1
ATOM 2563 N N . VAL B 1 8 ? 0.631 20 26.062 1 76.88 8 VAL B N 1
ATOM 2564 C CA . VAL B 1 8 ? 1.749 20.766 26.609 1 76.88 8 VAL B CA 1
ATOM 2565 C C . VAL B 1 8 ? 1.306 22.203 26.891 1 76.88 8 VAL B C 1
ATOM 2567 O O . VAL B 1 8 ? 0.632 22.828 26.062 1 76.88 8 VAL B O 1
ATOM 2570 N N . ALA B 1 9 ? 1.54 22.688 28.109 1 75.06 9 ALA B N 1
ATOM 2571 C CA . ALA B 1 9 ? 1.293 24.078 28.469 1 75.06 9 ALA B CA 1
ATOM 2572 C C . ALA B 1 9 ? 2.584 24.891 28.438 1 75.06 9 ALA B C 1
ATOM 2574 O O . ALA B 1 9 ? 3.611 24.469 28.969 1 75.06 9 ALA B O 1
ATOM 2575 N N . VAL B 1 10 ? 2.648 25.875 27.562 1 72.56 10 VAL B N 1
ATOM 2576 C CA . VAL B 1 10 ? 3.828 26.719 27.453 1 72.56 10 VAL B CA 1
ATOM 2577 C C . VAL B 1 10 ? 3.773 27.812 28.516 1 72.56 10 VAL B C 1
ATOM 2579 O O . VAL B 1 10 ? 3.014 28.781 28.391 1 72.56 10 VAL B O 1
ATOM 2582 N N . ARG B 1 11 ? 4.059 27.484 29.781 1 61.88 11 ARG B N 1
ATOM 2583 C CA . ARG B 1 11 ? 4.113 28.484 30.844 1 61.88 11 ARG B CA 1
ATOM 2584 C C . ARG B 1 11 ? 5.488 29.141 30.906 1 61.88 11 ARG B C 1
ATOM 2586 O O . ARG B 1 11 ? 6.48 28.562 30.453 1 61.88 11 ARG B O 1
ATOM 2593 N N . ASP B 1 12 ? 5.574 30.438 31.172 1 54.12 12 ASP B N 1
ATOM 2594 C CA . ASP B 1 12 ? 6.766 31.281 31.297 1 54.12 12 ASP B CA 1
ATOM 2595 C C . ASP B 1 12 ? 7.836 30.578 32.125 1 54.12 12 ASP B C 1
ATOM 2597 O O . ASP B 1 12 ? 7.586 30.203 33.281 1 54.12 12 ASP B O 1
ATOM 2601 N N . HIS B 1 13 ? 8.68 29.75 31.469 1 51.03 13 HIS B N 1
ATOM 2602 C CA . HIS B 1 13 ? 9.773 29.281 32.312 1 51.03 13 HIS B CA 1
ATOM 2603 C C . HIS B 1 13 ? 10.953 30.234 32.281 1 51.03 13 HIS B C 1
ATOM 2605 O O . HIS B 1 13 ? 11.422 30.609 31.203 1 51.03 13 HIS B O 1
ATOM 2611 N N . ALA B 1 14 ? 11.227 30.781 33.281 1 49.59 14 ALA B N 1
ATOM 2612 C CA . ALA B 1 14 ? 12.5 31.453 33.562 1 49.59 14 ALA B CA 1
ATOM 2613 C C . ALA B 1 14 ? 13.68 30.531 33.219 1 49.59 14 ALA B C 1
ATOM 2615 O O . ALA B 1 14 ? 13.656 29.344 33.562 1 49.59 14 ALA B O 1
ATOM 2616 N N . GLY B 1 15 ? 14.695 31.031 32.312 1 54.09 15 GLY B N 1
ATOM 2617 C CA . GLY B 1 15 ? 16.016 30.469 32.031 1 54.09 15 GLY B CA 1
ATOM 2618 C C . GLY B 1 15 ? 16.016 29.5 30.859 1 54.09 15 GLY B C 1
ATOM 2619 O O . GLY B 1 15 ? 16.719 28.484 30.906 1 54.09 15 GLY B O 1
ATOM 2620 N N . VAL B 1 16 ? 15.172 29.688 29.938 1 57.31 16 VAL B N 1
ATOM 2621 C CA . VAL B 1 16 ? 15.141 28.719 28.844 1 57.31 16 VAL B CA 1
ATOM 2622 C C . VAL B 1 16 ? 16.438 28.797 28.047 1 57.31 16 VAL B C 1
ATOM 2624 O O . VAL B 1 16 ? 16.906 29.891 27.719 1 57.31 16 VAL B O 1
ATOM 2627 N N . ASN B 1 17 ? 17.297 27.734 28.125 1 56.94 17 ASN B N 1
ATOM 2628 C CA . ASN B 1 17 ? 18.562 27.578 27.406 1 56.94 17 ASN B CA 1
ATOM 2629 C C . ASN B 1 17 ? 18.359 27.609 25.891 1 56.94 17 ASN B C 1
ATOM 2631 O O . ASN B 1 17 ? 17.625 26.781 25.344 1 56.94 17 ASN B O 1
ATOM 2635 N N . ARG B 1 18 ? 18.609 28.766 25.219 1 61.53 18 ARG B N 1
ATOM 2636 C CA . ARG B 1 18 ? 18.578 28.969 23.781 1 61.53 18 ARG B CA 1
ATOM 2637 C C . ARG B 1 18 ? 19.438 27.906 23.078 1 61.53 18 ARG B C 1
ATOM 2639 O O . ARG B 1 18 ? 19.219 27.625 21.891 1 61.53 18 ARG B O 1
ATOM 2646 N N . ASP B 1 19 ? 20.438 27.312 23.797 1 64 19 ASP B N 1
ATOM 2647 C CA . ASP B 1 19 ? 21.594 26.656 23.219 1 64 19 ASP B CA 1
ATOM 2648 C C . ASP B 1 19 ? 21.25 25.25 22.734 1 64 19 ASP B C 1
ATOM 2650 O O . ASP B 1 19 ? 22.016 24.625 22 1 64 19 ASP B O 1
ATOM 2654 N N . GLN B 1 20 ? 19.875 25 22.547 1 82.88 20 GLN B N 1
ATOM 2655 C CA . GLN B 1 20 ? 19.734 23.578 22.234 1 82.88 20 GLN B CA 1
ATOM 2656 C C . GLN B 1 20 ? 18.766 23.359 21.078 1 82.88 20 GLN B C 1
ATOM 2658 O O . GLN B 1 20 ? 18.266 22.266 20.891 1 82.88 20 GLN B O 1
ATOM 2663 N N . LEU B 1 21 ? 18.672 24.438 20.266 1 90.88 21 LEU B N 1
ATOM 2664 C CA . LEU B 1 21 ? 17.812 24.266 19.109 1 90.88 21 LEU B CA 1
ATOM 2665 C C . LEU B 1 21 ? 18.625 24.328 17.812 1 90.88 21 LEU B C 1
ATOM 2667 O O . LEU B 1 21 ? 19.656 25.016 17.75 1 90.88 21 LEU B O 1
ATOM 2671 N N . PRO B 1 22 ? 18.281 23.641 16.844 1 92 22 PRO B N 1
ATOM 2672 C CA . PRO B 1 22 ? 18.953 23.734 15.547 1 92 22 PRO B CA 1
ATOM 2673 C C . PRO B 1 22 ? 18.828 25.109 14.922 1 92 22 PRO B C 1
ATOM 2675 O O . PRO B 1 22 ? 18.047 25.953 15.391 1 92 22 PRO B O 1
ATOM 2678 N N . ALA B 1 23 ? 19.656 25.344 13.875 1 92.5 23 ALA B N 1
ATOM 2679 C CA . ALA B 1 23 ? 19.703 26.641 13.203 1 92.5 23 ALA B CA 1
ATOM 2680 C C . ALA B 1 23 ? 18.328 27.016 12.633 1 92.5 23 ALA B C 1
ATOM 2682 O O . ALA B 1 23 ? 17.969 28.203 12.578 1 92.5 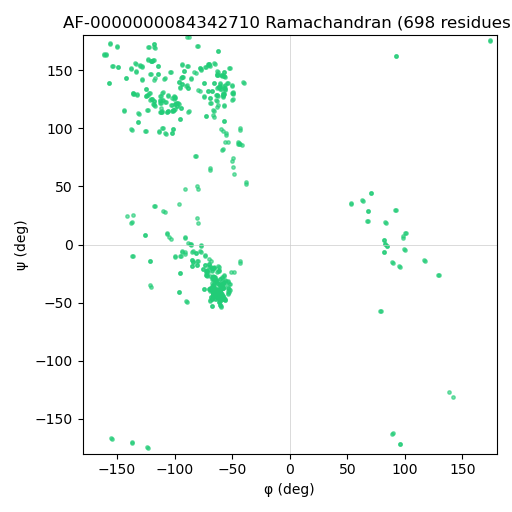23 ALA B O 1
ATOM 2683 N N . THR B 1 24 ? 17.641 26.016 12.156 1 95.69 24 THR B N 1
ATOM 2684 C CA . THR B 1 24 ? 16.266 26.172 11.734 1 95.69 24 THR B CA 1
ATOM 2685 C C . THR B 1 24 ? 15.391 25.047 12.281 1 95.69 24 THR B C 1
ATOM 2687 O O . THR B 1 24 ? 15.875 23.953 12.523 1 95.69 24 THR B O 1
ATOM 2690 N N . VAL B 1 25 ? 14.141 25.375 12.531 1 96.19 25 VAL B N 1
ATOM 2691 C CA . VAL B 1 25 ? 13.211 24.391 13.086 1 96.19 25 VAL B CA 1
ATOM 2692 C C . VAL B 1 25 ? 11.898 24.438 12.312 1 96.19 25 VAL B C 1
ATOM 2694 O O . VAL B 1 25 ? 11.562 25.453 11.703 1 96.19 25 VAL B O 1
ATOM 2697 N N . MET B 1 26 ? 11.219 23.391 12.344 1 96.5 26 MET B N 1
ATOM 2698 C CA . MET B 1 26 ? 9.883 23.312 11.758 1 96.5 26 MET B CA 1
ATOM 2699 C C . MET B 1 26 ? 9.102 22.156 12.344 1 96.5 26 MET B C 1
ATOM 2701 O O . MET B 1 26 ? 9.672 21.281 13 1 96.5 26 MET B O 1
ATOM 2705 N N . LEU B 1 27 ? 7.82 22.156 12.164 1 95.06 27 LEU B N 1
ATOM 2706 C CA . LEU B 1 27 ? 7.016 20.969 12.469 1 95.06 27 LEU B CA 1
ATOM 2707 C C . LEU B 1 27 ? 7.301 19.859 11.477 1 95.06 27 LEU B C 1
ATOM 2709 O O . LEU B 1 27 ? 7.797 20.094 10.375 1 95.06 27 LEU B O 1
ATOM 2713 N N . PRO B 1 28 ? 7.062 18.547 11.953 1 90.75 28 PRO B N 1
ATOM 2714 C CA . PRO B 1 28 ? 7.219 17.453 10.992 1 90.75 28 PRO B CA 1
ATOM 2715 C C . PRO B 1 28 ? 6.418 17.672 9.711 1 90.75 28 PRO B C 1
ATOM 2717 O O . PRO B 1 28 ? 5.32 18.234 9.75 1 90.75 28 PRO B O 1
ATOM 2720 N N . ARG B 1 29 ? 7 17.062 8.695 1 86.12 29 ARG B N 1
ATOM 2721 C CA . ARG B 1 29 ? 6.359 17.203 7.387 1 86.12 29 ARG B CA 1
ATOM 2722 C C . ARG B 1 29 ? 4.957 16.609 7.398 1 86.12 29 ARG B C 1
ATOM 2724 O O . ARG B 1 29 ? 4.715 15.586 8.039 1 86.12 29 ARG B O 1
ATOM 2731 N N . TRP B 1 30 ? 3.979 17.219 6.875 1 88.94 30 TRP B N 1
ATOM 2732 C CA . TRP B 1 30 ? 2.613 16.766 6.625 1 88.94 30 TRP B CA 1
ATOM 2733 C C . TRP B 1 30 ? 1.746 16.938 7.867 1 88.94 30 TRP B C 1
ATOM 2735 O O . TRP B 1 30 ? 0.583 16.531 7.879 1 88.94 30 TRP B O 1
ATOM 2745 N N . ARG B 1 31 ? 2.391 17.453 8.984 1 90.12 31 ARG B N 1
ATOM 2746 C CA . ARG B 1 31 ? 1.622 17.688 10.203 1 90.12 31 ARG B CA 1
ATOM 2747 C C . ARG B 1 31 ? 0.614 18.812 10.008 1 90.12 31 ARG B C 1
ATOM 2749 O O . ARG B 1 31 ? 0.953 19.875 9.469 1 90.12 31 ARG B O 1
ATOM 2756 N N . SER B 1 32 ? -0.561 18.531 10.414 1 91.19 32 SER B N 1
ATOM 2757 C CA . SER B 1 32 ? -1.592 19.562 10.367 1 91.19 32 SER B CA 1
ATOM 2758 C C . SER B 1 32 ? -1.662 20.328 11.68 1 91.19 32 SER B C 1
ATOM 2760 O O . SER B 1 32 ? -1.343 19.797 12.742 1 91.19 32 SER B O 1
ATOM 2762 N N . VAL B 1 33 ? -2.041 21.562 11.547 1 93.56 33 VAL B N 1
ATOM 2763 C CA . VAL B 1 33 ? -2.219 22.422 12.719 1 93.56 33 VAL B CA 1
ATOM 2764 C C . VAL B 1 33 ? -3.627 23.016 12.719 1 93.56 33 VAL B C 1
ATOM 2766 O O . VAL B 1 33 ? -4.098 23.5 11.695 1 93.56 33 VAL B O 1
ATOM 2769 N N . PHE B 1 34 ? -4.258 22.953 13.875 1 93.62 34 PHE B N 1
ATOM 2770 C CA . PHE B 1 34 ? -5.637 23.406 13.977 1 93.62 34 PHE B CA 1
ATOM 2771 C C . PHE B 1 34 ? -5.797 24.391 15.125 1 93.62 34 PHE B C 1
ATOM 2773 O O . PHE B 1 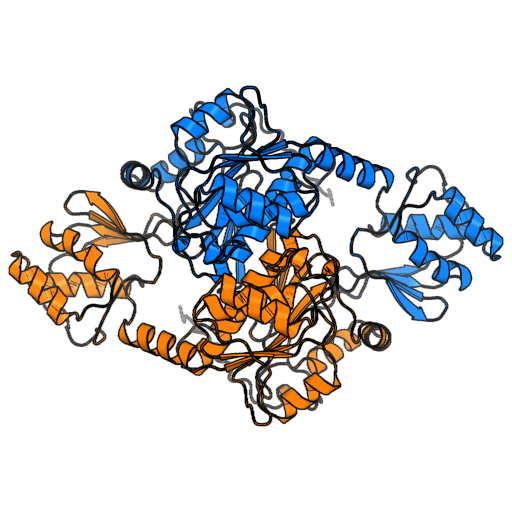34 ? -5.09 24.312 16.125 1 93.62 34 PHE B O 1
ATOM 2780 N N . ASP B 1 35 ? -6.773 25.25 14.969 1 94.94 35 ASP B N 1
ATOM 2781 C CA . ASP B 1 35 ? -7.125 26.219 16 1 94.94 35 ASP B CA 1
ATOM 2782 C C . ASP B 1 35 ? -8.242 25.688 16.891 1 94.94 35 ASP B C 1
ATOM 2784 O O . ASP B 1 35 ? -9.352 25.422 16.422 1 94.94 35 ASP B O 1
ATOM 2788 N N . ILE B 1 36 ? -7.934 25.531 18.156 1 93.5 36 ILE B N 1
ATOM 2789 C CA . ILE B 1 36 ? -8.961 25.125 19.109 1 93.5 36 ILE B CA 1
ATOM 2790 C C . ILE B 1 36 ? -9.641 26.375 19.688 1 93.5 36 ILE B C 1
ATOM 2792 O O . ILE B 1 36 ? -10.875 26.453 19.719 1 93.5 36 ILE B O 1
ATOM 2796 N N . ASP B 1 37 ? -8.844 27.328 20.125 1 93.19 37 ASP B N 1
ATOM 2797 C CA . ASP B 1 37 ? -9.25 28.672 20.531 1 93.19 37 ASP B CA 1
ATOM 2798 C C . ASP B 1 37 ? -8.094 29.656 20.375 1 93.19 37 ASP B C 1
ATOM 2800 O O . ASP B 1 37 ? -7.102 29.375 19.719 1 93.19 37 ASP B O 1
ATOM 2804 N N . ALA B 1 38 ? -8.266 30.828 20.953 1 93.25 38 ALA B N 1
ATOM 2805 C CA . ALA B 1 38 ? -7.289 31.891 20.734 1 93.25 38 ALA B CA 1
ATOM 2806 C C . ALA B 1 38 ? -5.934 31.531 21.344 1 93.25 38 ALA B C 1
ATOM 2808 O O . ALA B 1 38 ? -4.898 32.062 20.922 1 93.25 38 ALA B O 1
ATOM 2809 N N . SER B 1 39 ? -5.871 30.578 22.297 1 94.44 39 SER B N 1
ATOM 2810 C CA . SER B 1 39 ? -4.637 30.312 23.031 1 94.44 39 SER B CA 1
ATOM 2811 C C . SER B 1 39 ? -4.242 28.844 22.938 1 94.44 39 SER B C 1
ATOM 2813 O O . SER B 1 39 ? -3.35 28.391 23.656 1 94.44 39 SER B O 1
ATOM 2815 N N . THR B 1 40 ? -4.949 28.109 22.094 1 94.44 40 THR B N 1
ATOM 2816 C CA . THR B 1 40 ? -4.723 26.672 22.062 1 94.44 40 THR B CA 1
ATOM 2817 C C . THR B 1 40 ? -4.66 26.172 20.609 1 94.44 40 THR B C 1
ATOM 2819 O O . THR B 1 40 ? -5.496 26.547 19.781 1 94.44 40 THR B O 1
ATOM 2822 N N . ARG B 1 41 ? -3.65 25.438 20.312 1 95.12 41 ARG B N 1
ATOM 2823 C CA . ARG B 1 41 ? -3.486 24.812 19 1 95.12 41 ARG B CA 1
ATOM 2824 C C . ARG B 1 41 ? -3.385 23.297 19.141 1 95.12 41 ARG B C 1
ATOM 2826 O O . ARG B 1 41 ? -2.93 22.781 20.156 1 95.12 41 ARG B O 1
ATOM 2833 N N . MET B 1 42 ? -3.867 22.625 18.219 1 93.94 42 MET B N 1
ATOM 2834 C CA . MET B 1 42 ? -3.666 21.188 18.125 1 93.94 42 MET B CA 1
ATOM 2835 C C . MET B 1 42 ? -2.762 20.844 16.953 1 93.94 42 MET B C 1
ATOM 2837 O O . MET B 1 42 ? -2.957 21.344 15.844 1 93.94 42 MET B O 1
ATOM 2841 N N . ILE B 1 43 ? -1.786 20.031 17.203 1 93.75 43 ILE B N 1
ATOM 2842 C CA . ILE B 1 43 ? -0.833 19.594 16.188 1 93.75 43 ILE B CA 1
ATOM 2843 C C . ILE B 1 43 ? -1.02 18.109 15.906 1 93.75 43 ILE B C 1
ATOM 2845 O O . ILE B 1 43 ? -0.8 17.266 16.781 1 93.75 43 ILE B O 1
ATOM 2849 N N . GLY B 1 44 ? -1.476 17.828 14.602 1 92.38 44 GLY B N 1
ATOM 2850 C CA . GLY B 1 44 ? -1.697 16.453 14.188 1 92.38 44 GLY B CA 1
ATOM 2851 C C . GLY B 1 44 ? -3.125 15.984 14.406 1 92.38 44 GLY B C 1
ATOM 2852 O O . GLY B 1 44 ? -3.865 16.578 15.195 1 92.38 44 GLY B O 1
ATOM 2853 N N . LEU B 1 45 ? -3.467 14.891 13.719 1 90.94 45 LEU B N 1
ATOM 2854 C CA . LEU B 1 45 ? -4.828 14.375 13.766 1 90.94 45 LEU B CA 1
ATOM 2855 C C . LEU B 1 45 ? -4.852 12.938 14.289 1 90.94 45 LEU B C 1
ATOM 2857 O O . LEU B 1 45 ? -5.914 12.406 14.602 1 90.94 45 LEU B O 1
ATOM 2861 N N . ASP B 1 46 ? -3.699 12.305 14.328 1 86.38 46 ASP B N 1
ATOM 2862 C CA . ASP B 1 46 ? -3.631 10.945 14.859 1 86.38 46 ASP B CA 1
ATOM 2863 C C . ASP B 1 46 ? -4.02 10.914 16.344 1 86.38 46 ASP B C 1
ATOM 2865 O O . ASP B 1 46 ? -3.385 11.57 17.172 1 86.38 46 ASP B O 1
ATOM 2869 N N . PRO B 1 47 ? -4.992 10.125 16.672 1 77.88 47 PRO B N 1
ATOM 2870 C CA . PRO B 1 47 ? -5.445 10.117 18.062 1 77.88 47 PRO B CA 1
ATOM 2871 C C . PRO B 1 47 ? -4.363 9.656 19.047 1 77.88 47 PRO B C 1
ATOM 2873 O O . PRO B 1 47 ? -4.41 9.984 20.234 1 77.88 47 PRO B O 1
ATOM 2876 N N . GLN B 1 48 ? -3.426 8.922 18.531 1 78.06 48 GLN B N 1
ATOM 2877 C CA . GLN B 1 48 ? -2.395 8.391 19.422 1 78.06 48 GLN B CA 1
ATOM 2878 C C . GLN B 1 48 ? -1.178 9.312 19.469 1 78.06 48 GLN B C 1
ATOM 2880 O O . GLN B 1 48 ? -0.281 9.125 20.281 1 78.06 48 GLN B O 1
ATOM 2885 N N . ALA B 1 49 ? -1.166 10.383 18.594 1 82.88 49 ALA B N 1
ATOM 2886 C CA . ALA B 1 49 ? 0.079 11.141 18.484 1 82.88 49 ALA B CA 1
ATOM 2887 C C . ALA B 1 49 ? -0.191 12.641 18.469 1 82.88 49 ALA B C 1
ATOM 2889 O O . ALA B 1 49 ? 0.729 13.445 18.625 1 82.88 49 ALA B O 1
ATOM 2890 N N . ALA B 1 50 ? -1.402 13.016 18.359 1 89.06 50 ALA B N 1
ATOM 2891 C CA . ALA B 1 50 ? -1.728 14.438 18.297 1 89.06 50 ALA B CA 1
ATOM 2892 C C . ALA B 1 50 ? -1.327 15.148 19.578 1 89.06 50 ALA B C 1
ATOM 2894 O O . ALA B 1 50 ? -1.32 14.547 20.656 1 89.06 50 ALA B O 1
ATOM 2895 N N . LEU B 1 51 ? -0.96 16.422 19.484 1 91.88 51 LEU B N 1
ATOM 2896 C CA . LEU B 1 51 ? -0.513 17.234 20.609 1 91.88 51 LEU B CA 1
ATOM 2897 C C . LEU B 1 51 ? -1.348 18.516 20.719 1 91.88 51 LEU B C 1
ATOM 2899 O O . LEU B 1 51 ? -1.522 19.234 19.734 1 91.88 51 LEU B O 1
ATOM 2903 N N . VAL B 1 52 ? -1.852 18.719 21.875 1 92.38 52 VAL B N 1
ATOM 2904 C CA . VAL B 1 52 ? -2.537 19.984 22.156 1 92.38 52 VAL B CA 1
ATOM 2905 C C . VAL B 1 52 ? -1.597 20.922 22.906 1 92.38 52 VAL B C 1
ATOM 2907 O O . VAL B 1 52 ? -1.061 20.578 23.953 1 92.38 52 VAL B O 1
ATOM 2910 N N . VAL B 1 53 ? -1.367 22.062 22.312 1 93.44 53 VAL B N 1
ATOM 2911 C CA . VAL B 1 53 ? -0.531 23.094 22.938 1 93.44 53 VAL B CA 1
ATOM 2912 C C . VAL B 1 53 ? -1.407 24.234 23.453 1 93.44 53 VAL B C 1
ATOM 2914 O O . VAL B 1 53 ? -1.994 24.984 22.656 1 93.44 53 VAL B O 1
ATOM 2917 N N . GLY B 1 54 ? -1.413 24.391 24.75 1 92.56 54 GLY B N 1
ATOM 2918 C CA . GLY B 1 54 ? -2.303 25.359 25.375 1 92.56 54 GLY B CA 1
ATOM 2919 C C . GLY B 1 54 ? -1.566 26.469 26.125 1 92.56 54 GLY B C 1
ATOM 2920 O O . GLY B 1 54 ? -0.334 26.5 26.109 1 92.56 54 GLY B O 1
ATOM 2921 N N . ASP B 1 55 ? -2.396 27.422 26.547 1 91.75 55 ASP B N 1
ATOM 2922 C CA . ASP B 1 55 ? -1.939 28.547 27.359 1 91.75 55 ASP B CA 1
ATOM 2923 C C . ASP B 1 55 ? -0.938 29.406 26.578 1 91.75 55 ASP B C 1
ATOM 2925 O O . ASP B 1 55 ? 0.028 29.922 27.156 1 91.75 55 ASP B O 1
ATOM 2929 N N . LEU B 1 56 ? -1.23 29.5 25.359 1 93.44 56 LEU B N 1
ATOM 2930 C CA . LEU B 1 56 ? -0.402 30.359 24.516 1 93.44 56 LEU B CA 1
ATOM 2931 C C . LEU B 1 56 ? -0.934 31.781 24.5 1 93.44 56 LEU B C 1
ATOM 2933 O O . LEU B 1 56 ? -2.148 32 24.484 1 93.44 56 LEU B O 1
ATOM 2937 N N . ALA B 1 57 ? 0.038 32.688 24.594 1 93.88 57 ALA B N 1
ATOM 2938 C CA . ALA B 1 57 ? -0.396 34.031 24.203 1 93.88 57 ALA B CA 1
ATOM 2939 C C . ALA B 1 57 ? -0.954 34.031 22.781 1 93.88 57 ALA B C 1
ATOM 2941 O O . ALA B 1 57 ? -0.362 33.438 21.875 1 93.88 57 ALA B O 1
ATOM 2942 N N . PRO B 1 58 ? -2.066 34.688 22.609 1 94.12 58 PRO B N 1
ATOM 2943 C CA . PRO B 1 58 ? -2.752 34.594 21.312 1 94.12 58 PRO B CA 1
ATOM 2944 C C . PRO B 1 58 ? -1.838 34.938 20.141 1 94.12 58 PRO B C 1
ATOM 2946 O O . PRO B 1 58 ? -1.818 34.219 19.141 1 94.12 58 PRO B O 1
ATOM 2949 N N . PRO B 1 59 ? -0.991 35.938 20.266 1 94.44 59 PRO B N 1
ATOM 2950 C CA . PRO B 1 59 ? -0.097 36.219 19.125 1 94.44 59 PRO B CA 1
ATOM 2951 C C . PRO B 1 59 ? 0.883 35.094 18.859 1 94.44 59 PRO B C 1
ATOM 2953 O O . PRO B 1 59 ? 1.266 34.844 17.719 1 94.44 59 PRO B O 1
ATOM 2956 N N . LEU B 1 60 ? 1.254 34.344 19.906 1 94.38 60 LEU B N 1
ATOM 2957 C CA . LEU B 1 60 ? 2.16 33.219 19.75 1 94.38 60 LEU B CA 1
ATOM 2958 C C . LEU B 1 60 ? 1.449 32.031 19.094 1 94.38 60 LEU B C 1
ATOM 2960 O O . LEU B 1 60 ? 2.031 31.359 18.266 1 94.38 60 LEU B O 1
ATOM 2964 N N . ALA B 1 61 ? 0.226 31.859 19.469 1 94.88 61 ALA B N 1
ATOM 2965 C CA . ALA B 1 61 ? -0.581 30.812 18.844 1 94.88 61 ALA B CA 1
ATOM 2966 C C . ALA B 1 61 ? -0.668 31.016 17.328 1 94.88 61 ALA B C 1
ATOM 2968 O O . ALA B 1 61 ? -0.56 30.062 16.562 1 94.88 61 ALA B O 1
ATOM 2969 N N . GLU B 1 62 ? -0.751 32.25 16.953 1 93.75 62 GLU B N 1
ATOM 2970 C CA . GLU B 1 62 ? -0.844 32.562 15.523 1 93.75 62 GLU B CA 1
ATOM 2971 C C . GLU B 1 62 ? 0.462 32.25 14.805 1 93.75 62 GLU B C 1
ATOM 2973 O O . GLU B 1 62 ? 0.456 31.922 13.617 1 93.75 62 GLU B O 1
ATOM 2978 N N . LEU B 1 63 ? 1.535 32.312 15.539 1 95.38 63 LEU B N 1
ATOM 2979 C CA . LEU B 1 63 ? 2.854 32.125 14.945 1 95.38 63 LEU B CA 1
ATOM 2980 C C . LEU B 1 63 ? 3.152 30.641 14.75 1 95.38 63 LEU B C 1
ATOM 2982 O O . LEU B 1 63 ? 4.07 30.281 14.016 1 95.38 63 LEU B O 1
ATOM 2986 N N . VAL B 1 64 ? 2.379 29.766 15.367 1 95.5 64 VAL B N 1
ATOM 2987 C CA . VAL B 1 64 ? 2.633 28.328 15.289 1 95.5 64 VAL B CA 1
ATOM 2988 C C . VAL B 1 64 ? 2.561 27.875 13.836 1 95.5 64 VAL B C 1
ATOM 2990 O O . VAL B 1 64 ? 3.307 26.984 13.422 1 95.5 64 VAL B O 1
ATOM 2993 N N . ASP B 1 65 ? 1.774 28.516 13.023 1 92.38 65 ASP B N 1
ATOM 2994 C CA . ASP B 1 65 ? 1.615 28.156 11.617 1 92.38 65 ASP B CA 1
ATOM 2995 C C . ASP B 1 65 ? 2.916 28.375 10.844 1 92.38 65 ASP B C 1
ATOM 2997 O O . ASP B 1 65 ? 3.166 27.719 9.844 1 92.38 65 ASP B O 1
ATOM 3001 N N . GLU B 1 66 ? 3.701 29.297 11.312 1 93.75 66 GLU B N 1
ATOM 3002 C CA . GLU B 1 66 ? 4.961 29.594 10.641 1 93.75 66 GLU B CA 1
ATOM 3003 C C . GLU B 1 66 ? 5.938 28.422 10.766 1 93.75 66 GLU B C 1
ATOM 3005 O O . GLU B 1 66 ? 6.887 28.312 9.984 1 93.75 66 GLU B O 1
ATOM 3010 N N . LEU B 1 67 ? 5.664 27.609 11.75 1 95.69 67 LEU B N 1
ATOM 3011 C CA . LEU B 1 67 ? 6.562 26.484 11.992 1 95.69 67 LEU B CA 1
ATOM 3012 C C . LEU B 1 67 ? 6.324 25.375 10.984 1 95.69 67 LEU B C 1
ATOM 3014 O O . LEU B 1 67 ? 7.043 24.375 10.977 1 95.69 67 LEU B O 1
ATOM 3018 N N . ARG B 1 68 ? 5.383 25.516 10.062 1 92.75 68 ARG B N 1
ATOM 3019 C CA . ARG B 1 68 ? 5.148 24.531 9.016 1 92.75 68 ARG B CA 1
ATOM 3020 C C . ARG B 1 68 ? 6.242 24.578 7.953 1 92.75 68 ARG B C 1
ATOM 3022 O O . ARG B 1 68 ? 6.359 23.672 7.129 1 92.75 68 ARG B O 1
ATOM 3029 N N . SER B 1 69 ? 6.977 25.672 7.945 1 93.5 69 SER B N 1
ATOM 3030 C CA . SER B 1 69 ? 8.18 25.859 7.137 1 93.5 69 SER B CA 1
ATOM 3031 C C . SER B 1 69 ? 9.398 26.125 8.008 1 93.5 69 SER B C 1
ATOM 3033 O O . SER B 1 69 ? 9.258 26.531 9.164 1 93.5 69 SER B O 1
ATOM 3035 N N . PRO B 1 70 ? 10.523 25.891 7.504 1 95.25 70 PRO B N 1
ATOM 3036 C CA . PRO B 1 70 ? 11.719 26.125 8.312 1 95.25 70 PRO B CA 1
ATOM 3037 C C . PRO B 1 70 ? 11.867 27.578 8.742 1 95.25 70 PRO B C 1
ATOM 3039 O O . PRO B 1 70 ? 11.719 28.484 7.914 1 95.25 70 PRO B O 1
ATOM 3042 N N . VAL B 1 71 ? 12.172 27.812 10.023 1 96.62 71 VAL B N 1
ATOM 3043 C CA . VAL B 1 71 ? 12.391 29.141 10.562 1 96.62 71 VAL B CA 1
ATOM 3044 C C . VAL B 1 71 ? 13.516 29.109 11.586 1 96.62 71 VAL B C 1
ATOM 3046 O O . VAL B 1 71 ? 13.656 28.141 12.336 1 96.62 71 VAL B O 1
ATOM 3049 N N . ALA B 1 72 ? 14.289 30.125 11.609 1 96.44 72 ALA B N 1
ATOM 3050 C CA . ALA B 1 72 ? 15.297 30.25 12.664 1 96.44 72 ALA B CA 1
ATOM 3051 C C . ALA B 1 72 ? 14.648 30.562 14.008 1 96.44 72 ALA B C 1
ATOM 3053 O O . ALA B 1 72 ? 13.812 31.469 14.109 1 96.44 72 ALA B O 1
ATOM 3054 N N . PRO B 1 73 ? 15.031 29.859 15.031 1 95.81 73 PRO B N 1
ATOM 3055 C CA . PRO B 1 73 ? 14.453 30.125 16.359 1 95.81 73 PRO B CA 1
ATOM 3056 C C . PRO B 1 73 ? 14.555 31.594 16.75 1 95.81 73 PRO B C 1
ATOM 3058 O O . PRO B 1 73 ? 13.609 32.156 17.328 1 95.81 73 PRO B O 1
ATOM 3061 N N . GLU B 1 74 ? 15.664 32.25 16.422 1 95.25 74 GLU B N 1
ATOM 3062 C CA . GLU B 1 74 ? 15.859 33.656 16.766 1 95.25 74 GLU B CA 1
ATOM 3063 C C . GLU B 1 74 ? 14.844 34.531 16.031 1 95.25 74 GLU B C 1
ATOM 3065 O O . GLU B 1 74 ? 14.32 35.5 16.609 1 95.25 74 GLU B O 1
ATOM 3070 N N . ASP B 1 75 ? 14.664 34.188 14.805 1 96.69 75 ASP B N 1
ATOM 3071 C CA . ASP B 1 75 ? 13.688 34.938 14.023 1 96.69 75 ASP B CA 1
ATOM 3072 C C . ASP B 1 75 ? 12.273 34.75 14.57 1 96.69 75 ASP B C 1
ATOM 3074 O O . ASP B 1 75 ? 11.492 35.688 14.664 1 96.69 75 ASP B O 1
ATOM 3078 N N . PHE B 1 76 ? 11.984 33.5 14.922 1 97 76 PHE B N 1
ATOM 3079 C CA . PHE B 1 76 ? 10.688 33.156 15.508 1 97 76 PHE B CA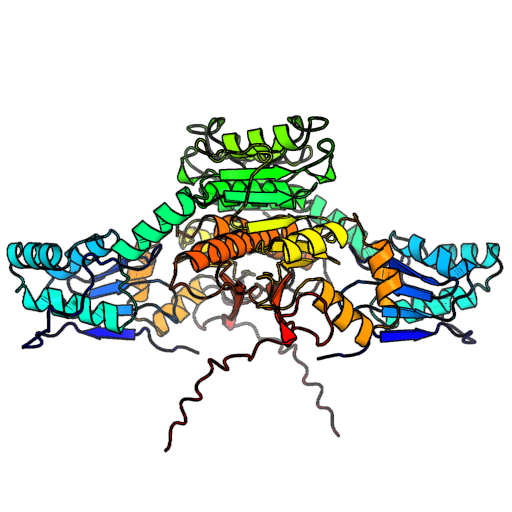 1
ATOM 3080 C C . PHE B 1 76 ? 10.461 33.938 16.797 1 97 76 PHE B C 1
ATOM 3082 O O . PHE B 1 76 ? 9.391 34.5 17 1 97 76 PHE B O 1
ATOM 3089 N N . ALA B 1 77 ? 11.406 34 17.609 1 95.19 77 ALA B N 1
ATOM 3090 C CA . ALA B 1 77 ? 11.336 34.719 18.875 1 95.19 77 ALA B CA 1
ATOM 3091 C C . ALA B 1 77 ? 11.203 36.219 18.641 1 95.19 77 ALA B C 1
ATOM 3093 O O . ALA B 1 77 ? 10.461 36.906 19.344 1 95.19 77 ALA B O 1
ATOM 3094 N N . ALA B 1 78 ? 11.945 36.719 17.672 1 96.81 78 ALA B N 1
ATOM 3095 C CA . ALA B 1 78 ? 11.875 38.125 17.344 1 96.81 78 ALA B CA 1
ATOM 3096 C C . ALA B 1 78 ? 10.477 38.531 16.859 1 96.81 78 ALA B C 1
ATOM 3098 O O . ALA B 1 78 ? 9.969 39.594 17.203 1 96.81 78 ALA B O 1
ATOM 3099 N N . ARG B 1 79 ? 9.891 37.656 16.094 1 96.56 79 ARG B N 1
ATOM 3100 C CA . ARG B 1 79 ? 8.539 37.906 15.602 1 96.56 79 ARG B CA 1
ATOM 3101 C C . ARG B 1 79 ? 7.527 37.875 16.734 1 96.56 79 ARG B C 1
ATOM 3103 O O . ARG B 1 79 ? 6.574 38.656 16.75 1 96.56 79 ARG B O 1
ATOM 3110 N N . ALA B 1 80 ? 7.711 37 17.641 1 95.5 80 ALA B N 1
ATOM 3111 C CA . ALA B 1 80 ? 6.863 36.969 18.828 1 95.5 80 ALA B CA 1
ATOM 3112 C C . ALA B 1 80 ? 6.984 38.25 19.609 1 95.5 80 ALA B C 1
ATOM 3114 O O . ALA B 1 80 ? 5.977 38.875 19.984 1 95.5 80 ALA B O 1
ATOM 3115 N N . ALA B 1 81 ? 8.203 38.719 19.812 1 95.62 81 ALA B N 1
ATOM 3116 C CA . ALA B 1 81 ? 8.461 39.969 20.547 1 95.62 81 ALA B CA 1
ATOM 3117 C C . ALA B 1 81 ? 7.801 41.156 19.875 1 95.62 81 ALA B C 1
ATOM 3119 O O . ALA B 1 81 ? 7.258 42.031 20.547 1 95.62 81 ALA B O 1
ATOM 3120 N N . ALA B 1 82 ? 7.926 41.125 18.625 1 96.88 82 ALA B N 1
ATOM 3121 C CA . ALA B 1 82 ? 7.328 42.219 17.859 1 96.88 82 ALA B CA 1
ATOM 3122 C C . ALA B 1 82 ? 5.816 42.25 18.047 1 96.88 82 ALA B C 1
ATOM 3124 O O . ALA B 1 82 ? 5.188 43.281 17.844 1 96.88 82 ALA B O 1
ATOM 3125 N N . ARG B 1 83 ? 5.27 41.156 18.5 1 95.56 83 ARG B N 1
ATOM 3126 C CA . ARG B 1 83 ? 3.824 41.094 18.703 1 95.56 83 ARG B CA 1
ATOM 3127 C C . ARG B 1 83 ? 3.471 41.188 20.172 1 95.56 83 ARG B C 1
ATOM 3129 O O . ARG B 1 83 ? 2.346 40.875 20.578 1 95.56 83 ARG B O 1
ATOM 3136 N N . GLY B 1 84 ? 4.488 41.438 20.984 1 94.81 84 GLY B N 1
ATOM 3137 C CA . GLY B 1 84 ? 4.227 41.688 22.391 1 94.81 84 GLY B CA 1
ATOM 3138 C C . GLY B 1 84 ? 4.43 40.5 23.281 1 94.81 84 GLY B C 1
ATOM 3139 O O . GLY B 1 84 ? 4.078 40.5 24.453 1 94.81 84 GLY B O 1
ATOM 3140 N N . VAL B 1 85 ? 4.922 39.406 22.734 1 94.62 85 VAL B N 1
ATOM 3141 C CA . VAL B 1 85 ? 5.211 38.219 23.5 1 94.62 85 VAL B CA 1
ATOM 3142 C C . VAL B 1 85 ? 6.707 38.125 23.797 1 94.62 85 VAL B C 1
ATOM 3144 O O . VAL B 1 85 ? 7.531 38.219 22.891 1 94.62 85 VAL B O 1
ATOM 3147 N N . PRO B 1 86 ? 7.043 37.969 25.078 1 92.75 86 PRO B N 1
ATOM 3148 C CA . PRO B 1 86 ? 8.469 37.875 25.391 1 92.75 86 PRO B CA 1
ATOM 3149 C C . PRO B 1 86 ? 9.172 36.781 24.609 1 92.75 86 PRO B C 1
ATOM 3151 O O . PRO B 1 86 ? 8.617 35.688 24.422 1 92.75 86 PRO B O 1
ATOM 3154 N N . ALA B 1 87 ? 10.367 37.094 24.141 1 92.12 87 ALA B N 1
ATOM 3155 C CA . ALA B 1 87 ? 11.164 36.156 23.375 1 92.12 87 ALA B CA 1
ATOM 3156 C C . ALA B 1 87 ? 11.336 34.844 24.141 1 92.12 87 ALA B C 1
ATOM 3158 O O . ALA B 1 87 ? 11.32 33.75 23.531 1 92.12 87 ALA B O 1
ATOM 3159 N N . GLU B 1 88 ? 11.477 34.938 25.359 1 90.25 88 GLU B N 1
ATOM 3160 C CA . GLU B 1 88 ? 11.68 33.75 26.203 1 90.25 88 GLU B CA 1
ATOM 3161 C C . GLU B 1 88 ? 10.492 32.812 26.109 1 90.25 88 GLU B C 1
ATOM 3163 O O . GLU B 1 88 ? 10.664 31.594 26.172 1 90.25 88 GLU B O 1
ATOM 3168 N N . THR B 1 89 ? 9.352 33.375 25.953 1 92.06 89 THR B N 1
ATOM 3169 C CA . THR B 1 89 ? 8.148 32.562 25.844 1 92.06 89 THR B CA 1
ATOM 3170 C C . THR B 1 89 ? 8.148 31.766 24.531 1 92.06 89 THR B C 1
ATOM 3172 O O . THR B 1 89 ? 7.719 30.609 24.5 1 92.06 89 THR B O 1
ATOM 3175 N N . ALA B 1 90 ? 8.633 32.375 23.516 1 93.88 90 ALA B N 1
ATOM 3176 C CA . ALA B 1 90 ? 8.742 31.719 22.219 1 93.88 90 ALA B CA 1
ATOM 3177 C C . ALA B 1 90 ? 9.703 30.531 22.312 1 93.88 90 ALA B C 1
ATOM 3179 O O . ALA B 1 90 ? 9.414 29.453 21.781 1 93.88 90 ALA B O 1
ATOM 3180 N N . TYR B 1 91 ? 10.773 30.734 23 1 93.25 91 TYR B N 1
ATOM 3181 C CA . TYR B 1 91 ? 11.742 29.656 23.156 1 93.25 91 TYR B CA 1
ATOM 3182 C C . TYR B 1 91 ? 11.156 28.531 24 1 93.25 91 TYR B C 1
ATOM 3184 O O . TYR B 1 91 ? 11.422 27.359 23.734 1 93.25 91 TYR B O 1
ATOM 3192 N N . THR B 1 92 ? 10.398 28.922 24.938 1 91.88 92 THR B N 1
ATOM 3193 C CA . THR B 1 92 ? 9.734 27.906 25.766 1 91.88 92 THR B CA 1
ATOM 3194 C C . THR B 1 92 ? 8.828 27.031 24.906 1 91.88 92 THR B C 1
ATOM 3196 O O . THR B 1 92 ? 8.82 25.812 25.062 1 91.88 92 THR B O 1
ATOM 3199 N N . LEU B 1 93 ? 8.117 27.625 24.062 1 94 93 LEU B N 1
ATOM 3200 C CA . LEU B 1 93 ? 7.25 26.875 23.156 1 94 93 LEU B CA 1
ATOM 3201 C C . LEU B 1 93 ? 8.07 25.938 22.281 1 94 93 LEU B C 1
ATOM 3203 O O . LEU B 1 93 ? 7.742 24.75 22.156 1 94 93 LEU B O 1
ATOM 3207 N N . LEU B 1 94 ? 9.117 26.453 21.688 1 95.12 94 LEU B N 1
ATOM 3208 C CA . LEU B 1 94 ? 9.945 25.641 20.797 1 95.12 94 LEU B CA 1
ATOM 3209 C C . LEU B 1 94 ? 10.539 24.453 21.547 1 95.12 94 LEU B C 1
ATOM 3211 O O . LEU B 1 94 ? 10.57 23.344 21.016 1 95.12 94 LEU B O 1
ATOM 3215 N N . HIS B 1 95 ? 10.914 24.656 22.75 1 92.56 95 HIS B N 1
ATOM 3216 C CA . HIS B 1 95 ? 11.469 23.562 23.562 1 92.56 95 HIS B CA 1
ATOM 3217 C C . HIS B 1 95 ? 10.391 22.547 23.906 1 92.56 95 HIS B C 1
ATOM 3219 O O . HIS B 1 95 ? 10.648 21.328 23.891 1 92.56 95 HIS B O 1
ATOM 3225 N N . ALA B 1 96 ? 9.234 23.062 24.172 1 90.62 96 ALA B N 1
ATOM 3226 C CA . ALA B 1 96 ? 8.125 22.156 24.484 1 90.62 96 ALA B CA 1
ATOM 3227 C C . ALA B 1 96 ? 7.793 21.281 23.281 1 90.62 96 ALA B C 1
ATOM 3229 O O . ALA B 1 96 ? 7.566 20.078 23.438 1 90.62 96 ALA B O 1
ATOM 3230 N N . LEU B 1 97 ? 7.789 21.891 22.141 1 93.31 97 LEU B N 1
ATOM 3231 C CA . LEU B 1 97 ? 7.512 21.141 20.922 1 93.31 97 LEU B CA 1
ATOM 3232 C C . LEU B 1 97 ? 8.609 20.109 20.656 1 93.31 97 LEU B C 1
ATOM 3234 O O . LEU B 1 97 ? 8.328 18.984 20.266 1 93.31 97 LEU B O 1
ATOM 3238 N N . ARG B 1 98 ? 9.812 20.484 20.828 1 91.69 98 ARG B N 1
ATOM 3239 C CA . ARG B 1 98 ? 10.938 19.578 20.672 1 91.69 98 ARG B CA 1
ATOM 3240 C C . ARG B 1 98 ? 10.82 18.391 21.609 1 91.69 98 ARG B C 1
ATOM 3242 O O . ARG B 1 98 ? 10.969 17.234 21.188 1 91.69 98 ARG B O 1
ATOM 3249 N N . ASP B 1 99 ? 10.508 18.688 22.875 1 88.94 99 ASP B N 1
ATOM 3250 C CA . ASP B 1 99 ? 10.43 17.641 23.891 1 88.94 99 ASP B CA 1
ATOM 3251 C C . ASP B 1 99 ? 9.273 16.688 23.625 1 88.94 99 ASP B C 1
ATOM 3253 O O . ASP B 1 99 ? 9.344 15.5 23.969 1 88.94 99 ASP B O 1
ATOM 3257 N N . ALA B 1 100 ? 8.266 17.234 22.953 1 89.88 100 ALA B N 1
ATOM 3258 C CA . ALA B 1 100 ? 7.109 16.406 22.578 1 89.88 100 ALA B CA 1
ATOM 3259 C C . ALA B 1 100 ? 7.359 15.672 21.281 1 89.88 100 ALA B C 1
ATOM 3261 O O . ALA B 1 100 ? 6.516 14.891 20.828 1 89.88 100 ALA B O 1
ATOM 3262 N N . GLY B 1 101 ? 8.469 15.945 20.609 1 88.62 101 GLY B N 1
ATOM 3263 C CA . GLY B 1 101 ? 8.812 15.273 19.375 1 88.62 101 GLY B CA 1
ATOM 3264 C C . GLY B 1 101 ? 8.141 15.891 18.156 1 88.62 101 GLY B C 1
ATOM 3265 O O . GLY B 1 101 ? 8.016 15.25 17.109 1 88.62 101 GLY B O 1
ATOM 3266 N N . GLU B 1 102 ? 7.656 17.156 18.281 1 92.44 102 GLU B N 1
ATOM 3267 C CA . GLU B 1 102 ? 6.898 17.797 17.219 1 92.44 102 GLU B CA 1
ATOM 3268 C C . GLU B 1 102 ? 7.734 18.875 16.516 1 92.44 102 GLU B C 1
ATOM 3270 O O . GLU B 1 102 ? 7.203 19.688 15.766 1 92.44 102 GLU B O 1
ATOM 3275 N N . LEU B 1 103 ? 8.984 18.922 16.812 1 92.31 103 LEU B N 1
ATOM 3276 C CA . LEU B 1 103 ? 9.891 19.859 16.156 1 92.31 103 LEU B CA 1
ATOM 3277 C C . LEU B 1 103 ? 11.055 19.125 15.508 1 92.31 103 LEU B C 1
ATOM 3279 O O . LEU B 1 103 ? 11.688 18.266 16.141 1 92.31 103 LEU B O 1
ATOM 3283 N N . VAL B 1 104 ? 11.266 19.422 14.242 1 91.62 104 VAL B N 1
ATOM 3284 C CA . VAL B 1 104 ? 12.352 18.75 13.539 1 91.62 104 VAL B CA 1
ATOM 3285 C C . VAL B 1 104 ? 13.383 19.781 13.078 1 91.62 104 VAL B C 1
ATOM 3287 O O . VAL B 1 104 ? 13.078 20.984 13.016 1 91.62 104 VAL B O 1
ATOM 3290 N N . ASP B 1 105 ? 14.57 19.297 12.844 1 92.44 105 ASP B N 1
ATOM 3291 C CA . ASP B 1 105 ? 15.656 20.125 12.312 1 92.44 105 ASP B CA 1
ATOM 3292 C C . ASP B 1 105 ? 15.43 20.453 10.844 1 92.44 105 ASP B C 1
ATOM 3294 O O . ASP B 1 105 ? 15.562 19.594 9.977 1 92.44 105 ASP B O 1
ATOM 3298 N N . GLY B 1 106 ? 15.141 21.734 10.562 1 91.44 106 GLY B N 1
ATOM 3299 C CA . GLY B 1 106 ? 14.844 22.172 9.211 1 91.44 106 GLY B CA 1
ATOM 3300 C C . GLY B 1 106 ? 16.031 22.047 8.266 1 91.44 106 GLY B C 1
ATOM 3301 O O . GLY B 1 106 ? 15.859 21.719 7.09 1 91.44 106 GLY B O 1
ATOM 3302 N N . ALA B 1 107 ? 17.156 22.344 8.758 1 89.94 107 ALA B N 1
ATOM 3303 C CA . ALA B 1 107 ? 18.375 22.234 7.953 1 89.94 107 ALA B CA 1
ATOM 3304 C C . ALA B 1 107 ? 18.641 20.781 7.574 1 89.94 107 ALA B C 1
ATOM 3306 O O . ALA B 1 107 ? 19.047 20.484 6.445 1 89.94 107 ALA B O 1
ATOM 3307 N N . ALA B 1 108 ? 18.422 19.953 8.5 1 88.19 108 ALA B N 1
ATOM 3308 C CA . ALA B 1 108 ? 18.594 18.531 8.219 1 88.19 108 ALA B CA 1
ATOM 3309 C C . ALA B 1 108 ? 17.609 18.062 7.145 1 88.19 108 ALA B C 1
ATOM 3311 O O . ALA B 1 108 ? 17.969 17.281 6.258 1 88.19 108 ALA B O 1
ATOM 3312 N N . ALA B 1 109 ? 16.406 18.516 7.203 1 88.31 109 ALA B N 1
ATOM 3313 C CA . ALA B 1 109 ? 15.391 18.188 6.207 1 88.31 109 ALA B CA 1
ATOM 3314 C C . ALA B 1 109 ? 15.805 18.688 4.82 1 88.31 109 ALA B C 1
ATOM 3316 O O . ALA B 1 109 ? 15.633 17.969 3.826 1 88.31 109 ALA B O 1
ATOM 3317 N N . ALA B 1 110 ? 16.297 19.844 4.766 1 90.06 110 ALA B N 1
ATOM 3318 C CA . ALA B 1 110 ? 16.75 20.406 3.5 1 90.06 110 ALA B CA 1
ATOM 3319 C C . ALA B 1 110 ? 17.938 19.625 2.934 1 90.06 110 ALA B C 1
ATOM 3321 O O . ALA B 1 110 ? 18 19.391 1.726 1 90.06 110 ALA B O 1
ATOM 3322 N N . ARG B 1 111 ? 18.797 19.266 3.812 1 90.19 111 ARG B N 1
ATOM 3323 C CA . ARG B 1 111 ? 19.938 18.453 3.398 1 90.19 111 ARG B CA 1
ATOM 3324 C C . ARG B 1 111 ? 19.484 17.109 2.828 1 90.19 111 ARG B C 1
ATOM 3326 O O . ARG B 1 111 ? 20.062 16.625 1.845 1 90.19 111 ARG B O 1
ATOM 3333 N N . MET B 1 112 ? 18.516 16.578 3.418 1 90.19 112 MET B N 1
ATOM 3334 C CA . MET B 1 112 ? 17.984 15.305 2.945 1 90.19 112 MET B CA 1
ATOM 3335 C C . MET B 1 112 ? 17.375 15.453 1.561 1 90.19 112 MET B C 1
ATOM 3337 O O . MET B 1 112 ? 17.547 14.594 0.699 1 90.19 112 MET B O 1
ATOM 3341 N N . THR B 1 113 ? 16.656 16.516 1.36 1 91.06 113 THR B N 1
ATOM 3342 C CA . THR B 1 113 ? 16.078 16.797 0.056 1 91.06 113 THR B CA 1
ATOM 3343 C C . THR B 1 113 ? 17.156 16.969 -1.003 1 91.06 113 THR B C 1
ATOM 3345 O O . THR B 1 113 ? 17.047 16.422 -2.105 1 91.06 113 THR B O 1
ATOM 3348 N N . ALA B 1 114 ? 18.156 17.656 -0.633 1 94.25 114 ALA B N 1
ATOM 3349 C CA . ALA B 1 114 ? 19.266 17.844 -1.549 1 94.25 114 ALA B CA 1
ATOM 3350 C C . ALA B 1 114 ? 19.969 16.531 -1.842 1 94.25 114 ALA B C 1
ATOM 3352 O O . ALA B 1 114 ? 20.406 16.281 -2.973 1 94.25 114 ALA B O 1
ATOM 3353 N N . HIS B 1 115 ? 20.109 15.758 -0.808 1 94.44 115 HIS B N 1
ATOM 3354 C CA . HIS B 1 115 ? 20.719 14.438 -0.96 1 94.44 115 HIS B CA 1
ATOM 3355 C C . HIS B 1 115 ? 19.938 13.578 -1.938 1 94.44 115 HIS B C 1
ATOM 3357 O O . HIS B 1 115 ? 20.516 12.938 -2.818 1 94.44 115 HIS B O 1
ATOM 3363 N N . ARG B 1 116 ? 18.672 13.578 -1.859 1 93.75 116 ARG B N 1
ATOM 3364 C CA . ARG B 1 116 ? 17.812 12.836 -2.775 1 93.75 116 ARG B CA 1
ATOM 3365 C C . ARG B 1 116 ? 17.984 13.328 -4.207 1 93.75 116 ARG B C 1
ATOM 3367 O O . ARG B 1 116 ? 18.062 12.523 -5.137 1 93.75 116 ARG B O 1
ATOM 3374 N N . ALA B 1 117 ? 18.062 14.625 -4.301 1 95.25 117 ALA B N 1
ATOM 3375 C CA . ALA B 1 117 ? 18.156 15.242 -5.621 1 95.25 117 ALA B CA 1
ATOM 3376 C C . ALA B 1 117 ? 19.484 14.883 -6.289 1 95.25 117 ALA B C 1
ATOM 3378 O O . ALA B 1 117 ? 19.609 14.93 -7.516 1 95.25 117 ALA B O 1
ATOM 3379 N N . ALA B 1 118 ? 20.438 14.484 -5.516 1 95.31 118 ALA B N 1
ATOM 3380 C CA . ALA B 1 118 ? 21.75 14.125 -6.039 1 95.31 118 ALA B CA 1
ATOM 3381 C C . ALA B 1 118 ? 21.891 12.617 -6.18 1 95.31 118 ALA B C 1
ATOM 3383 O O . ALA B 1 118 ? 22.875 12.133 -6.75 1 95.31 118 ALA B O 1
ATOM 3384 N N . ALA B 1 119 ? 20.969 11.891 -5.66 1 95.81 119 ALA B N 1
ATOM 3385 C CA . ALA B 1 119 ? 21.062 10.438 -5.625 1 95.81 119 ALA B CA 1
ATOM 3386 C C . ALA B 1 119 ? 20.719 9.828 -6.977 1 95.81 119 ALA B C 1
ATOM 3388 O O . ALA B 1 119 ? 19.953 10.422 -7.75 1 95.81 119 ALA B O 1
ATOM 3389 N N . ALA B 1 120 ? 21.297 8.68 -7.227 1 96.75 120 ALA B N 1
ATOM 3390 C CA . ALA B 1 120 ? 21.016 7.891 -8.43 1 96.75 120 ALA B CA 1
ATOM 3391 C C . ALA B 1 120 ? 20.484 6.504 -8.062 1 96.75 120 ALA B C 1
ATOM 3393 O O . ALA B 1 120 ? 21.125 5.777 -7.289 1 96.75 120 ALA B O 1
ATOM 3394 N N . VAL B 1 121 ? 19.344 6.172 -8.602 1 98.06 121 VAL B N 1
ATOM 3395 C CA . VAL B 1 121 ? 18.75 4.863 -8.367 1 98.06 121 VAL B CA 1
ATOM 3396 C C . VAL B 1 121 ? 18.531 4.145 -9.695 1 98.06 121 VAL B C 1
ATOM 3398 O O . VAL B 1 121 ? 18.047 4.742 -10.664 1 98.06 121 VAL B O 1
ATOM 3401 N N . LEU B 1 122 ? 18.969 2.908 -9.789 1 98.19 122 LEU B N 1
ATOM 3402 C CA . LEU B 1 122 ? 18.719 2.055 -10.945 1 98.19 122 LEU B CA 1
ATOM 3403 C C . LEU B 1 122 ? 17.578 1.088 -10.68 1 98.19 122 LEU B C 1
ATOM 3405 O O . LEU B 1 122 ? 17.562 0.39 -9.664 1 98.19 122 LEU B O 1
ATOM 3409 N N . VAL B 1 123 ? 16.594 1.1 -11.555 1 98.25 123 VAL B N 1
ATOM 3410 C CA . VAL B 1 123 ? 15.484 0.152 -11.484 1 98.25 123 VAL B CA 1
ATOM 3411 C C . VAL B 1 123 ? 15.609 -0.87 -12.617 1 98.25 123 VAL B C 1
ATOM 3413 O O . VAL B 1 123 ? 15.68 -0.501 -13.789 1 98.25 123 VAL B O 1
ATOM 3416 N N . ARG B 1 124 ? 15.664 -2.133 -12.266 1 96.62 124 ARG B N 1
ATOM 3417 C CA . ARG B 1 124 ? 15.703 -3.234 -13.219 1 96.62 124 ARG B CA 1
ATOM 3418 C C . ARG B 1 124 ? 14.422 -4.059 -13.156 1 96.62 124 ARG B C 1
ATOM 3420 O O . ARG B 1 124 ? 14.062 -4.586 -12.102 1 96.62 124 ARG B O 1
ATOM 3427 N N . GLY B 1 125 ? 13.711 -4.191 -14.227 1 94.62 125 GLY B N 1
ATOM 3428 C CA . GLY B 1 125 ? 12.5 -5.004 -14.266 1 94.62 125 GLY B CA 1
ATOM 3429 C C . GLY B 1 125 ? 11.75 -4.902 -15.578 1 94.62 125 GLY B C 1
ATOM 3430 O O . GLY B 1 125 ? 12.148 -4.145 -16.469 1 94.62 125 GLY B O 1
ATOM 3431 N N . THR B 1 126 ? 10.688 -5.652 -15.766 1 91.25 126 THR B N 1
ATOM 3432 C CA . THR B 1 126 ? 9.992 -5.734 -17.047 1 91.25 126 THR B CA 1
ATOM 3433 C C . THR B 1 126 ? 8.477 -5.715 -16.844 1 91.25 126 THR B C 1
ATOM 3435 O O . THR B 1 126 ? 7.723 -6.172 -17.703 1 91.25 126 THR B O 1
ATOM 3438 N N . GLY B 1 127 ? 8.016 -5.281 -15.727 1 91.44 127 GLY B N 1
ATOM 3439 C CA . GLY B 1 127 ? 6.594 -5.363 -15.453 1 91.44 127 GLY B CA 1
ATOM 3440 C C . GLY B 1 127 ? 6.031 -4.102 -14.82 1 91.44 127 GLY B C 1
ATOM 3441 O O . GLY B 1 127 ? 6.691 -3.061 -14.812 1 91.44 127 GLY B O 1
ATOM 3442 N N . PRO B 1 128 ? 4.832 -4.168 -14.375 1 90.81 128 PRO B N 1
ATOM 3443 C CA . PRO B 1 128 ? 4.125 -2.988 -13.875 1 90.81 128 PRO B CA 1
ATOM 3444 C C . PRO B 1 128 ? 4.777 -2.396 -12.625 1 90.81 128 PRO B C 1
ATOM 3446 O O . PRO B 1 128 ? 4.688 -1.188 -12.391 1 90.81 128 PRO B O 1
ATOM 3449 N N . LEU B 1 129 ? 5.402 -3.199 -11.82 1 95.06 129 LEU B N 1
ATOM 3450 C CA . LEU B 1 129 ? 6.074 -2.656 -10.641 1 95.06 129 LEU B CA 1
ATOM 3451 C C . LEU B 1 129 ? 7.211 -1.727 -11.039 1 95.06 129 LEU B C 1
ATOM 3453 O O . LEU B 1 129 ? 7.414 -0.68 -10.422 1 95.06 129 LEU B O 1
ATOM 3457 N N . THR B 1 130 ? 7.922 -2.119 -12.078 1 95.62 130 THR B N 1
ATOM 3458 C CA . THR B 1 130 ? 8.992 -1.277 -12.586 1 95.62 130 THR B CA 1
ATOM 3459 C C . THR B 1 130 ? 8.469 0.104 -12.961 1 95.62 130 THR B C 1
ATOM 3461 O O . THR B 1 130 ? 9.031 1.122 -12.555 1 95.62 130 THR B O 1
ATOM 3464 N N . VAL B 1 131 ? 7.398 0.132 -13.664 1 92.25 131 VAL B N 1
ATOM 3465 C CA . VAL B 1 131 ? 6.801 1.38 -14.133 1 92.25 131 VAL B CA 1
ATOM 3466 C C . VAL B 1 131 ? 6.434 2.256 -12.938 1 92.25 131 VAL B C 1
ATOM 3468 O O . VAL B 1 131 ? 6.855 3.412 -12.852 1 92.25 131 VAL B O 1
ATOM 3471 N N . GLY B 1 132 ? 5.699 1.678 -12.055 1 92.69 132 GLY B N 1
ATOM 3472 C CA . GLY B 1 132 ? 5.246 2.424 -10.891 1 92.69 132 GLY B CA 1
ATOM 3473 C C . GLY B 1 132 ? 6.383 2.904 -10.008 1 92.69 132 GLY B C 1
ATOM 3474 O O . GLY B 1 132 ? 6.348 4.023 -9.492 1 92.69 132 GLY B O 1
ATOM 3475 N N . VAL B 1 133 ? 7.379 2.086 -9.82 1 96.31 133 VAL B N 1
ATOM 3476 C CA . VAL B 1 133 ? 8.508 2.432 -8.969 1 96.31 133 VAL B CA 1
ATOM 3477 C C . VAL B 1 133 ? 9.289 3.588 -9.586 1 96.31 133 VAL B C 1
ATOM 3479 O O . VAL B 1 133 ? 9.68 4.527 -8.891 1 96.31 133 VAL B O 1
ATOM 3482 N N . VAL B 1 134 ? 9.477 3.545 -10.883 1 95.56 134 VAL B N 1
ATOM 3483 C CA . VAL B 1 134 ? 10.203 4.609 -11.57 1 95.56 134 VAL B CA 1
ATOM 3484 C C . VAL B 1 134 ? 9.469 5.934 -11.391 1 95.56 134 VAL B C 1
ATOM 3486 O O . VAL B 1 134 ? 10.07 6.926 -10.961 1 95.56 134 VAL B O 1
ATOM 3489 N N . ILE B 1 135 ? 8.219 5.945 -11.633 1 91.94 135 ILE B N 1
ATOM 3490 C CA . ILE B 1 135 ? 7.414 7.16 -11.516 1 91.94 135 ILE B CA 1
ATOM 3491 C C . ILE B 1 135 ? 7.426 7.641 -10.062 1 91.94 135 ILE B C 1
ATOM 3493 O O . ILE B 1 135 ? 7.59 8.836 -9.805 1 91.94 135 ILE B O 1
ATOM 3497 N N . GLY B 1 136 ? 7.254 6.715 -9.156 1 93.5 136 GLY B N 1
ATOM 3498 C CA . GLY B 1 136 ? 7.234 7.055 -7.738 1 93.5 136 GLY B CA 1
ATOM 3499 C C . GLY B 1 136 ? 8.547 7.641 -7.25 1 93.5 136 GLY B C 1
ATOM 3500 O O . GLY B 1 136 ? 8.547 8.578 -6.445 1 93.5 136 GLY B O 1
ATOM 3501 N N . LEU B 1 137 ? 9.656 7.066 -7.688 1 96.25 137 LEU B N 1
ATOM 3502 C CA . LEU B 1 137 ? 10.961 7.59 -7.305 1 96.25 137 LEU B CA 1
ATOM 3503 C C . LEU B 1 137 ? 11.148 9.008 -7.816 1 96.25 137 LEU B C 1
ATOM 3505 O O . LEU B 1 137 ? 11.656 9.875 -7.094 1 96.25 137 LEU B O 1
ATOM 3509 N N . CYS B 1 138 ? 10.719 9.242 -9.039 1 93.88 138 CYS B N 1
ATOM 3510 C CA . CYS B 1 138 ? 10.789 10.586 -9.594 1 93.88 138 CYS B CA 1
ATOM 3511 C C . CYS B 1 138 ? 9.953 11.562 -8.766 1 93.88 138 CYS B C 1
ATOM 3513 O O . CYS B 1 138 ? 10.422 12.648 -8.422 1 93.88 138 CYS B O 1
ATOM 3515 N N . ALA B 1 139 ? 8.812 11.148 -8.414 1 90.62 139 ALA B N 1
ATOM 3516 C CA . ALA B 1 139 ? 7.895 11.992 -7.656 1 90.62 139 ALA B CA 1
ATOM 3517 C C . ALA B 1 139 ? 8.43 12.258 -6.25 1 90.62 139 ALA B C 1
ATOM 3519 O O . ALA B 1 139 ? 8.141 13.297 -5.652 1 90.62 139 ALA B O 1
ATOM 3520 N N . ALA B 1 140 ? 9.203 11.328 -5.766 1 92.31 140 ALA B N 1
ATOM 3521 C CA . ALA B 1 140 ? 9.75 11.438 -4.418 1 92.31 140 ALA B CA 1
ATOM 3522 C C . ALA B 1 140 ? 10.984 12.344 -4.395 1 92.31 140 ALA B C 1
ATOM 3524 O O . ALA B 1 140 ? 11.539 12.617 -3.33 1 92.31 140 ALA B O 1
ATOM 3525 N N . GLY B 1 141 ? 11.469 12.773 -5.547 1 93.38 141 GLY B N 1
ATOM 3526 C CA . GLY B 1 141 ? 12.547 13.75 -5.605 1 93.38 141 GLY B CA 1
ATOM 3527 C C . GLY B 1 141 ? 13.906 13.125 -5.871 1 93.38 141 GLY B C 1
ATOM 3528 O O . GLY B 1 141 ? 14.938 13.781 -5.707 1 93.38 141 GLY B O 1
ATOM 3529 N N . ILE B 1 142 ? 13.922 11.828 -6.223 1 96.06 142 ILE B N 1
ATOM 3530 C CA . ILE B 1 142 ? 15.195 11.234 -6.621 1 96.06 142 ILE B CA 1
ATOM 3531 C C . ILE B 1 142 ? 15.703 11.906 -7.895 1 96.06 142 ILE B C 1
ATOM 3533 O O . ILE B 1 142 ? 14.984 11.992 -8.891 1 96.06 142 ILE B O 1
ATOM 3537 N N . GLY B 1 143 ? 16.922 12.344 -7.852 1 95.44 143 GLY B N 1
ATOM 3538 C CA . GLY B 1 143 ? 17.438 13.172 -8.922 1 95.44 143 GLY B CA 1
ATOM 3539 C C . GLY B 1 143 ? 17.625 12.414 -10.227 1 95.44 143 GLY B C 1
ATOM 3540 O O . GLY B 1 143 ? 17.266 12.906 -11.297 1 95.44 143 GLY B O 1
ATOM 3541 N N . ALA B 1 144 ? 18.266 11.242 -10.148 1 95.62 144 ALA B N 1
ATOM 3542 C CA . ALA B 1 144 ? 18.516 10.43 -11.344 1 95.62 144 ALA B CA 1
ATOM 3543 C C . ALA B 1 144 ? 17.922 9.031 -11.188 1 95.62 144 ALA B C 1
ATOM 3545 O O . ALA B 1 144 ? 18.359 8.258 -10.328 1 95.62 144 ALA B O 1
ATOM 3546 N N . VAL B 1 145 ? 16.969 8.758 -12.023 1 97.5 145 VAL B N 1
ATOM 3547 C CA . VAL B 1 145 ? 16.391 7.414 -12.07 1 97.5 145 VAL B CA 1
ATOM 3548 C C . VAL B 1 145 ? 16.766 6.734 -13.383 1 97.5 145 VAL B C 1
ATOM 3550 O O . VAL B 1 145 ? 16.406 7.219 -14.461 1 97.5 145 VAL B O 1
ATOM 3553 N N . HIS B 1 146 ? 17.516 5.695 -13.305 1 97.69 146 HIS B N 1
ATOM 3554 C CA . HIS B 1 146 ? 17.891 4.898 -14.469 1 97.69 146 HIS B CA 1
ATOM 3555 C C . HIS B 1 146 ? 17.078 3.609 -14.539 1 97.69 146 HIS B C 1
ATOM 3557 O O . HIS B 1 146 ? 16.703 3.055 -13.508 1 97.69 146 HIS B O 1
ATOM 3563 N N . VAL B 1 147 ? 16.844 3.18 -15.773 1 97 147 VAL B N 1
ATOM 3564 C CA . VAL B 1 147 ? 15.969 2.023 -15.945 1 97 147 VAL B CA 1
ATOM 3565 C C . VAL B 1 147 ? 16.609 1.028 -16.906 1 97 147 VAL B C 1
ATOM 3567 O O . VAL B 1 147 ? 17.125 1.416 -17.953 1 97 147 VAL B O 1
ATOM 3570 N N . GLU B 1 148 ? 16.672 -0.143 -16.516 1 95.25 148 GLU B N 1
ATOM 3571 C CA . GLU B 1 148 ? 16.938 -1.276 -17.391 1 95.25 148 GLU B CA 1
ATOM 3572 C C . GLU B 1 148 ? 15.703 -2.158 -17.547 1 95.25 148 GLU B C 1
ATOM 3574 O O . GLU B 1 148 ? 15.359 -2.916 -16.641 1 95.25 148 GLU B O 1
ATOM 3579 N N . ALA B 1 149 ? 15.031 -2.012 -18.578 1 92.25 149 ALA B N 1
ATOM 3580 C CA . ALA B 1 149 ? 13.828 -2.76 -18.922 1 92.25 149 ALA B CA 1
ATOM 3581 C C . ALA B 1 149 ? 13.898 -3.295 -20.359 1 92.25 149 ALA B C 1
ATOM 3583 O O . ALA B 1 149 ? 13.875 -2.523 -21.312 1 92.25 149 ALA B O 1
ATOM 3584 N N . ARG B 1 150 ? 13.969 -4.551 -20.469 1 89.25 150 ARG B N 1
ATOM 3585 C CA . ARG B 1 150 ? 14.078 -5.152 -21.797 1 89.25 150 ARG B CA 1
ATOM 3586 C C . ARG B 1 150 ? 12.695 -5.426 -22.375 1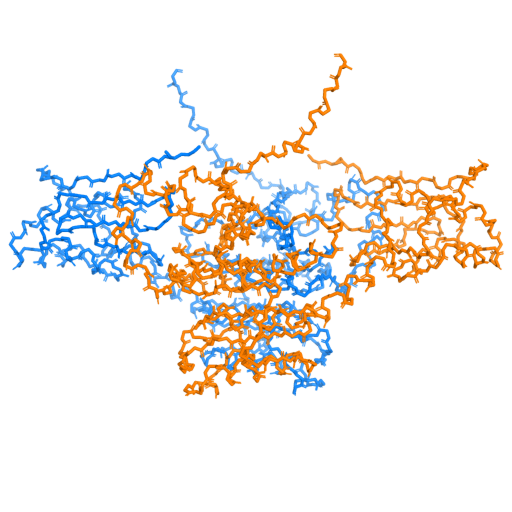 89.25 150 ARG B C 1
ATOM 3588 O O . ARG B 1 150 ? 11.703 -5.477 -21.656 1 89.25 150 ARG B O 1
ATOM 3595 N N . GLY B 1 151 ? 12.641 -5.441 -23.672 1 91 151 GLY B N 1
ATOM 3596 C CA . GLY B 1 151 ? 11.438 -5.855 -24.375 1 91 151 GLY B CA 1
ATOM 3597 C C . GLY B 1 151 ? 10.484 -4.711 -24.641 1 91 151 GLY B C 1
ATOM 3598 O O . GLY B 1 151 ? 10.891 -3.547 -24.688 1 91 151 GLY B O 1
ATOM 3599 N N . THR B 1 152 ? 9.219 -5.145 -24.953 1 92.88 152 THR B N 1
ATOM 3600 C CA . THR B 1 152 ? 8.195 -4.172 -25.328 1 92.88 152 THR B CA 1
ATOM 3601 C C . THR B 1 152 ? 7.012 -4.246 -24.359 1 92.88 152 THR B C 1
ATOM 3603 O O . THR B 1 152 ? 6.84 -5.242 -23.656 1 92.88 152 THR B O 1
ATOM 3606 N N . VAL B 1 153 ? 6.316 -3.18 -24.328 1 90.31 153 VAL B N 1
ATOM 3607 C CA . VAL B 1 153 ? 5.148 -3.082 -23.453 1 90.31 153 VAL B CA 1
ATOM 3608 C C . VAL B 1 153 ? 4.105 -4.117 -23.875 1 90.31 153 VAL B C 1
ATOM 3610 O O . VAL B 1 153 ? 3.773 -4.234 -25.062 1 90.31 153 VAL B O 1
ATOM 3613 N N . ALA B 1 154 ? 3.693 -4.859 -22.859 1 85.19 154 ALA B N 1
ATOM 3614 C CA . ALA B 1 154 ? 2.639 -5.848 -23.047 1 85.19 154 ALA B CA 1
ATOM 3615 C C . ALA B 1 154 ? 1.412 -5.516 -22.203 1 85.19 154 ALA B C 1
ATOM 3617 O O . ALA B 1 154 ? 1.448 -4.594 -21.391 1 85.19 154 ALA B O 1
ATOM 3618 N N . GLY B 1 155 ? 0.306 -6.219 -22.469 1 75 155 GLY B N 1
ATOM 3619 C CA . GLY B 1 155 ? -0.921 -6 -21.719 1 75 155 GLY B CA 1
ATOM 3620 C C . GLY B 1 155 ? -0.724 -6.07 -20.219 1 75 155 GLY B C 1
ATOM 3621 O O . GLY B 1 155 ? -1.314 -5.285 -19.469 1 75 155 GLY B O 1
ATOM 3622 N N . ALA B 1 156 ? 0.159 -6.895 -19.828 1 70.88 156 ALA B N 1
ATOM 3623 C CA . ALA B 1 156 ? 0.391 -7.148 -18.406 1 70.88 156 ALA B CA 1
ATOM 3624 C C . ALA B 1 156 ? 1.122 -5.98 -17.75 1 70.88 156 ALA B C 1
ATOM 3626 O O . ALA B 1 156 ? 1.186 -5.887 -16.516 1 70.88 156 ALA B O 1
ATOM 3627 N N . ASP B 1 157 ? 1.565 -5.098 -18.609 1 72.44 157 ASP B N 1
ATOM 3628 C CA . ASP B 1 157 ? 2.32 -3.957 -18.109 1 72.44 157 ASP B CA 1
ATOM 3629 C C . ASP B 1 157 ? 1.396 -2.781 -17.797 1 72.44 157 ASP B C 1
ATOM 3631 O O . ASP B 1 157 ? 1.827 -1.784 -17.219 1 72.44 157 ASP B O 1
ATOM 3635 N N . LEU B 1 158 ? 0.148 -2.951 -18.156 1 63.16 158 LEU B N 1
ATOM 3636 C CA . LEU B 1 158 ? -0.743 -1.797 -18.125 1 63.16 158 LEU B CA 1
ATOM 3637 C C . LEU B 1 158 ? -1.279 -1.577 -16.703 1 63.16 158 LEU B C 1
ATOM 3639 O O . LEU B 1 158 ? -1.224 -2.48 -15.875 1 63.16 158 LEU B O 1
ATOM 3643 N N . GLY B 1 159 ? -1.54 -0.336 -16.344 1 64.81 159 GLY B N 1
ATOM 3644 C CA . GLY B 1 159 ? -2.273 -0.06 -15.109 1 64.81 159 GLY B CA 1
ATOM 3645 C C . GLY B 1 159 ? -1.461 0.714 -14.094 1 64.81 159 GLY B C 1
ATOM 3646 O O . GLY B 1 159 ? -1.983 1.118 -13.047 1 64.81 159 GLY B O 1
ATOM 3647 N N . THR B 1 160 ? -0.165 0.78 -14.344 1 66.31 160 THR B N 1
ATOM 3648 C CA . THR B 1 160 ? 0.644 1.546 -13.398 1 66.31 160 THR B CA 1
ATOM 3649 C C . THR B 1 160 ? 1.306 2.732 -14.094 1 66.31 160 THR B C 1
ATOM 3651 O O . THR B 1 160 ? 2.43 3.107 -13.758 1 66.31 160 THR B O 1
ATOM 3654 N N . GLY B 1 161 ? 0.614 3.262 -15.062 1 72.75 161 GLY B N 1
ATOM 3655 C CA . GLY B 1 161 ? 1.154 4.422 -15.75 1 72.75 161 GLY B CA 1
ATOM 3656 C C . GLY B 1 161 ? 1.166 4.27 -17.266 1 72.75 161 GLY B C 1
ATOM 3657 O O . GLY B 1 161 ? 1.184 5.266 -17.984 1 72.75 161 GLY B O 1
ATOM 3658 N N . LEU B 1 162 ? 1.233 3.012 -17.641 1 77.81 162 LEU B N 1
ATOM 3659 C CA . LEU B 1 162 ? 1.201 2.754 -19.078 1 77.81 162 LEU B CA 1
ATOM 3660 C C . LEU B 1 162 ? -0.221 2.471 -19.547 1 77.81 162 LEU B C 1
ATOM 3662 O O . LEU B 1 162 ? -1.018 1.885 -18.812 1 77.81 162 LEU B O 1
ATOM 3666 N N . GLY B 1 163 ? -0.456 2.939 -20.688 1 76.19 163 GLY B N 1
ATOM 3667 C CA . GLY B 1 163 ? -1.767 2.725 -21.281 1 76.19 163 GLY B CA 1
ATOM 3668 C C . GLY B 1 163 ? -1.703 2.043 -22.641 1 76.19 163 GLY B C 1
ATOM 3669 O O . GLY B 1 163 ? -0.63 1.628 -23.078 1 76.19 163 GLY B O 1
ATOM 3670 N N . ASP B 1 164 ? -2.832 1.955 -23.203 1 76.62 164 ASP B N 1
ATOM 3671 C CA . ASP B 1 164 ? -2.996 1.252 -24.469 1 76.62 164 ASP B CA 1
ATOM 3672 C C . ASP B 1 164 ? -2.107 1.86 -25.547 1 76.62 164 ASP B C 1
ATOM 3674 O O . ASP B 1 164 ? -1.586 1.144 -26.406 1 76.62 164 ASP B O 1
ATOM 3678 N N . ALA B 1 165 ? -1.886 3.121 -25.484 1 80.81 165 ALA B N 1
ATOM 3679 C CA . ALA B 1 165 ? -1.077 3.799 -26.484 1 80.81 165 ALA B CA 1
ATOM 3680 C C . ALA B 1 165 ? 0.389 3.387 -26.391 1 80.81 165 ALA B C 1
ATOM 3682 O O . ALA B 1 165 ? 1.171 3.615 -27.312 1 80.81 165 ALA B O 1
ATOM 3683 N N . ASP B 1 166 ? 0.712 2.77 -25.328 1 85.94 166 ASP B N 1
ATOM 3684 C CA . ASP B 1 166 ? 2.1 2.383 -25.094 1 85.94 166 ASP B CA 1
ATOM 3685 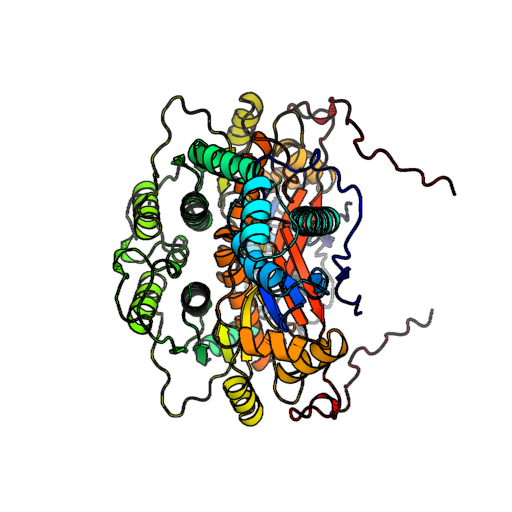C C . ASP B 1 166 ? 2.357 0.952 -25.562 1 85.94 166 ASP B C 1
ATOM 3687 O O . ASP B 1 166 ? 3.51 0.526 -25.672 1 85.94 166 ASP B O 1
ATOM 3691 N N . HIS B 1 167 ? 1.313 0.238 -25.891 1 85.56 167 HIS B N 1
ATOM 3692 C CA . HIS B 1 167 ? 1.452 -1.16 -26.281 1 85.56 167 HIS B CA 1
ATOM 3693 C C . HIS B 1 167 ? 2.391 -1.31 -27.469 1 85.56 167 HIS B C 1
ATOM 3695 O O . HIS B 1 167 ? 2.295 -0.554 -28.438 1 85.56 167 HIS B O 1
ATOM 3701 N N . GLY B 1 168 ? 3.381 -2.229 -27.328 1 91.5 168 GLY B N 1
ATOM 3702 C CA . GLY B 1 168 ? 4.285 -2.529 -28.438 1 91.5 168 GLY B CA 1
ATOM 3703 C C . GLY B 1 168 ? 5.512 -1.633 -28.453 1 91.5 168 GLY B C 1
ATOM 3704 O O . GLY B 1 168 ? 6.488 -1.931 -29.141 1 91.5 168 GLY B O 1
ATOM 3705 N N . ARG B 1 169 ? 5.5 -0.543 -27.75 1 93.75 169 ARG B N 1
ATOM 3706 C CA . ARG B 1 169 ? 6.648 0.351 -27.672 1 93.75 169 ARG B CA 1
ATOM 3707 C C . ARG B 1 169 ? 7.754 -0.255 -26.812 1 93.75 169 ARG B C 1
ATOM 3709 O O . ARG B 1 169 ? 7.488 -1.084 -25.953 1 93.75 169 ARG B O 1
ATOM 3716 N N . PRO B 1 170 ? 9.008 0.19 -27.156 1 94.06 170 PRO B N 1
ATOM 3717 C CA . PRO B 1 170 ? 10.062 -0.245 -26.234 1 94.06 170 PRO B CA 1
ATOM 3718 C C . PRO B 1 170 ? 9.789 0.166 -24.797 1 94.06 170 PRO B C 1
ATOM 3720 O O . PRO B 1 170 ? 9.438 1.32 -24.531 1 94.06 170 PRO B O 1
ATOM 3723 N N . ARG B 1 171 ? 9.938 -0.723 -23.828 1 93.06 171 ARG B N 1
ATOM 3724 C CA . ARG B 1 171 ? 9.555 -0.508 -22.438 1 93.06 171 ARG B CA 1
ATOM 3725 C C . ARG B 1 171 ? 10.258 0.716 -21.859 1 93.06 171 ARG B C 1
ATOM 3727 O O . ARG B 1 171 ? 9.625 1.546 -21.203 1 93.06 171 ARG B O 1
ATOM 3734 N N . LEU B 1 172 ? 11.57 0.828 -22.109 1 93.56 172 LEU B N 1
ATOM 3735 C CA . LEU B 1 172 ? 12.336 1.932 -21.547 1 93.56 172 LEU B CA 1
ATOM 3736 C C . LEU B 1 172 ? 11.758 3.273 -21.969 1 93.56 172 LEU B C 1
ATOM 3738 O O . LEU B 1 172 ? 11.562 4.168 -21.141 1 93.56 172 LEU B O 1
ATOM 3742 N N . GLU B 1 173 ? 11.469 3.404 -23.219 1 93.81 173 GLU B N 1
ATOM 3743 C CA . GLU B 1 173 ? 10.945 4.656 -23.75 1 93.81 173 GLU B CA 1
ATOM 3744 C C . GLU B 1 173 ? 9.555 4.949 -23.203 1 93.81 173 GLU B C 1
ATOM 3746 O O . GLU B 1 173 ? 9.25 6.086 -22.828 1 93.81 173 GLU B O 1
ATOM 3751 N N . ALA B 1 174 ? 8.781 3.893 -23.172 1 92.19 174 ALA B N 1
ATOM 3752 C CA . ALA B 1 174 ? 7.422 4.051 -22.672 1 92.19 174 ALA B CA 1
ATOM 3753 C C . ALA B 1 174 ? 7.434 4.473 -21.203 1 92.19 174 ALA B C 1
ATOM 3755 O O . ALA B 1 174 ? 6.66 5.344 -20.797 1 92.19 174 ALA B O 1
ATOM 3756 N N . ILE B 1 175 ? 8.297 3.902 -20.422 1 92.69 175 ILE B N 1
ATOM 3757 C CA . ILE B 1 175 ? 8.398 4.203 -19 1 92.69 175 ILE B CA 1
ATOM 3758 C C . ILE B 1 175 ? 8.883 5.637 -18.812 1 92.69 175 ILE B C 1
ATOM 3760 O O . ILE B 1 175 ? 8.352 6.375 -17.984 1 92.69 175 ILE B O 1
ATOM 3764 N N . ALA B 1 176 ? 9.875 6.012 -19.578 1 92.75 176 ALA B N 1
ATOM 3765 C CA . ALA B 1 176 ? 10.398 7.375 -19.516 1 92.75 176 ALA B CA 1
ATOM 3766 C C . ALA B 1 176 ? 9.312 8.398 -19.828 1 92.75 176 ALA B C 1
ATOM 3768 O O . ALA B 1 176 ? 9.188 9.414 -19.141 1 92.75 176 ALA B O 1
ATOM 3769 N N . ASP B 1 177 ? 8.586 8.102 -20.859 1 88.94 177 ASP B N 1
ATOM 3770 C CA . ASP B 1 177 ? 7.508 9.008 -21.25 1 88.94 177 ASP B CA 1
ATOM 3771 C C . ASP B 1 177 ? 6.438 9.086 -20.156 1 88.94 177 ASP B C 1
ATOM 3773 O O . ASP B 1 177 ? 5.914 10.172 -19.875 1 88.94 177 ASP B O 1
ATOM 3777 N N . ALA B 1 178 ? 6.098 7.949 -19.625 1 87.25 178 ALA B N 1
ATOM 3778 C CA . ALA B 1 178 ? 5.109 7.922 -18.547 1 87.25 178 ALA B CA 1
ATOM 3779 C C . ALA B 1 178 ? 5.574 8.742 -17.344 1 87.25 178 ALA B C 1
ATOM 3781 O O . ALA B 1 178 ? 4.785 9.484 -16.75 1 87.25 178 ALA B O 1
ATOM 3782 N N . ALA B 1 179 ? 6.816 8.625 -16.984 1 90.25 179 ALA B N 1
ATOM 3783 C CA . ALA B 1 179 ? 7.391 9.391 -15.883 1 90.25 179 ALA B CA 1
ATOM 3784 C C . ALA B 1 179 ? 7.332 10.891 -16.172 1 90.25 179 ALA B C 1
ATOM 3786 O O . ALA B 1 179 ? 6.965 11.68 -15.297 1 90.25 179 ALA B O 1
ATOM 3787 N N . ALA B 1 180 ? 7.637 11.273 -17.359 1 87.44 180 ALA B N 1
ATOM 3788 C CA . ALA B 1 180 ? 7.652 12.68 -17.75 1 87.44 180 ALA B CA 1
ATOM 3789 C C . ALA B 1 180 ? 6.246 13.273 -17.719 1 87.44 180 ALA B C 1
ATOM 3791 O O . ALA B 1 180 ? 6.07 14.453 -17.391 1 87.44 180 ALA B O 1
ATOM 3792 N N . ARG B 1 181 ? 5.312 12.469 -18.078 1 80.88 181 ARG B N 1
ATOM 3793 C CA . ARG B 1 181 ? 3.926 12.922 -18.078 1 80.88 181 ARG B CA 1
ATOM 3794 C C . ARG B 1 181 ? 3.453 13.203 -16.656 1 80.88 181 ARG B C 1
ATOM 3796 O O . ARG B 1 181 ? 2.617 14.086 -16.422 1 80.88 181 ARG B O 1
ATOM 3803 N N . THR B 1 182 ? 3.988 12.516 -15.75 1 79.5 182 THR B N 1
ATOM 3804 C CA . THR B 1 182 ? 3.514 12.586 -14.375 1 79.5 182 THR B CA 1
ATOM 3805 C C . THR B 1 182 ? 4.355 13.57 -13.562 1 79.5 182 THR B C 1
ATOM 3807 O O . THR B 1 182 ? 3.83 14.305 -12.727 1 79.5 182 THR B O 1
ATOM 3810 N N . VAL B 1 183 ? 5.629 13.523 -13.805 1 84.62 183 VAL B N 1
ATOM 3811 C CA . VAL B 1 183 ? 6.594 14.391 -13.133 1 84.62 183 VAL B CA 1
ATOM 3812 C C . VAL B 1 183 ? 7.414 15.148 -14.172 1 84.62 183 VAL B C 1
ATOM 3814 O O . VAL B 1 183 ? 8.406 14.633 -14.695 1 84.62 183 VAL B O 1
ATOM 3817 N N . PRO B 1 184 ? 7.086 16.297 -14.453 1 79.94 184 PRO B N 1
ATOM 3818 C CA . PRO B 1 184 ? 7.723 17.047 -15.555 1 79.94 184 PRO B CA 1
ATOM 3819 C C . PRO B 1 184 ? 9.234 17.125 -15.406 1 79.94 184 PRO B C 1
ATOM 3821 O O . PRO B 1 184 ? 9.961 17.125 -16.406 1 79.94 184 PRO B O 1
ATOM 3824 N N . GLU B 1 185 ? 9.766 17.141 -14.172 1 83.12 185 GLU B N 1
ATOM 3825 C CA . GLU B 1 185 ? 11.203 17.297 -13.969 1 83.12 185 GLU B CA 1
ATOM 3826 C C . GLU B 1 185 ? 11.898 15.938 -13.914 1 83.12 185 GLU B C 1
ATOM 3828 O O . GLU B 1 185 ? 13.102 15.859 -13.664 1 83.12 185 GLU B O 1
ATOM 3833 N N . ALA B 1 186 ? 11.125 14.891 -14.18 1 85.69 186 ALA B N 1
ATOM 3834 C CA . ALA B 1 186 ? 11.672 13.547 -14.055 1 85.69 186 ALA B CA 1
ATOM 3835 C C . ALA B 1 186 ? 12.812 13.32 -15.039 1 85.69 186 ALA B C 1
ATOM 3837 O O . ALA B 1 186 ? 12.703 13.664 -16.219 1 85.69 186 ALA B O 1
ATOM 3838 N N . ARG B 1 187 ? 13.906 12.75 -14.656 1 87.94 187 ARG B N 1
ATOM 3839 C CA . ARG B 1 187 ? 15.039 12.312 -15.461 1 87.94 187 ARG B CA 1
ATOM 3840 C C . ARG B 1 187 ? 15.172 10.797 -15.453 1 87.94 187 ARG B C 1
ATOM 3842 O O . ARG B 1 187 ? 15.703 10.219 -14.508 1 87.94 187 ARG B O 1
ATOM 3849 N N . VAL B 1 188 ? 14.641 10.195 -16.484 1 92.81 188 VAL B N 1
ATOM 3850 C CA . VAL B 1 188 ? 14.672 8.742 -16.625 1 92.81 188 VAL B CA 1
ATOM 3851 C C . VAL B 1 188 ? 15.461 8.352 -17.875 1 92.81 188 VAL B C 1
ATOM 3853 O O . VAL B 1 188 ? 15.188 8.844 -18.969 1 92.81 188 VAL B O 1
ATOM 3856 N N . SER B 1 189 ? 16.484 7.609 -17.703 1 92.81 189 SER B N 1
ATOM 3857 C CA . SER B 1 189 ? 17.312 7.211 -18.844 1 92.81 189 SER B CA 1
ATOM 3858 C C . SER B 1 189 ? 17.953 5.844 -18.609 1 92.81 189 SER B C 1
ATOM 3860 O O . SER B 1 189 ? 17.828 5.273 -17.531 1 92.81 189 SER B O 1
ATOM 3862 N N . ARG B 1 190 ? 18.531 5.336 -19.641 1 92.56 190 ARG B N 1
ATOM 3863 C CA . ARG B 1 190 ? 19.406 4.172 -19.5 1 92.56 190 ARG B CA 1
ATOM 3864 C C . ARG B 1 190 ? 20.609 4.496 -18.625 1 92.56 190 ARG B C 1
ATOM 3866 O O . ARG B 1 190 ? 21.125 5.613 -18.656 1 92.56 190 ARG B O 1
ATOM 3873 N N . PRO B 1 191 ? 21.031 3.527 -17.891 1 91.38 191 PRO B N 1
ATOM 3874 C CA . PRO B 1 191 ? 22.219 3.809 -17.078 1 91.38 191 PRO B CA 1
ATOM 3875 C C . PRO B 1 191 ? 23.469 4.051 -17.906 1 91.38 191 PRO B C 1
ATOM 3877 O O . PRO B 1 191 ? 23.719 3.332 -18.891 1 91.38 191 PRO B O 1
ATOM 3880 N N . PRO B 1 192 ? 24.234 5.004 -17.5 1 88.38 192 PRO B N 1
ATOM 3881 C CA . PRO B 1 192 ? 25.547 5.141 -18.125 1 88.38 192 PRO B CA 1
ATOM 3882 C C . PRO B 1 192 ? 26.469 3.957 -17.844 1 88.38 192 PRO B C 1
ATOM 3884 O O . PRO B 1 192 ? 26.266 3.24 -16.859 1 88.38 192 PRO B O 1
ATOM 3887 N N . ARG B 1 193 ? 27.359 3.732 -18.625 1 86.44 193 ARG B N 1
ATOM 3888 C CA . ARG B 1 193 ? 28.25 2.586 -18.547 1 86.44 193 ARG B CA 1
ATOM 3889 C C . ARG B 1 193 ? 28.984 2.557 -17.203 1 86.44 193 ARG B C 1
ATOM 3891 O O . ARG B 1 193 ? 29.156 1.489 -16.609 1 86.44 193 ARG B O 1
ATOM 3898 N N . LEU B 1 194 ? 29.312 3.688 -16.609 1 86.81 194 LEU B N 1
ATOM 3899 C CA . LEU B 1 194 ? 30.109 3.701 -15.391 1 86.81 194 LEU B CA 1
ATOM 3900 C C . LEU B 1 194 ? 29.25 4.129 -14.203 1 86.81 194 LEU B C 1
ATOM 3902 O O . LEU B 1 194 ? 29.797 4.555 -13.172 1 86.81 194 LEU B O 1
ATOM 3906 N N . LEU B 1 195 ? 28.047 3.84 -14.32 1 85.62 195 LEU B N 1
ATOM 3907 C CA . LEU B 1 195 ? 27.188 4.273 -13.234 1 85.62 195 LEU B CA 1
ATOM 3908 C C . LEU B 1 195 ? 27.391 3.4 -12 1 85.62 195 LEU B C 1
ATOM 3910 O O . LEU B 1 195 ? 27.422 2.172 -12.102 1 85.62 195 LEU B O 1
ATOM 3914 N N . VAL B 1 196 ? 27.656 4.062 -10.82 1 91.94 196 VAL B N 1
ATOM 3915 C CA . VAL B 1 196 ? 27.516 3.406 -9.523 1 91.94 196 VAL B CA 1
ATOM 3916 C C . VAL B 1 196 ? 26.297 3.969 -8.789 1 91.94 196 VAL B C 1
ATOM 3918 O O . VAL B 1 196 ? 26.375 5.039 -8.18 1 91.94 196 VAL B O 1
ATOM 3921 N N . PRO B 1 197 ? 25.219 3.299 -8.914 1 96.31 197 PRO B N 1
ATOM 3922 C CA . PRO B 1 197 ? 24 3.828 -8.281 1 96.31 197 PRO B CA 1
ATOM 3923 C C . PRO B 1 197 ? 24.047 3.742 -6.758 1 96.31 197 PRO B C 1
ATOM 3925 O O . PRO B 1 197 ? 24.781 2.92 -6.203 1 96.31 197 PRO B O 1
ATOM 3928 N N . ASP B 1 198 ? 23.297 4.594 -6.133 1 96.38 198 ASP B N 1
ATOM 3929 C CA . ASP B 1 198 ? 23.172 4.543 -4.68 1 96.38 198 ASP B CA 1
ATOM 3930 C C . ASP B 1 198 ? 22.328 3.35 -4.242 1 96.38 198 ASP B C 1
ATOM 3932 O O . ASP B 1 198 ? 22.5 2.836 -3.135 1 96.38 198 ASP B O 1
ATOM 3936 N N . LEU B 1 199 ? 21.453 2.918 -5.129 1 97.75 199 LEU B N 1
ATOM 3937 C CA . LEU B 1 199 ? 20.547 1.81 -4.863 1 97.75 199 LEU B CA 1
ATOM 3938 C C . LEU B 1 199 ? 20.078 1.172 -6.168 1 97.75 199 LEU B C 1
ATOM 3940 O O . LEU B 1 199 ? 19.812 1.873 -7.145 1 97.75 199 LEU B O 1
ATOM 3944 N N . VAL B 1 200 ? 20 -0.106 -6.203 1 98.31 200 VAL B N 1
ATOM 3945 C CA . VAL B 1 200 ? 19.375 -0.832 -7.301 1 98.31 200 VAL B CA 1
ATOM 3946 C C . VAL B 1 200 ? 18.078 -1.474 -6.816 1 98.31 200 VAL B C 1
ATOM 3948 O O . VAL B 1 200 ? 18.062 -2.184 -5.805 1 98.31 200 VAL B O 1
ATOM 3951 N N . VAL B 1 201 ? 16.969 -1.188 -7.461 1 98.69 201 VAL B N 1
ATOM 3952 C CA . VAL B 1 201 ? 15.703 -1.866 -7.203 1 98.69 201 VAL B CA 1
ATOM 3953 C C . VAL B 1 201 ? 15.484 -2.963 -8.242 1 98.69 201 VAL B C 1
ATOM 3955 O O . VAL B 1 201 ? 15.461 -2.693 -9.445 1 98.69 201 VAL B O 1
ATOM 3958 N N . LEU B 1 202 ? 15.383 -4.195 -7.797 1 97.94 202 LEU B N 1
ATOM 3959 C CA . LEU B 1 202 ? 15.07 -5.336 -8.648 1 97.94 202 LEU B CA 1
ATOM 3960 C C . LEU B 1 202 ? 13.578 -5.645 -8.625 1 97.94 202 LEU B C 1
ATOM 3962 O O . LEU B 1 202 ? 13.07 -6.199 -7.645 1 97.94 202 LEU B O 1
ATOM 3966 N N . ALA B 1 203 ? 12.914 -5.344 -9.727 1 96.69 203 ALA B N 1
ATOM 3967 C CA . ALA B 1 203 ? 11.461 -5.348 -9.68 1 96.69 203 ALA B CA 1
ATOM 3968 C C . ALA B 1 203 ? 10.891 -6.449 -10.57 1 96.69 203 ALA B C 1
ATOM 3970 O O . ALA B 1 203 ? 11.516 -6.852 -11.555 1 96.69 203 ALA B O 1
ATOM 3971 N N . ASP B 1 204 ? 9.672 -6.945 -10.258 1 95.06 204 ASP B N 1
ATOM 3972 C CA . ASP B 1 204 ? 8.773 -7.789 -11.039 1 95.06 204 ASP B CA 1
ATOM 3973 C C . ASP B 1 204 ? 9.227 -9.25 -11.008 1 95.06 204 ASP B C 1
ATOM 3975 O O . ASP B 1 204 ? 8.516 -10.109 -10.484 1 95.06 204 ASP B O 1
ATOM 3979 N N . GLU B 1 205 ? 10.492 -9.5 -11.453 1 94.12 205 GLU B N 1
ATOM 3980 C CA . GLU B 1 205 ? 10.938 -10.883 -11.578 1 94.12 205 GLU B CA 1
ATOM 3981 C C . GLU B 1 205 ? 11.656 -11.352 -10.32 1 94.12 205 GLU B C 1
ATOM 3983 O O . GLU B 1 205 ? 12.156 -10.539 -9.539 1 94.12 205 GLU B O 1
ATOM 3988 N N . TYR B 1 206 ? 11.609 -12.68 -10.148 1 93.69 206 TYR B N 1
ATOM 3989 C CA . TYR B 1 206 ? 12.531 -13.25 -9.172 1 93.69 206 TYR B CA 1
ATOM 3990 C C . TYR B 1 206 ? 13.977 -12.906 -9.523 1 93.69 206 TYR B C 1
ATOM 3992 O O . TYR B 1 206 ? 14.406 -13.07 -10.664 1 93.69 206 TYR B O 1
ATOM 4000 N N . PRO B 1 207 ? 14.664 -12.391 -8.57 1 92.44 207 PRO B N 1
ATOM 4001 C CA . PRO B 1 207 ? 15.984 -11.852 -8.898 1 92.44 207 PRO B CA 1
ATOM 4002 C C . PRO B 1 207 ? 16.922 -12.914 -9.469 1 92.44 207 PRO B C 1
ATOM 4004 O O . PRO B 1 207 ? 17 -14.031 -8.953 1 92.44 207 PRO B O 1
ATOM 4007 N N . ASP B 1 208 ? 17.625 -12.555 -10.492 1 91.5 208 ASP B N 1
ATOM 4008 C CA . ASP B 1 208 ? 18.656 -13.398 -11.086 1 91.5 208 ASP B CA 1
ATOM 4009 C C . ASP B 1 208 ? 19.859 -13.523 -10.148 1 91.5 208 ASP B C 1
ATOM 4011 O O . ASP B 1 208 ? 20.469 -12.523 -9.773 1 91.5 208 ASP B O 1
ATOM 4015 N N . PRO B 1 209 ? 20.25 -14.766 -9.844 1 91.56 209 PRO B N 1
ATOM 4016 C CA . PRO B 1 209 ? 21.359 -14.961 -8.891 1 91.56 209 PRO B CA 1
ATOM 4017 C C . PRO B 1 209 ? 22.656 -14.328 -9.367 1 91.56 209 PRO B C 1
ATOM 4019 O O . PRO B 1 209 ? 23.453 -13.859 -8.555 1 91.56 209 PRO B O 1
ATOM 4022 N N . VAL B 1 210 ? 22.891 -14.328 -10.664 1 93 210 VAL B N 1
ATOM 4023 C CA . VAL B 1 210 ? 24.125 -13.75 -11.203 1 93 210 VAL B CA 1
ATOM 4024 C C . VAL B 1 210 ? 24.141 -12.242 -10.969 1 93 210 VAL B C 1
ATOM 4026 O O . VAL B 1 210 ? 25.156 -11.688 -10.539 1 93 210 VAL B O 1
ATOM 4029 N N . VAL B 1 211 ? 23.047 -11.641 -11.234 1 93 211 VAL B N 1
ATOM 4030 C CA . VAL B 1 211 ? 22.922 -10.203 -11.008 1 93 211 VAL B CA 1
ATOM 4031 C C . VAL B 1 211 ? 23.109 -9.891 -9.523 1 93 211 VAL B C 1
ATOM 4033 O O . VAL B 1 211 ? 23.812 -8.953 -9.172 1 93 211 VAL B O 1
ATOM 4036 N N . CYS B 1 212 ? 22.516 -10.672 -8.703 1 94.38 212 CYS B N 1
ATOM 4037 C CA . CYS B 1 212 ? 22.594 -10.469 -7.266 1 94.38 212 CYS B CA 1
ATOM 4038 C C . CYS B 1 212 ? 24.031 -10.609 -6.781 1 94.38 212 CYS B C 1
ATOM 4040 O O . CYS B 1 212 ? 24.5 -9.812 -5.965 1 94.38 212 CYS B O 1
ATOM 4042 N N . ALA B 1 213 ? 24.703 -11.609 -7.305 1 95 213 ALA B N 1
ATOM 4043 C CA . ALA B 1 213 ? 26.094 -11.82 -6.941 1 95 213 ALA B CA 1
ATOM 4044 C C . ALA B 1 213 ? 26.953 -10.633 -7.359 1 95 213 ALA B C 1
ATOM 4046 O O . ALA B 1 213 ? 27.812 -10.172 -6.594 1 95 213 ALA B O 1
ATOM 4047 N N . ASP B 1 214 ? 26.734 -10.125 -8.539 1 95.62 214 ASP B N 1
ATOM 4048 C CA . ASP B 1 214 ? 27.484 -8.977 -9.047 1 95.62 214 ASP B CA 1
ATOM 4049 C C . ASP B 1 214 ? 27.281 -7.754 -8.156 1 95.62 214 ASP B C 1
ATOM 4051 O O . ASP B 1 214 ? 28.219 -7 -7.898 1 95.62 214 ASP B O 1
ATOM 4055 N N . LEU B 1 215 ? 26.078 -7.566 -7.711 1 96.75 215 LEU B N 1
ATOM 4056 C CA . LEU B 1 215 ? 25.766 -6.426 -6.855 1 96.75 215 LEU B CA 1
ATOM 4057 C C . LEU B 1 215 ? 26.469 -6.555 -5.508 1 96.75 215 LEU B C 1
ATOM 4059 O O . LEU B 1 215 ? 26.969 -5.562 -4.973 1 96.75 215 LEU B O 1
ATOM 4063 N N . VAL B 1 216 ? 26.469 -7.73 -4.973 1 97.06 216 VAL B N 1
ATOM 4064 C CA . VAL B 1 216 ? 27.141 -7.969 -3.693 1 97.06 216 VAL B CA 1
ATOM 4065 C C . VAL B 1 216 ? 28.641 -7.715 -3.832 1 97.06 216 VAL B C 1
ATOM 4067 O O . VAL B 1 216 ? 29.234 -7.012 -3.012 1 97.06 216 VAL B O 1
ATOM 4070 N N . VAL B 1 217 ? 29.219 -8.219 -4.875 1 95.56 217 VAL B N 1
ATOM 4071 C CA . VAL B 1 217 ? 30.656 -8.039 -5.125 1 95.56 217 VAL B CA 1
ATOM 4072 C C . VAL B 1 217 ? 30.969 -6.562 -5.324 1 95.56 217 VAL B C 1
ATOM 4074 O O . VAL B 1 217 ? 31.984 -6.066 -4.836 1 95.56 217 VAL B O 1
ATOM 4077 N N . GLY B 1 218 ? 30.125 -5.871 -5.984 1 95.62 218 GLY B N 1
ATOM 4078 C CA . GLY B 1 218 ? 30.297 -4.449 -6.242 1 95.62 218 GLY B CA 1
ATOM 4079 C C . GLY B 1 218 ? 29.969 -3.58 -5.047 1 95.62 218 GLY B C 1
ATOM 4080 O O . GLY B 1 218 ? 30.172 -2.365 -5.078 1 95.62 218 GLY B O 1
ATOM 4081 N N . GLY B 1 219 ? 29.469 -4.164 -4 1 96.12 219 GLY B N 1
ATOM 4082 C CA . GLY B 1 219 ? 29.109 -3.416 -2.807 1 96.12 219 GLY B CA 1
ATOM 4083 C C . GLY B 1 219 ? 27.922 -2.496 -3.02 1 96.12 219 GLY B C 1
ATOM 4084 O O . GLY B 1 219 ? 27.828 -1.441 -2.389 1 96.12 219 GLY B O 1
ATOM 4085 N N . ILE B 1 220 ? 27.016 -2.811 -3.896 1 96.81 220 ILE B N 1
ATOM 4086 C CA . ILE B 1 220 ? 25.906 -1.933 -4.277 1 96.81 220 ILE B CA 1
ATOM 4087 C C . ILE B 1 220 ? 24.641 -2.336 -3.525 1 96.81 220 ILE B C 1
ATOM 4089 O O . ILE B 1 220 ? 24.188 -3.475 -3.635 1 96.81 220 ILE B O 1
ATOM 4093 N N . ALA B 1 221 ? 24.078 -1.435 -2.773 1 97.31 221 ALA B N 1
ATOM 4094 C CA . ALA B 1 221 ? 22.828 -1.658 -2.072 1 97.31 221 ALA B CA 1
ATOM 4095 C C . ALA B 1 221 ? 21.688 -1.97 -3.053 1 97.31 221 ALA B C 1
ATOM 4097 O O . ALA B 1 221 ? 21.609 -1.369 -4.129 1 97.31 221 ALA B O 1
ATOM 4098 N N . HIS B 1 222 ? 20.828 -2.959 -2.707 1 98.19 222 HIS B N 1
ATOM 4099 C CA . HIS B 1 222 ? 19.75 -3.301 -3.631 1 98.19 222 HIS B CA 1
ATOM 4100 C C . HIS B 1 222 ? 18.516 -3.791 -2.883 1 98.19 222 HIS B C 1
ATOM 4102 O O . HIS B 1 222 ? 18.625 -4.258 -1.744 1 98.19 222 HIS B O 1
ATOM 4108 N N . LEU B 1 223 ? 17.375 -3.607 -3.471 1 98.56 223 LEU B N 1
ATOM 4109 C CA . LEU B 1 223 ? 16.047 -3.881 -2.906 1 98.56 223 LEU B CA 1
ATOM 4110 C C . LEU B 1 223 ? 15.188 -4.664 -3.889 1 98.56 223 LEU B C 1
ATOM 4112 O O . LEU B 1 223 ? 14.727 -4.113 -4.891 1 98.56 223 LEU B O 1
ATOM 4116 N N . PRO B 1 224 ? 14.961 -5.961 -3.672 1 98.12 224 PRO B N 1
ATOM 4117 C CA . PRO B 1 224 ? 14.039 -6.715 -4.52 1 98.12 224 PRO B CA 1
ATOM 4118 C C . PRO B 1 224 ? 12.57 -6.395 -4.223 1 98.12 224 PRO B C 1
ATOM 4120 O O . PRO B 1 224 ? 12.203 -6.203 -3.062 1 98.12 224 PRO B O 1
ATOM 4123 N N . VAL B 1 225 ? 11.773 -6.277 -5.246 1 98 225 VAL B N 1
ATOM 4124 C CA . VAL B 1 225 ? 10.336 -6.031 -5.168 1 98 225 VAL B CA 1
ATOM 4125 C C . VAL B 1 225 ? 9.602 -6.938 -6.152 1 98 225 VAL B C 1
ATOM 4127 O O . VAL B 1 225 ? 9.945 -6.98 -7.34 1 98 225 VAL B O 1
ATOM 4130 N N . ARG B 1 226 ? 8.57 -7.633 -5.688 1 96.5 226 ARG B N 1
ATOM 4131 C CA . ARG B 1 226 ? 7.879 -8.547 -6.586 1 96.5 226 ARG B CA 1
ATOM 4132 C C . ARG B 1 226 ? 6.496 -8.898 -6.051 1 96.5 226 ARG B C 1
ATOM 4134 O O . ARG B 1 226 ? 6.195 -8.641 -4.883 1 96.5 226 ARG B O 1
ATOM 4141 N N . LEU B 1 227 ? 5.695 -9.422 -6.922 1 95.56 227 LEU B N 1
ATOM 4142 C CA . LEU B 1 227 ? 4.445 -10.062 -6.527 1 95.56 227 LEU B CA 1
ATOM 4143 C C . LEU B 1 227 ? 4.637 -11.562 -6.344 1 95.56 227 LEU B C 1
ATOM 4145 O O . LEU B 1 227 ? 5.379 -12.195 -7.098 1 95.56 227 LEU B O 1
ATOM 4149 N N . ARG B 1 228 ? 4.059 -12.086 -5.324 1 94.12 228 ARG B N 1
ATOM 4150 C CA . ARG B 1 228 ? 4.184 -13.508 -5.02 1 94.12 228 ARG B CA 1
ATOM 4151 C C . ARG B 1 228 ? 2.883 -14.055 -4.438 1 94.12 228 ARG B C 1
ATOM 4153 O O . ARG B 1 228 ? 2.484 -13.68 -3.334 1 94.12 228 ARG B O 1
ATOM 4160 N N . ASP B 1 229 ? 2.23 -15 -5.152 1 92.06 229 ASP B N 1
ATOM 4161 C CA . ASP B 1 229 ? 1.045 -15.703 -4.672 1 92.06 229 ASP B CA 1
ATOM 4162 C C . ASP B 1 229 ? -0.029 -14.711 -4.215 1 92.06 229 ASP B C 1
ATOM 4164 O O . ASP B 1 229 ? -0.616 -14.883 -3.145 1 92.06 229 ASP B O 1
ATOM 4168 N N . GLY B 1 230 ? -0.126 -13.594 -4.902 1 92.25 230 GLY B N 1
ATOM 4169 C CA . GLY B 1 230 ? -1.235 -12.68 -4.668 1 92.25 230 GLY B CA 1
ATOM 4170 C C . GLY B 1 230 ? -0.87 -11.516 -3.766 1 92.25 230 GLY B C 1
ATOM 4171 O O . GLY B 1 230 ? -1.686 -10.617 -3.541 1 92.25 230 GLY B O 1
ATOM 4172 N N . VAL B 1 231 ? 0.354 -11.477 -3.232 1 94.38 231 VAL B N 1
ATOM 4173 C CA . VAL B 1 231 ? 0.742 -10.391 -2.334 1 94.38 231 VAL B CA 1
ATOM 4174 C C . VAL B 1 231 ? 1.987 -9.695 -2.877 1 94.38 231 VAL B C 1
ATOM 4176 O O . VAL B 1 231 ? 2.678 -10.227 -3.748 1 94.38 231 VAL B O 1
ATOM 4179 N N . GLY B 1 232 ? 2.168 -8.484 -2.422 1 97 232 GLY B N 1
ATOM 4180 C CA . GLY B 1 232 ? 3.4 -7.785 -2.738 1 97 232 GLY B CA 1
ATOM 4181 C C . GLY B 1 232 ? 4.512 -8.047 -1.742 1 97 232 GLY B C 1
ATOM 4182 O O . GLY B 1 232 ? 4.273 -8.094 -0.534 1 97 232 GLY B O 1
ATOM 4183 N N . VAL B 1 233 ? 5.711 -8.305 -2.205 1 97.44 233 VAL B N 1
ATOM 4184 C CA . VAL B 1 233 ? 6.879 -8.523 -1.354 1 97.44 233 VAL B CA 1
ATOM 4185 C C . VAL B 1 233 ? 7.934 -7.457 -1.636 1 97.44 233 VAL B C 1
ATOM 4187 O O . VAL B 1 233 ? 8.359 -7.285 -2.779 1 97.44 233 VAL B O 1
ATOM 4190 N N . VAL B 1 234 ? 8.312 -6.75 -0.594 1 98.56 234 VAL B N 1
ATOM 4191 C CA . VAL B 1 234 ? 9.344 -5.723 -0.692 1 98.56 234 VAL B CA 1
ATOM 4192 C C . VAL B 1 234 ? 10.516 -6.074 0.23 1 98.56 234 VAL B C 1
ATOM 4194 O O . VAL B 1 234 ? 10.328 -6.23 1.439 1 98.56 234 VAL B O 1
ATOM 4197 N N . GLY B 1 235 ? 11.758 -6.137 -0.345 1 98.06 235 GLY B N 1
ATOM 4198 C CA . GLY B 1 235 ? 12.945 -6.398 0.449 1 98.06 235 GLY B CA 1
ATOM 4199 C C . GLY B 1 235 ? 13.344 -7.863 0.457 1 98.06 235 GLY B C 1
ATOM 4200 O O . GLY B 1 235 ? 12.758 -8.672 -0.265 1 98.06 235 GLY B O 1
ATOM 4201 N N . PRO B 1 236 ? 14.188 -8.148 1.183 1 97.69 236 PRO B N 1
ATOM 4202 C CA . PRO B 1 236 ? 14.859 -7.234 2.111 1 97.69 236 PRO B CA 1
ATOM 4203 C C . PRO B 1 236 ? 15.773 -6.238 1.401 1 97.69 236 PRO B C 1
ATOM 4205 O O . PRO B 1 236 ? 16.203 -6.488 0.275 1 97.69 236 PRO B O 1
ATOM 4208 N N . LEU B 1 237 ? 15.969 -5.09 2.09 1 97.69 237 LEU B N 1
ATOM 4209 C CA . LEU B 1 237 ? 17.062 -4.215 1.671 1 97.69 237 LEU B CA 1
ATOM 4210 C C . LEU B 1 237 ? 18.422 -4.855 1.954 1 97.69 237 LEU B C 1
ATOM 4212 O O . LEU B 1 237 ? 18.734 -5.168 3.104 1 97.69 237 LEU B O 1
ATOM 4216 N N . VAL B 1 238 ? 19.188 -5.016 0.931 1 97.56 238 VAL B N 1
ATOM 4217 C CA . VAL B 1 238 ? 20.484 -5.66 1.062 1 97.56 238 VAL B CA 1
ATOM 4218 C C . VAL B 1 238 ? 21.594 -4.602 1.069 1 97.56 238 VAL B C 1
ATOM 4220 O O . VAL B 1 238 ? 21.734 -3.844 0.108 1 97.56 238 VAL B O 1
ATOM 4223 N N . LEU B 1 239 ? 22.234 -4.5 2.133 1 96.19 239 LEU B N 1
ATOM 4224 C CA . LEU B 1 239 ? 23.5 -3.783 2.24 1 96.19 239 LEU B CA 1
ATOM 4225 C C . LEU B 1 239 ? 24.672 -4.754 2.248 1 96.19 239 LEU B C 1
ATOM 4227 O O . LEU B 1 239 ? 24.984 -5.355 3.279 1 96.19 239 LEU B O 1
ATOM 4231 N N . PRO B 1 240 ? 25.297 -4.91 1.096 1 95.5 240 PRO B N 1
ATOM 4232 C CA . PRO B 1 240 ? 26.312 -5.961 0.948 1 95.5 240 PRO B CA 1
ATOM 4233 C C . PRO B 1 240 ? 27.344 -5.957 2.078 1 95.5 240 PRO B C 1
ATOM 4235 O O . PRO B 1 240 ? 27.875 -4.902 2.432 1 95.5 240 PRO B O 1
ATOM 4238 N N . GLY B 1 241 ? 27.547 -7.102 2.611 1 92.12 241 GLY B N 1
ATOM 4239 C CA . GLY B 1 241 ? 28.516 -7.285 3.676 1 92.12 241 GLY B CA 1
ATOM 4240 C C . GLY B 1 241 ? 27.984 -6.898 5.043 1 92.12 241 GLY B C 1
ATOM 4241 O O . GLY B 1 241 ? 28.609 -7.195 6.066 1 92.12 241 GLY B O 1
ATOM 4242 N N . ARG B 1 242 ? 26.828 -6.352 5.156 1 92.81 242 ARG B N 1
ATOM 4243 C CA . ARG B 1 242 ? 26.312 -5.852 6.426 1 92.81 242 ARG B CA 1
ATOM 4244 C C . ARG B 1 242 ? 25 -6.539 6.801 1 92.81 242 ARG B C 1
ATOM 4246 O O . ARG B 1 242 ? 24.703 -6.715 7.98 1 92.81 242 ARG B O 1
ATOM 4253 N N . THR B 1 243 ? 24.219 -6.844 5.832 1 95.62 243 THR B N 1
ATOM 4254 C CA . THR B 1 243 ? 22.938 -7.516 6.043 1 95.62 243 THR B CA 1
ATOM 4255 C C . THR B 1 243 ? 22.875 -8.82 5.254 1 95.62 243 THR B C 1
ATOM 4257 O O . THR B 1 243 ? 23.75 -9.094 4.43 1 95.62 243 THR B O 1
ATOM 4260 N N . ALA B 1 244 ? 21.844 -9.648 5.523 1 96.69 244 ALA B N 1
ATOM 4261 C CA . ALA B 1 244 ? 21.625 -10.852 4.727 1 96.69 244 ALA B CA 1
ATOM 4262 C C . ALA B 1 244 ? 21.438 -10.508 3.25 1 96.69 244 ALA B C 1
ATOM 4264 O O . ALA B 1 244 ? 20.719 -9.57 2.908 1 96.69 244 ALA B O 1
ATOM 4265 N N . CYS B 1 245 ? 22.188 -11.219 2.432 1 97.31 245 CYS B N 1
ATOM 4266 C CA . CYS B 1 245 ? 22 -11.055 0.994 1 97.31 245 CYS B CA 1
ATOM 4267 C C . CYS B 1 245 ? 20.938 -12.016 0.475 1 97.31 245 CYS B C 1
ATOM 4269 O O . CYS B 1 245 ? 20.359 -12.789 1.244 1 97.31 245 CYS B O 1
ATOM 4271 N N . LEU B 1 246 ? 20.641 -11.961 -0.816 1 96.25 246 LEU B N 1
ATOM 4272 C CA . LEU B 1 246 ? 19.594 -12.805 -1.374 1 96.25 246 LEU B CA 1
ATOM 4273 C C . LEU B 1 246 ? 20.031 -14.258 -1.427 1 96.25 246 LEU B C 1
ATOM 4275 O O . LEU B 1 246 ? 19.188 -15.172 -1.396 1 96.25 246 LEU B O 1
ATOM 4279 N N . GLU B 1 247 ? 21.359 -14.508 -1.509 1 95.81 247 GLU B N 1
ATOM 4280 C CA . GLU B 1 247 ? 21.844 -15.883 -1.387 1 95.81 247 GLU B CA 1
ATOM 4281 C C . GLU B 1 247 ? 21.609 -16.422 0.018 1 95.81 247 GLU B C 1
ATOM 4283 O O . GLU B 1 247 ? 21.266 -17.594 0.183 1 95.81 247 GLU B O 1
ATOM 4288 N N . CYS B 1 248 ? 21.828 -15.586 1.038 1 96.5 248 CYS B N 1
ATOM 4289 C CA . CYS B 1 248 ? 21.5 -15.984 2.4 1 96.5 248 CYS B CA 1
ATOM 4290 C C . CYS B 1 248 ? 20.047 -16.438 2.494 1 96.5 248 CYS B C 1
ATOM 4292 O O . CYS B 1 248 ? 19.734 -17.438 3.156 1 96.5 248 CYS B O 1
ATOM 4294 N N . LEU B 1 249 ? 19.141 -15.695 1.82 1 94.94 249 LEU B N 1
ATOM 4295 C CA . LEU B 1 249 ? 17.734 -16.078 1.82 1 94.94 249 LEU B CA 1
ATOM 4296 C C . LEU B 1 249 ? 17.531 -17.453 1.197 1 94.94 249 LEU B C 1
ATOM 4298 O O . LEU B 1 249 ? 16.766 -18.266 1.718 1 94.94 249 LEU B O 1
ATOM 4302 N N . GLU B 1 250 ? 18.203 -17.656 0.071 1 93.25 250 GLU B N 1
ATOM 4303 C CA . GLU B 1 250 ? 18.109 -18.953 -0.598 1 93.25 250 GLU B CA 1
ATOM 4304 C C . GLU B 1 250 ? 18.578 -20.078 0.316 1 93.25 250 GLU B C 1
ATOM 4306 O O . GLU B 1 250 ? 17.953 -21.141 0.373 1 93.25 250 GLU B O 1
ATOM 4311 N N . LEU B 1 251 ? 19.641 -19.828 0.988 1 94.25 251 LEU B N 1
ATOM 4312 C CA . LEU B 1 251 ? 20.203 -20.828 1.89 1 94.25 251 LEU B CA 1
ATOM 4313 C C . LEU B 1 251 ? 19.25 -21.109 3.051 1 94.25 251 LEU B C 1
ATOM 4315 O O . LEU B 1 251 ? 19.031 -22.266 3.414 1 94.25 251 LEU B O 1
ATOM 4319 N N . GLN B 1 252 ? 18.734 -20.109 3.57 1 92.75 252 GLN B N 1
ATOM 4320 C CA . GLN B 1 252 ? 17.781 -20.266 4.664 1 92.75 252 GLN B CA 1
ATOM 4321 C C . GLN B 1 252 ? 16.547 -21.031 4.203 1 92.75 252 GLN B C 1
ATOM 4323 O O . GLN B 1 252 ? 16.062 -21.938 4.902 1 92.75 252 GLN B O 1
ATOM 4328 N N . ARG B 1 253 ? 16.031 -20.688 3.062 1 90.75 253 ARG B N 1
ATOM 4329 C CA . ARG B 1 253 ? 14.867 -21.391 2.525 1 90.75 253 ARG B CA 1
ATOM 4330 C C . ARG B 1 253 ? 15.18 -22.844 2.236 1 90.75 253 ARG B C 1
ATOM 4332 O O . ARG B 1 253 ? 14.359 -23.734 2.514 1 90.75 253 ARG B O 1
ATOM 4339 N N . SER B 1 254 ? 16.312 -23.078 1.689 1 91.56 254 SER B N 1
ATOM 4340 C CA . SER B 1 254 ? 16.734 -24.438 1.369 1 91.56 254 SER B CA 1
ATOM 4341 C C . SER B 1 254 ? 16.859 -25.281 2.631 1 91.56 254 SER B C 1
ATOM 4343 O O . SER B 1 254 ? 16.625 -26.484 2.604 1 91.56 254 SER B O 1
ATOM 4345 N N . ALA B 1 255 ? 17.266 -24.656 3.699 1 89.38 255 ALA B N 1
ATOM 4346 C CA . ALA B 1 255 ? 17.406 -25.359 4.973 1 89.38 255 ALA B CA 1
ATOM 4347 C C . ALA B 1 255 ? 16.047 -25.812 5.488 1 89.38 255 ALA B C 1
ATOM 4349 O O . ALA B 1 255 ? 15.93 -26.875 6.094 1 89.38 255 ALA B O 1
ATOM 4350 N N . CYS B 1 256 ? 15.008 -25.078 5.164 1 86.06 256 CYS B N 1
ATOM 4351 C CA . CYS B 1 256 ? 13.664 -25.375 5.656 1 86.06 256 CYS B CA 1
ATOM 4352 C C . CYS B 1 256 ? 12.891 -26.203 4.641 1 86.06 256 CYS B C 1
ATOM 4354 O O . CYS B 1 256 ? 11.953 -26.906 5.004 1 86.06 256 CYS B O 1
ATOM 4356 N N . GLU B 1 257 ? 13.25 -26.109 3.422 1 87.56 257 GLU B N 1
ATOM 4357 C CA . GLU B 1 257 ? 12.594 -26.781 2.309 1 87.56 257 GLU B CA 1
ATOM 4358 C C . GLU B 1 257 ? 13.617 -27.359 1.338 1 87.56 257 GLU B C 1
ATOM 4360 O O . GLU B 1 257 ? 14.055 -26.688 0.404 1 87.56 257 GLU B O 1
ATOM 4365 N N . PRO B 1 258 ? 13.852 -28.641 1.484 1 87.62 258 PRO B N 1
ATOM 4366 C CA . PRO B 1 258 ? 14.922 -29.266 0.704 1 87.62 258 PRO B CA 1
ATOM 4367 C C . PRO B 1 258 ? 14.695 -29.172 -0.802 1 87.62 258 PRO B C 1
ATOM 4369 O O . PRO B 1 258 ? 15.648 -29.219 -1.579 1 87.62 258 PRO B O 1
ATOM 4372 N N . SER B 1 259 ? 13.516 -28.984 -1.24 1 89.19 259 SER B N 1
ATOM 4373 C CA . SER B 1 259 ? 13.219 -28.938 -2.668 1 89.19 259 SER B CA 1
ATOM 4374 C C . SER B 1 259 ? 13.367 -27.516 -3.203 1 89.19 259 SER B C 1
ATOM 4376 O O . SER B 1 259 ? 13.227 -27.281 -4.406 1 89.19 259 SER B O 1
ATOM 4378 N N . TRP B 1 260 ? 13.734 -26.609 -2.4 1 91.19 260 TRP B N 1
ATOM 4379 C CA . TRP B 1 260 ? 13.719 -25.188 -2.75 1 91.19 260 TRP B CA 1
ATOM 4380 C C . TRP B 1 260 ? 14.664 -24.906 -3.912 1 91.19 260 TRP B C 1
ATOM 4382 O O . TRP B 1 260 ? 14.32 -24.172 -4.84 1 91.19 260 TRP B O 1
ATOM 4392 N N . PRO B 1 261 ? 15.867 -25.547 -3.928 1 90.44 261 PRO B N 1
ATOM 4393 C CA . PRO B 1 261 ? 16.75 -25.234 -5.059 1 90.44 261 PRO B CA 1
ATOM 4394 C C . PRO B 1 261 ? 16.109 -25.547 -6.406 1 90.44 261 PRO B C 1
ATOM 4396 O O . PRO B 1 261 ? 16.312 -24.828 -7.379 1 90.44 261 PRO B O 1
ATOM 4399 N N . ARG B 1 262 ? 15.312 -26.578 -6.48 1 92.75 262 ARG B N 1
ATOM 4400 C CA . ARG B 1 262 ? 14.609 -26.922 -7.707 1 92.75 262 ARG B CA 1
ATOM 4401 C C . ARG B 1 262 ? 13.523 -25.906 -8.031 1 92.75 262 ARG B C 1
ATOM 4403 O O . ARG B 1 262 ? 13.32 -25.547 -9.195 1 92.75 262 ARG B O 1
ATOM 4410 N N . VAL B 1 263 ? 12.867 -25.438 -7.027 1 93.12 263 VAL B N 1
ATOM 4411 C CA . VAL B 1 263 ? 11.828 -24.422 -7.188 1 93.12 263 VAL B CA 1
ATOM 4412 C C . VAL B 1 263 ? 12.461 -23.094 -7.637 1 93.12 263 VAL B C 1
ATOM 4414 O O . VAL B 1 263 ? 12.008 -22.484 -8.602 1 93.12 263 VAL B O 1
ATOM 4417 N N . ALA B 1 264 ? 13.531 -22.734 -6.945 1 91.81 264 ALA B N 1
ATOM 4418 C CA . ALA B 1 264 ? 14.227 -21.484 -7.246 1 91.81 264 ALA B CA 1
ATOM 4419 C C . ALA B 1 264 ? 14.703 -21.453 -8.695 1 91.81 264 ALA B C 1
ATOM 4421 O O . ALA B 1 264 ? 14.633 -20.406 -9.359 1 91.81 264 ALA B O 1
ATOM 4422 N N . ALA B 1 265 ? 15.133 -22.578 -9.203 1 91.25 265 ALA B N 1
ATOM 4423 C CA . ALA B 1 265 ? 15.594 -22.672 -10.578 1 91.25 265 ALA B CA 1
ATOM 4424 C C . ALA B 1 265 ? 14.461 -22.391 -11.562 1 91.25 265 ALA B C 1
ATOM 4426 O O . ALA B 1 265 ? 14.688 -21.875 -12.656 1 91.25 265 ALA B O 1
ATOM 4427 N N . GLN B 1 266 ? 13.273 -22.734 -11.172 1 92.88 266 GLN B N 1
ATOM 4428 C CA . GLN B 1 266 ? 12.102 -22.531 -12.023 1 92.88 266 GLN B CA 1
ATOM 4429 C C . GLN B 1 266 ? 11.617 -21.078 -11.953 1 92.88 266 GLN B C 1
ATOM 4431 O O . GLN B 1 266 ? 10.844 -20.641 -12.805 1 92.88 266 GLN B O 1
ATOM 4436 N N . LEU B 1 267 ? 12.047 -20.344 -10.906 1 91.38 267 LEU B N 1
ATOM 4437 C CA . LEU B 1 267 ? 11.57 -18.984 -10.672 1 91.38 267 LEU B CA 1
ATOM 4438 C C . LEU B 1 267 ? 12.383 -17.969 -11.477 1 91.38 267 LEU B C 1
ATOM 4440 O O . LEU B 1 267 ? 11.945 -16.844 -11.688 1 91.38 267 LEU B O 1
ATOM 4444 N N . ALA B 1 268 ? 13.555 -18.406 -11.906 1 81.06 268 ALA B N 1
ATOM 4445 C CA . ALA B 1 268 ? 14.461 -17.453 -12.555 1 81.06 268 ALA B CA 1
ATOM 4446 C C . ALA B 1 268 ? 13.789 -16.797 -13.758 1 81.06 268 ALA B C 1
ATOM 4448 O O . ALA B 1 268 ? 13.297 -17.469 -14.656 1 81.06 268 ALA B O 1
ATOM 4449 N N . GLY B 1 269 ? 13.68 -15.422 -13.672 1 78.94 269 GLY B N 1
ATOM 4450 C CA . GLY B 1 269 ? 13.148 -14.648 -14.781 1 78.94 269 GLY B CA 1
ATOM 4451 C C . GLY B 1 269 ? 11.633 -14.617 -14.82 1 78.94 269 GLY B C 1
ATOM 4452 O O . GLY B 1 269 ? 11.039 -14.008 -15.719 1 78.94 269 GLY B O 1
ATOM 4453 N N . ARG B 1 270 ? 10.969 -15.25 -13.891 1 87.62 270 ARG B N 1
ATOM 4454 C CA . ARG B 1 270 ? 9.508 -15.297 -13.891 1 87.62 270 ARG B CA 1
ATOM 4455 C C . ARG B 1 270 ? 8.922 -14.172 -13.039 1 87.62 270 ARG B C 1
ATOM 4457 O O . ARG B 1 270 ? 9.492 -13.82 -12 1 87.62 270 ARG B O 1
ATOM 4464 N N . ARG B 1 271 ? 7.824 -13.695 -13.539 1 89.75 271 ARG B N 1
ATOM 4465 C CA . ARG B 1 271 ? 7.062 -12.711 -12.781 1 89.75 271 ARG B CA 1
ATOM 4466 C C . ARG B 1 271 ? 5.957 -13.375 -11.969 1 89.75 271 ARG B C 1
ATOM 4468 O O . ARG B 1 271 ? 5.297 -14.297 -12.445 1 89.75 271 ARG B O 1
ATOM 4475 N N . GLY B 1 272 ? 5.867 -12.914 -10.727 1 88.88 272 GLY B N 1
ATOM 4476 C CA . GLY B 1 272 ? 4.691 -13.32 -9.969 1 88.88 272 GLY B CA 1
ATOM 4477 C C . GLY B 1 272 ? 3.455 -12.508 -10.312 1 88.88 272 GLY B C 1
ATOM 4478 O O . GLY B 1 272 ? 3.521 -11.562 -11.102 1 88.88 272 GLY B O 1
ATOM 4479 N N . THR B 1 273 ? 2.303 -13 -9.773 1 87.06 273 THR B N 1
ATOM 4480 C CA . THR B 1 273 ? 1.037 -12.336 -10.07 1 87.06 273 THR B CA 1
ATOM 4481 C C . THR B 1 273 ? 0.256 -12.07 -8.781 1 87.06 273 THR B C 1
ATOM 4483 O O . THR B 1 273 ? 0.462 -12.742 -7.773 1 87.06 273 THR B O 1
ATOM 4486 N N . ALA B 1 274 ? -0.541 -11.07 -8.898 1 89.69 274 ALA B N 1
ATOM 4487 C CA . ALA B 1 274 ? -1.456 -10.703 -7.82 1 89.69 274 ALA B CA 1
ATOM 4488 C C . ALA B 1 274 ? -2.652 -9.922 -8.359 1 89.69 274 ALA B C 1
ATOM 4490 O O . ALA B 1 274 ? -2.711 -9.609 -9.555 1 89.69 274 ALA B O 1
ATOM 4491 N N . ASP B 1 275 ? -3.602 -9.68 -7.457 1 87.56 275 ASP B N 1
ATOM 4492 C CA . ASP B 1 275 ? -4.715 -8.812 -7.82 1 87.56 275 ASP B CA 1
ATOM 4493 C C . ASP B 1 275 ? -4.211 -7.441 -8.273 1 87.56 275 ASP B C 1
ATOM 4495 O O . ASP B 1 275 ? -3.256 -6.906 -7.707 1 87.56 275 ASP B O 1
ATOM 4499 N N . PRO B 1 276 ? -4.875 -6.883 -9.203 1 85.75 276 PRO B N 1
ATOM 4500 C CA . PRO B 1 276 ? -4.438 -5.578 -9.703 1 85.75 276 PRO B CA 1
ATOM 4501 C C . PRO B 1 276 ? -4.277 -4.543 -8.594 1 85.75 276 PRO B C 1
ATOM 4503 O O . PRO B 1 276 ? -3.402 -3.68 -8.672 1 85.75 276 PRO B O 1
ATOM 4506 N N . ALA B 1 277 ? -5.078 -4.648 -7.578 1 87.25 277 ALA B N 1
ATOM 4507 C CA . ALA B 1 277 ? -5.012 -3.691 -6.477 1 87.25 277 ALA B CA 1
ATOM 4508 C C . ALA B 1 277 ? -3.703 -3.83 -5.703 1 87.25 277 ALA B C 1
ATOM 4510 O O . ALA B 1 277 ? -3.27 -2.893 -5.031 1 87.25 277 ALA B O 1
ATOM 4511 N N . SER B 1 278 ? -3.086 -5.004 -5.812 1 92.5 278 SER B N 1
ATOM 4512 C CA . SER B 1 278 ? -1.84 -5.254 -5.094 1 92.5 278 SER B CA 1
ATOM 4513 C C . SER B 1 278 ? -0.677 -4.492 -5.723 1 92.5 278 SER B C 1
ATOM 4515 O O . SER B 1 278 ? 0.318 -4.207 -5.055 1 92.5 278 SER B O 1
ATOM 4517 N N . VAL B 1 279 ? -0.834 -4.164 -6.973 1 92.75 279 VAL B N 1
ATOM 4518 C CA . VAL B 1 279 ? 0.27 -3.559 -7.707 1 92.75 279 VAL B CA 1
ATOM 4519 C C . VAL B 1 279 ? 0.557 -2.164 -7.156 1 92.75 279 VAL B C 1
ATOM 4521 O O . VAL B 1 279 ? 1.66 -1.895 -6.676 1 92.75 279 VAL B O 1
ATOM 4524 N N . PRO B 1 280 ? -0.476 -1.303 -7.078 1 93.31 280 PRO B N 1
ATOM 4525 C CA . PRO B 1 280 ? -0.172 0.022 -6.535 1 93.31 280 PRO B CA 1
ATOM 4526 C C . PRO B 1 280 ? 0.265 -0.028 -5.07 1 93.31 280 PRO B C 1
ATOM 4528 O O . PRO B 1 280 ? 1.141 0.737 -4.66 1 93.31 280 PRO B O 1
ATOM 4531 N N . ALA B 1 281 ? -0.349 -0.913 -4.273 1 95.81 281 ALA B N 1
ATOM 4532 C CA . ALA B 1 281 ? 0.058 -1.046 -2.877 1 95.81 281 ALA B CA 1
ATOM 4533 C C . ALA B 1 281 ? 1.536 -1.407 -2.768 1 95.81 281 ALA B C 1
ATOM 4535 O O . ALA B 1 281 ? 2.268 -0.821 -1.966 1 95.81 281 ALA B O 1
ATOM 4536 N N . THR B 1 282 ? 1.926 -2.34 -3.602 1 97.06 282 THR B N 1
ATOM 4537 C CA . THR B 1 282 ? 3.312 -2.793 -3.598 1 97.06 282 THR B CA 1
ATOM 4538 C C . THR B 1 282 ? 4.242 -1.688 -4.09 1 97.06 282 THR B C 1
ATOM 4540 O O . THR B 1 282 ? 5.324 -1.486 -3.533 1 97.06 282 THR B O 1
ATOM 4543 N N . VAL B 1 283 ? 3.824 -0.951 -5.09 1 95.69 283 VAL B N 1
ATOM 4544 C CA . VAL B 1 283 ? 4.605 0.157 -5.633 1 95.69 283 VAL B CA 1
ATOM 4545 C C . VAL B 1 283 ? 4.84 1.202 -4.543 1 95.69 283 VAL B C 1
ATOM 4547 O O . VAL B 1 283 ? 5.98 1.612 -4.305 1 95.69 283 VAL B O 1
ATOM 4550 N N . GLY B 1 284 ? 3.764 1.604 -3.928 1 96.19 284 GLY B N 1
ATOM 4551 C CA . GLY B 1 284 ? 3.895 2.604 -2.881 1 96.19 284 GLY B CA 1
ATOM 4552 C C . GLY B 1 284 ? 4.852 2.191 -1.778 1 96.19 284 GLY B C 1
ATOM 4553 O O . GLY B 1 284 ? 5.715 2.975 -1.372 1 96.19 284 GLY B O 1
ATOM 4554 N N . LEU B 1 285 ? 4.672 0.962 -1.315 1 97.94 285 LEU B N 1
ATOM 4555 C CA . LEU B 1 285 ? 5.539 0.433 -0.271 1 97.94 285 LEU B CA 1
ATOM 4556 C C . LEU B 1 285 ? 6.988 0.383 -0.745 1 97.94 285 LEU B C 1
ATOM 4558 O O . LEU B 1 285 ? 7.902 0.77 -0.01 1 97.94 285 LEU B O 1
ATOM 4562 N N . SER B 1 286 ? 7.23 -0.009 -1.978 1 98.25 286 SER B N 1
ATOM 4563 C CA . SER B 1 286 ? 8.57 -0.133 -2.549 1 98.25 286 SER B CA 1
ATOM 4564 C C . SER B 1 286 ? 9.258 1.224 -2.637 1 98.25 286 SER B C 1
ATOM 4566 O O . SER B 1 286 ? 10.422 1.361 -2.25 1 98.25 286 SER B O 1
ATOM 4568 N N . VAL B 1 287 ? 8.562 2.188 -3.129 1 97.31 287 VAL B N 1
ATOM 4569 C CA . VAL B 1 287 ? 9.117 3.525 -3.301 1 97.31 287 VAL B CA 1
ATOM 4570 C C . VAL B 1 287 ? 9.5 4.105 -1.94 1 97.31 287 VAL B C 1
ATOM 4572 O O . VAL B 1 287 ? 10.594 4.648 -1.771 1 97.31 287 VAL B O 1
ATOM 4575 N N . ALA B 1 288 ? 8.609 3.928 -0.979 1 97.06 288 ALA B N 1
ATOM 4576 C CA . ALA B 1 288 ? 8.883 4.449 0.357 1 97.06 288 ALA B CA 1
ATOM 4577 C C . ALA B 1 288 ? 10.141 3.816 0.949 1 97.06 288 ALA B C 1
ATOM 4579 O O . ALA B 1 288 ? 10.977 4.508 1.533 1 97.06 288 ALA B O 1
ATOM 4580 N N . GLN B 1 289 ? 10.266 2.516 0.81 1 97.56 289 GLN B N 1
ATOM 4581 C CA . GLN B 1 289 ? 11.422 1.81 1.352 1 97.56 289 GLN B CA 1
ATOM 4582 C C . GLN B 1 289 ? 12.703 2.188 0.603 1 97.56 289 GLN B C 1
ATOM 4584 O O . GLN B 1 289 ? 13.766 2.326 1.21 1 97.56 289 GLN B O 1
ATOM 4589 N N . ALA B 1 290 ? 12.633 2.35 -0.685 1 97.94 290 ALA B N 1
ATOM 4590 C CA . ALA B 1 290 ? 13.781 2.766 -1.489 1 97.94 290 ALA B CA 1
ATOM 4591 C C . ALA B 1 290 ? 14.258 4.16 -1.09 1 97.94 290 ALA B C 1
ATOM 4593 O O . ALA B 1 290 ? 15.453 4.391 -0.921 1 97.94 290 ALA B O 1
ATOM 4594 N N . VAL B 1 291 ? 13.32 5.055 -0.939 1 96.06 291 VAL B N 1
ATOM 4595 C CA . VAL B 1 291 ? 13.648 6.426 -0.557 1 96.06 291 VAL B CA 1
ATOM 4596 C C . VAL B 1 291 ? 14.289 6.434 0.83 1 96.06 291 VAL B C 1
ATOM 4598 O O . VAL B 1 291 ? 15.289 7.117 1.056 1 96.06 291 VAL B O 1
ATOM 4601 N N . ALA B 1 292 ? 13.695 5.656 1.724 1 94.56 292 ALA B N 1
ATOM 4602 C CA . ALA B 1 292 ? 14.273 5.555 3.061 1 94.56 292 ALA B CA 1
ATOM 4603 C C . ALA B 1 292 ? 15.703 5.027 3.002 1 94.56 292 ALA B C 1
ATOM 4605 O O . ALA B 1 292 ? 16.562 5.449 3.781 1 94.56 292 ALA B O 1
ATOM 4606 N N . ALA B 1 293 ? 15.961 4.086 2.129 1 95.56 293 ALA B N 1
ATOM 4607 C CA . ALA B 1 293 ? 17.312 3.541 1.963 1 95.56 293 ALA B CA 1
ATOM 4608 C C . ALA B 1 293 ? 18.281 4.621 1.49 1 95.56 293 ALA B C 1
ATOM 4610 O O . ALA B 1 293 ? 19.391 4.734 2.012 1 95.56 293 ALA B O 1
ATOM 4611 N N . VAL B 1 294 ? 17.859 5.398 0.537 1 95.31 294 VAL B N 1
ATOM 4612 C CA . VAL B 1 294 ? 18.688 6.484 0.015 1 95.31 294 VAL B CA 1
ATOM 4613 C C . VAL B 1 294 ? 18.938 7.52 1.109 1 95.31 294 VAL B C 1
ATOM 4615 O O . VAL B 1 294 ? 20.062 7.961 1.316 1 95.31 294 VAL B O 1
ATOM 4618 N N . ASP B 1 295 ? 17.844 7.84 1.841 1 92.19 295 ASP B N 1
ATOM 4619 C CA . ASP B 1 295 ? 17.969 8.805 2.928 1 92.19 295 ASP B CA 1
ATOM 4620 C C . ASP B 1 295 ? 18.938 8.32 3.996 1 92.19 295 ASP B C 1
ATOM 4622 O O . ASP B 1 295 ? 19.641 9.117 4.621 1 92.19 295 ASP B O 1
ATOM 4626 N N . GLY B 1 296 ? 18.891 7.047 4.234 1 88.31 296 GLY B N 1
ATOM 4627 C CA . GLY B 1 296 ? 19.75 6.461 5.246 1 88.31 296 GLY B CA 1
ATOM 4628 C C . GLY B 1 296 ? 21.234 6.684 4.98 1 88.31 296 GLY B C 1
ATOM 4629 O O . GLY B 1 296 ? 22.031 6.734 5.914 1 88.31 296 GLY B O 1
ATOM 4630 N N . THR B 1 297 ? 21.578 6.805 3.785 1 83.88 297 THR B N 1
ATOM 4631 C CA . THR B 1 297 ? 22.984 7.008 3.445 1 83.88 297 THR B CA 1
ATOM 4632 C C . THR B 1 297 ? 23.438 8.414 3.84 1 83.88 297 THR B C 1
ATOM 4634 O O . THR B 1 297 ? 24.625 8.688 3.922 1 83.88 297 THR B O 1
ATOM 4637 N N . ALA B 1 298 ? 22.531 9.305 3.971 1 77.38 298 ALA B N 1
ATOM 4638 C CA . ALA B 1 298 ? 22.844 10.68 4.363 1 77.38 298 ALA B CA 1
ATOM 4639 C C . ALA B 1 298 ? 22.938 10.805 5.883 1 77.38 298 ALA B C 1
ATOM 4641 O O . ALA B 1 298 ? 23.453 11.797 6.398 1 77.38 298 ALA B O 1
ATOM 4642 N N . GLY B 1 299 ? 22.484 9.797 6.633 1 71.06 299 GLY B N 1
ATOM 4643 C CA . GLY B 1 299 ? 22.625 9.93 8.07 1 71.06 299 GLY B CA 1
ATOM 4644 C C . GLY B 1 299 ? 21.406 9.469 8.836 1 71.06 299 GLY B C 1
ATOM 4645 O O . GLY B 1 299 ? 20.844 8.406 8.539 1 71.06 299 GLY B O 1
ATOM 4646 N N . SER B 1 300 ? 20.859 10.32 9.734 1 64.56 300 SER B N 1
ATOM 4647 C CA . SER B 1 300 ? 20.094 10.094 10.953 1 64.56 300 SER B CA 1
ATOM 4648 C C . SER B 1 300 ? 18.641 9.773 10.633 1 64.56 300 SER B C 1
ATOM 4650 O O . SER B 1 300 ? 17.734 10.195 11.359 1 64.56 300 SER B O 1
ATOM 4652 N N . THR B 1 301 ? 18.297 8.922 9.75 1 73.62 301 THR B N 1
ATOM 4653 C CA . THR B 1 301 ? 16.922 8.539 9.531 1 73.62 301 THR B CA 1
ATOM 4654 C C . THR B 1 301 ? 16.672 7.117 10.031 1 73.62 301 THR B C 1
ATOM 4656 O O . THR B 1 301 ? 17.594 6.32 10.148 1 73.62 301 THR B O 1
ATOM 4659 N N . PRO B 1 302 ? 15.477 6.996 10.57 1 79.44 302 PRO B N 1
ATOM 4660 C CA . PRO B 1 302 ? 15.156 5.613 10.922 1 79.44 302 PRO B CA 1
ATOM 4661 C C . PRO B 1 302 ? 15.398 4.641 9.773 1 79.44 302 PRO B C 1
ATOM 4663 O O . PRO B 1 302 ? 15.188 4.992 8.609 1 79.44 302 PRO B O 1
ATOM 4666 N N . PRO B 1 303 ? 15.977 3.541 10.117 1 86 303 PRO B N 1
ATOM 4667 C CA . PRO B 1 303 ? 16.188 2.557 9.055 1 86 303 PRO B CA 1
ATOM 4668 C C . PRO B 1 303 ? 14.891 2.109 8.391 1 86 303 PRO B C 1
ATOM 4670 O O . PRO B 1 303 ? 13.844 2.055 9.047 1 86 303 PRO B O 1
ATOM 4673 N N . PRO B 1 304 ? 14.945 1.839 7.133 1 91.38 304 PRO B N 1
ATOM 4674 C CA . PRO B 1 304 ? 13.75 1.332 6.449 1 91.38 304 PRO B CA 1
ATOM 4675 C C . PRO B 1 304 ? 13.211 0.05 7.078 1 91.38 304 PRO B C 1
ATOM 4677 O O . PRO B 1 304 ? 13.977 -0.733 7.645 1 91.38 304 PRO B O 1
ATOM 4680 N N . GLY B 1 305 ? 11.906 -0.101 7.008 1 91.81 305 GLY B N 1
ATOM 4681 C CA . GLY B 1 305 ? 11.281 -1.321 7.496 1 91.81 305 GLY B CA 1
ATOM 4682 C C . GLY B 1 305 ? 11.828 -2.572 6.832 1 91.81 305 GLY B C 1
ATOM 4683 O O . GLY B 1 305 ? 11.828 -3.65 7.43 1 91.81 305 GLY B O 1
ATOM 4684 N N . ALA B 1 306 ? 12.312 -2.451 5.637 1 95.62 306 ALA B N 1
ATOM 4685 C CA . ALA B 1 306 ? 12.773 -3.582 4.84 1 95.62 306 ALA B CA 1
ATOM 4686 C C . ALA B 1 306 ? 14.227 -3.918 5.16 1 95.62 306 ALA B C 1
ATOM 4688 O O . ALA B 1 306 ? 14.812 -4.828 4.562 1 95.62 306 ALA B O 1
ATOM 4689 N N . LEU B 1 307 ? 14.852 -3.123 6.109 1 93.31 307 LEU B N 1
ATOM 4690 C CA . LEU B 1 307 ? 16.203 -3.469 6.512 1 93.31 307 LEU B CA 1
ATOM 4691 C C . LEU B 1 307 ? 16.234 -4.805 7.25 1 93.31 307 LEU B C 1
ATOM 4693 O O . LEU B 1 307 ? 15.547 -4.973 8.258 1 93.31 307 LEU B O 1
ATOM 4697 N N . GLU B 1 308 ? 16.844 -5.777 6.727 1 90.62 308 GLU B N 1
ATOM 4698 C CA . GLU B 1 308 ? 17.031 -7.121 7.262 1 90.62 308 GLU B CA 1
ATOM 4699 C C . GLU B 1 308 ? 15.703 -7.879 7.312 1 90.62 308 GLU B C 1
ATOM 4701 O O . GLU B 1 308 ? 15.531 -8.781 8.133 1 90.62 308 GLU B O 1
ATOM 4706 N N . ALA B 1 309 ? 14.758 -7.461 6.578 1 96.44 309 ALA B N 1
ATOM 4707 C CA . ALA B 1 309 ? 13.453 -8.125 6.535 1 96.44 309 ALA B CA 1
ATOM 4708 C C . ALA B 1 309 ? 12.758 -7.883 5.199 1 96.44 309 ALA B C 1
ATOM 4710 O O . ALA B 1 309 ? 13.055 -6.906 4.504 1 96.44 309 ALA B O 1
ATOM 4711 N N . SER B 1 310 ? 11.93 -8.805 4.867 1 97.06 310 SER B N 1
ATOM 4712 C CA . SER B 1 310 ? 10.977 -8.562 3.785 1 97.06 310 SER B CA 1
ATOM 4713 C C . SER B 1 310 ? 9.625 -8.117 4.328 1 97.06 310 SER B C 1
ATOM 4715 O O . SER B 1 310 ? 9.195 -8.578 5.387 1 97.06 310 SER B O 1
ATOM 4717 N N . LEU B 1 311 ? 9.062 -7.203 3.676 1 98.12 311 LEU B N 1
ATOM 4718 C CA . LEU B 1 311 ? 7.707 -6.746 3.973 1 98.12 311 LEU B CA 1
ATOM 4719 C C . LEU B 1 311 ? 6.711 -7.32 2.973 1 98.12 311 LEU B C 1
ATOM 4721 O O . LEU B 1 311 ? 6.852 -7.121 1.765 1 98.12 311 LEU B O 1
ATOM 4725 N N . GLU B 1 312 ? 5.77 -8.047 3.449 1 97.38 312 GLU B N 1
ATOM 4726 C CA . GLU B 1 312 ? 4.73 -8.633 2.609 1 97.38 312 GLU B CA 1
ATOM 4727 C C . GLU B 1 312 ? 3.396 -7.914 2.797 1 97.38 312 GLU B C 1
ATOM 4729 O O . GLU B 1 312 ? 2.775 -8.016 3.857 1 97.38 312 GLU B O 1
ATOM 4734 N N . ILE B 1 313 ? 2.947 -7.25 1.762 1 97.25 313 ILE B N 1
ATOM 4735 C CA . ILE B 1 313 ? 1.712 -6.48 1.854 1 97.25 313 ILE B CA 1
ATOM 4736 C C . ILE B 1 313 ? 0.569 -7.258 1.204 1 97.25 313 ILE B C 1
ATOM 4738 O O . ILE B 1 313 ? 0.627 -7.578 0.015 1 97.25 313 ILE B O 1
ATOM 4742 N N . ASP B 1 314 ? -0.373 -7.621 1.96 1 95.31 314 ASP B N 1
ATOM 4743 C CA . ASP B 1 314 ? -1.642 -8.188 1.511 1 95.31 314 ASP B CA 1
ATOM 4744 C C . ASP B 1 314 ? -2.754 -7.141 1.555 1 95.31 314 ASP B C 1
ATOM 4746 O O . ASP B 1 314 ? -3.357 -6.91 2.605 1 95.31 314 ASP B O 1
ATOM 4750 N N . ALA B 1 315 ? -3.02 -6.5 0.408 1 94.19 315 ALA B N 1
ATOM 4751 C CA . ALA B 1 315 ? -3.959 -5.383 0.344 1 94.19 315 ALA B CA 1
ATOM 4752 C C . ALA B 1 315 ? -5.379 -5.844 0.656 1 94.19 315 ALA B C 1
ATOM 4754 O O . ALA B 1 315 ? -6.16 -5.105 1.26 1 94.19 315 ALA B O 1
ATOM 4755 N N . ALA B 1 316 ? -5.719 -7.02 0.284 1 90.06 316 ALA B N 1
ATOM 4756 C CA . ALA B 1 316 ? -7.059 -7.539 0.55 1 90.06 316 ALA B CA 1
ATOM 4757 C C . ALA B 1 316 ? -7.27 -7.77 2.043 1 90.06 316 ALA B C 1
ATOM 4759 O O . ALA B 1 316 ? -8.305 -7.387 2.594 1 90.06 316 ALA B O 1
ATOM 4760 N N . ALA B 1 317 ? -6.277 -8.375 2.674 1 91.94 317 ALA B N 1
ATOM 4761 C CA . ALA B 1 317 ? -6.352 -8.617 4.113 1 91.94 317 ALA B CA 1
ATOM 4762 C C . ALA B 1 317 ? -6.109 -7.328 4.895 1 91.94 317 ALA B C 1
ATOM 4764 O O . ALA B 1 317 ? -6.441 -7.242 6.082 1 91.94 317 ALA B O 1
ATOM 4765 N N . GLY B 1 318 ? -5.477 -6.371 4.25 1 95.69 318 GLY B N 1
ATOM 4766 C CA . GLY B 1 318 ? -5.137 -5.129 4.922 1 95.69 318 GLY B CA 1
ATOM 4767 C C . GLY B 1 318 ? -4.031 -5.289 5.949 1 95.69 318 GLY B C 1
ATOM 4768 O O . GLY B 1 318 ? -4.141 -4.789 7.07 1 95.69 318 GLY B O 1
ATOM 4769 N N . THR B 1 319 ? -2.998 -6.016 5.59 1 96.06 319 THR B N 1
ATOM 4770 C CA . THR B 1 319 ? -1.907 -6.266 6.527 1 96.06 319 THR B CA 1
ATOM 4771 C C . THR B 1 319 ? -0.557 -6.152 5.824 1 96.06 319 THR B C 1
ATOM 4773 O O . THR B 1 319 ? -0.471 -6.293 4.605 1 96.06 319 THR B O 1
ATOM 4776 N N . ILE B 1 320 ? 0.423 -5.797 6.527 1 97.56 320 ILE B N 1
ATOM 4777 C CA . ILE B 1 320 ? 1.826 -5.953 6.16 1 97.56 320 ILE B CA 1
ATOM 4778 C C . ILE B 1 320 ? 2.523 -6.867 7.164 1 97.56 320 ILE B C 1
ATOM 4780 O O . ILE B 1 320 ? 2.52 -6.598 8.367 1 97.56 320 ILE B O 1
ATOM 4784 N N . VAL B 1 321 ? 3.039 -7.93 6.707 1 96.44 321 VAL B N 1
ATOM 4785 C CA . VAL B 1 321 ? 3.801 -8.844 7.547 1 96.44 321 VAL B CA 1
ATOM 4786 C C . VAL B 1 321 ? 5.297 -8.617 7.336 1 96.44 321 VAL B C 1
ATOM 4788 O O . VAL B 1 321 ? 5.762 -8.539 6.195 1 96.44 321 VAL B O 1
ATOM 4791 N N . ARG B 1 322 ? 5.98 -8.43 8.383 1 96.44 322 ARG B N 1
ATOM 4792 C CA . ARG B 1 322 ? 7.434 -8.281 8.344 1 96.44 322 ARG B CA 1
ATOM 4793 C C . ARG B 1 322 ? 8.125 -9.602 8.648 1 96.44 322 ARG B C 1
ATOM 4795 O O . ARG B 1 322 ? 7.914 -10.195 9.711 1 96.44 322 ARG B O 1
ATOM 4802 N N . ARG B 1 323 ? 8.945 -10.094 7.734 1 94.75 323 ARG B N 1
ATOM 4803 C CA . ARG B 1 323 ? 9.68 -11.336 7.91 1 94.75 323 ARG B CA 1
ATOM 4804 C C . ARG B 1 323 ? 11.18 -11.078 8.016 1 94.75 323 ARG B C 1
ATOM 4806 O O . ARG B 1 323 ? 11.82 -10.711 7.027 1 94.75 323 ARG B O 1
ATOM 4813 N N . PRO B 1 324 ? 11.789 -11.32 9.125 1 94.75 324 PRO B N 1
ATOM 4814 C CA . PRO B 1 324 ? 13.211 -11.039 9.305 1 94.75 324 PRO B CA 1
ATOM 4815 C C . PRO B 1 324 ? 14.109 -12.078 8.633 1 94.75 324 PRO B C 1
ATOM 4817 O O . PRO B 1 324 ? 13.711 -13.242 8.508 1 94.75 324 PRO B O 1
ATOM 4820 N N . TRP B 1 325 ? 15.219 -11.695 8.234 1 94.88 325 TRP B N 1
ATOM 4821 C CA . TRP B 1 325 ? 16.25 -12.547 7.641 1 94.88 325 TRP B CA 1
ATOM 4822 C C . TRP B 1 325 ? 17.594 -12.359 8.344 1 94.88 325 TRP B C 1
ATOM 4824 O O . TRP B 1 325 ? 17.938 -11.242 8.727 1 94.88 325 TRP B O 1
ATOM 4834 N N . GLN B 1 326 ? 18.266 -13.391 8.508 1 93.69 326 GLN B N 1
ATOM 4835 C CA . GLN B 1 326 ? 19.594 -13.344 9.117 1 93.69 326 GLN B CA 1
ATOM 4836 C C . GLN B 1 326 ? 20.672 -13.812 8.141 1 93.69 326 GLN B C 1
ATOM 4838 O O . GLN B 1 326 ? 20.438 -14.719 7.34 1 93.69 326 GLN B O 1
ATOM 4843 N N . PRO B 1 327 ? 21.766 -13.125 8.281 1 95.81 327 PRO B N 1
ATOM 4844 C CA . PRO B 1 327 ? 22.875 -13.664 7.488 1 95.81 327 PRO B CA 1
ATOM 4845 C C . PRO B 1 327 ? 23.203 -15.117 7.84 1 95.81 327 PRO B C 1
ATOM 4847 O O . PRO B 1 327 ? 23.094 -15.508 9.008 1 95.81 327 PRO B O 1
ATOM 4850 N N . VAL B 1 328 ? 23.578 -15.852 6.859 1 95.56 328 VAL B N 1
ATOM 4851 C CA . VAL B 1 328 ? 23.859 -17.266 7.051 1 95.56 328 VAL B CA 1
ATOM 4852 C C . VAL B 1 328 ? 25.375 -17.5 7.027 1 95.56 328 VAL B C 1
ATOM 4854 O O . VAL B 1 328 ? 26.047 -17.109 6.07 1 95.56 328 VAL B O 1
ATOM 4857 N N . PRO B 1 329 ? 25.891 -18.172 8.047 1 94.06 329 PRO B N 1
ATOM 4858 C CA . PRO B 1 329 ? 27.312 -18.516 8.008 1 94.06 329 PRO B CA 1
ATOM 4859 C C . PRO B 1 329 ? 27.703 -19.312 6.773 1 94.06 329 PRO B C 1
ATOM 4861 O O . PRO B 1 329 ? 26.969 -20.203 6.355 1 94.06 329 PRO B O 1
ATOM 4864 N N . GLY B 1 330 ? 28.844 -18.984 6.148 1 92.31 330 GLY B N 1
ATOM 4865 C CA . GLY B 1 330 ? 29.312 -19.703 4.98 1 92.31 330 GLY B CA 1
ATOM 4866 C C . GLY B 1 330 ? 28.906 -19.062 3.67 1 92.31 330 GLY B C 1
ATOM 4867 O O . GLY B 1 330 ? 29.469 -19.375 2.617 1 92.31 330 GLY B O 1
ATOM 4868 N N . CYS B 1 331 ? 27.891 -18.188 3.736 1 95.38 331 CYS B N 1
ATOM 4869 C CA . CYS B 1 331 ? 27.547 -17.453 2.525 1 95.38 331 CYS B CA 1
ATOM 4870 C C . CYS B 1 331 ? 28.688 -16.562 2.08 1 95.38 331 CYS B C 1
ATOM 4872 O O . CYS B 1 331 ? 29.375 -15.977 2.914 1 95.38 331 CYS B O 1
ATOM 4874 N N . ARG B 1 332 ? 28.844 -16.391 0.852 1 91.88 332 ARG B N 1
ATOM 4875 C CA . ARG B 1 332 ? 29.953 -15.664 0.267 1 91.88 332 ARG B CA 1
ATOM 4876 C C . ARG B 1 332 ? 29.844 -14.164 0.547 1 91.88 332 ARG B C 1
ATOM 4878 O O . ARG B 1 332 ? 30.797 -13.422 0.382 1 91.88 332 ARG B O 1
ATOM 4885 N N . CYS B 1 333 ? 28.688 -13.664 0.948 1 94.12 333 CYS B N 1
ATOM 4886 C CA . CYS B 1 333 ? 28.516 -12.234 1.155 1 94.12 333 CYS B CA 1
ATOM 4887 C C . CYS B 1 333 ? 29.266 -11.766 2.398 1 94.12 333 CYS B C 1
ATOM 4889 O O . CYS B 1 333 ? 29.531 -10.578 2.561 1 94.12 333 CYS B O 1
ATOM 4891 N N . GLY B 1 334 ? 29.562 -12.641 3.369 1 92.5 334 GLY B N 1
ATOM 4892 C CA . GLY B 1 334 ? 30.422 -12.359 4.504 1 92.5 334 GLY B CA 1
ATOM 4893 C C . GLY B 1 334 ? 29.719 -11.625 5.629 1 92.5 334 GLY B C 1
ATOM 4894 O O . GLY B 1 334 ? 30.328 -11.305 6.652 1 92.5 334 GLY B O 1
ATOM 4895 N N . ALA B 1 335 ? 28.469 -11.391 5.527 1 92.44 335 ALA B N 1
ATOM 4896 C CA . ALA B 1 335 ? 27.75 -10.578 6.512 1 92.44 335 ALA B CA 1
ATOM 4897 C C . ALA B 1 335 ? 27.703 -11.281 7.863 1 92.44 335 ALA B C 1
ATOM 4899 O O . ALA B 1 335 ? 27.672 -10.625 8.906 1 92.44 335 ALA B O 1
ATOM 4900 N N . ALA B 1 336 ? 27.609 -12.562 7.848 1 91.19 336 ALA B N 1
ATOM 4901 C CA . ALA B 1 336 ? 27.516 -13.32 9.086 1 91.19 336 ALA B CA 1
ATOM 4902 C C . ALA B 1 336 ? 28.828 -13.289 9.859 1 91.19 336 ALA B C 1
ATOM 4904 O O . ALA B 1 336 ? 28.875 -13.617 11.047 1 91.19 336 ALA B O 1
ATOM 4905 N N . ASP B 1 337 ? 29.844 -12.977 9.219 1 86.31 337 ASP B N 1
ATOM 4906 C CA . ASP B 1 337 ? 31.172 -12.984 9.828 1 86.31 337 ASP B CA 1
ATOM 4907 C C . ASP B 1 337 ? 31.438 -11.672 10.578 1 86.31 337 ASP B C 1
ATOM 4909 O O . ASP B 1 337 ? 32.406 -11.562 11.312 1 86.31 337 ASP B O 1
ATOM 4913 N N . LEU B 1 338 ? 30.656 -10.688 10.328 1 75.44 338 LEU B N 1
ATOM 4914 C CA . LEU B 1 338 ? 30.844 -9.406 11 1 75.44 338 LEU B CA 1
ATOM 4915 C C . LEU B 1 338 ? 30.266 -9.438 12.406 1 75.44 338 LEU B C 1
ATOM 4917 O O . LEU B 1 338 ? 29.234 -10.078 12.656 1 75.44 338 LEU B O 1
ATOM 4921 N N . PRO B 1 339 ? 31.094 -8.922 13.398 1 67.94 339 PRO B N 1
ATOM 4922 C CA . PRO B 1 339 ? 30.547 -8.852 14.75 1 67.94 339 PRO B CA 1
ATOM 4923 C C . PRO B 1 339 ? 29.266 -8.031 14.828 1 67.94 339 PRO B C 1
ATOM 4925 O O . PRO B 1 339 ? 29.125 -7.012 14.141 1 67.94 339 PRO B O 1
ATOM 4928 N N . ARG B 1 340 ? 28.219 -8.555 14.961 1 58.59 340 ARG B N 1
ATOM 4929 C CA . ARG B 1 340 ? 26.938 -7.852 15.102 1 58.59 340 ARG B CA 1
ATOM 4930 C C . ARG B 1 340 ? 26.984 -6.863 16.266 1 58.59 340 ARG B C 1
ATOM 4932 O O . ARG B 1 340 ? 27.406 -7.219 17.375 1 58.59 340 ARG B O 1
ATOM 4939 N N . THR B 1 341 ? 27.234 -5.688 16.047 1 49.34 341 THR B N 1
ATOM 4940 C CA . THR B 1 341 ? 27.078 -4.727 17.125 1 49.34 341 THR B CA 1
ATOM 4941 C C . THR B 1 341 ? 25.656 -4.789 17.688 1 49.34 341 THR B C 1
ATOM 4943 O O . THR B 1 341 ? 24.672 -4.664 16.938 1 49.34 341 THR B O 1
ATOM 4946 N N . ASP B 1 342 ? 25.406 -5.602 18.609 1 44.75 342 ASP B N 1
ATOM 4947 C CA . ASP B 1 342 ? 24.172 -5.562 19.375 1 44.75 342 ASP B CA 1
ATOM 4948 C C . ASP B 1 342 ? 23.734 -4.121 19.641 1 44.75 342 ASP B C 1
ATOM 4950 O O . ASP B 1 342 ? 24.375 -3.418 20.422 1 44.75 342 ASP B O 1
ATOM 4954 N N . GLY B 1 343 ? 23.609 -3.303 18.828 1 36.81 343 GLY B N 1
ATOM 4955 C CA . GLY B 1 343 ? 23.125 -1.991 19.234 1 36.81 343 GLY B CA 1
ATOM 4956 C C . GLY B 1 343 ? 21.969 -2.053 20.219 1 36.81 343 GLY B C 1
ATOM 4957 O O . GLY B 1 343 ? 21.297 -1.052 20.438 1 36.81 343 GLY B O 1
ATOM 4958 N N . ARG B 1 344 ? 21.25 -3.125 20.438 1 35.56 344 ARG B N 1
ATOM 4959 C CA . ARG B 1 344 ? 20.297 -3.012 21.547 1 35.56 344 ARG B CA 1
ATOM 4960 C C . ARG B 1 344 ? 21.031 -2.957 22.891 1 35.56 344 ARG B C 1
ATOM 4962 O O . ARG B 1 344 ? 21.5 -3.982 23.391 1 35.56 344 ARG B O 1
ATOM 4969 N N . SER B 1 345 ? 21.75 -1.968 23.141 1 29.58 345 SER B N 1
ATOM 4970 C CA . SER B 1 345 ? 21.969 -1.795 24.578 1 29.58 345 SER B CA 1
ATOM 4971 C C . SER B 1 345 ? 20.672 -1.994 25.359 1 29.58 345 SER B C 1
ATOM 4973 O O . SER B 1 345 ? 19.672 -1.333 25.094 1 29.58 345 SER B O 1
ATOM 4975 N N . ARG B 1 346 ? 20.453 -3.107 25.938 1 28.84 346 ARG B N 1
ATOM 4976 C CA . ARG B 1 346 ? 19.516 -3.348 27.016 1 28.84 346 ARG B CA 1
ATOM 4977 C C . ARG B 1 346 ? 19.609 -2.254 28.078 1 28.84 346 ARG B C 1
ATOM 4979 O O . ARG B 1 346 ? 20.609 -2.141 28.781 1 28.84 346 ARG B O 1
ATOM 4986 N N . ALA B 1 347 ? 18.859 -1.164 27.922 1 28.77 347 ALA B N 1
ATOM 4987 C CA . ALA B 1 347 ? 18.547 -0.416 29.141 1 28.77 347 ALA B CA 1
ATOM 4988 C C . ALA B 1 347 ? 18 -1.337 30.234 1 28.77 347 ALA B C 1
ATOM 4990 O O . ALA B 1 347 ? 16.875 -1.849 30.125 1 28.77 347 ALA B O 1
ATOM 4991 N N . THR B 1 348 ? 18.766 -2.143 30.828 1 26.23 348 THR B N 1
ATOM 4992 C CA . THR B 1 348 ? 18.516 -2.639 32.188 1 26.23 348 THR B CA 1
ATOM 4993 C C . THR B 1 348 ? 18.016 -1.516 33.094 1 26.23 348 THR B C 1
ATOM 4995 O O . THR B 1 348 ? 18.75 -0.565 33.375 1 26.23 348 THR B O 1
ATOM 4998 N N . ILE B 1 349 ? 16.688 -1.245 33.094 1 21.81 349 ILE B N 1
ATOM 4999 C CA . ILE B 1 349 ? 16.094 -0.638 34.281 1 21.81 349 ILE B CA 1
ATOM 5000 C C . ILE B 1 349 ? 16.344 -1.523 35.5 1 21.81 349 ILE B C 1
ATOM 5002 O O . ILE B 1 349 ? 15.867 -2.658 35.562 1 21.81 349 ILE B O 1
ATOM 5006 N N . GLU B 1 350 ? 17.469 -1.411 36.062 1 21.8 350 GLU B N 1
ATOM 5007 C CA . GLU B 1 350 ? 17.672 -1.637 37.469 1 21.8 350 GLU B CA 1
ATOM 5008 C C . GLU B 1 350 ? 16.625 -0.883 38.312 1 21.8 350 GLU B C 1
ATOM 5010 O O . GLU B 1 350 ? 16.578 0.349 38.281 1 21.8 350 GLU B O 1
ATOM 5015 N N . GLY B 1 351 ? 15.203 -1.131 38.188 1 20.55 351 GLY B N 1
ATOM 5016 C CA . GLY B 1 351 ? 14.539 -1.148 39.469 1 20.55 351 GLY B CA 1
ATOM 5017 C C . GLY B 1 351 ? 14.719 -2.455 40.219 1 20.55 351 GLY B C 1
ATOM 5018 O O . GLY B 1 351 ? 15.062 -3.477 39.625 1 20.55 351 GLY B O 1
#

Organism: Pseudonocardia thermophila (NCBI:txid1848)

Radius of gyration: 27.25 Å; Cα contacts (8 Å, |Δi|>4): 1568; chains: 2; bounding box: 62×89×68 Å

Secondary structure (DSSP, 8-state):
-----EEEE----TT--GGGS-SSEEPPTT--EEEEETTEEEE-S-TTT-EEEES--HHHHHHGGGGGS-B-HHHHHHHHHHTT--HHHHHHHHHHHHHTT--EEHHHHHHHHHHHHH-EEEEE-SSHHHHHHHHHHHHTT-SEEEEE--SB--GGGTTSS--GGGTTSBHHHHHHHHHHHH-TT--EEPPPTT---SEEEEEEBBPPHHHHHHHHHTT--EEEEEEETTEEEE--BB-TTTS--HHHHHHHHHHH-TTHHHHHHHHBTPBP---TTHHHHHHHHHHHHHHHHHHHTTS-SPPPTTBTEEEEEETTTTEEEEEE----TT-TT-GGGS-------------/-----EEEE----TT--GGGS-SSEEPPTT--EEEEETTEEEE-S-TTT-EEEES--HHHHHHGGGGGS-B-HHHHHHHHHHTT--HHHHHHHHHHHHHTT--EEHHHHHHHHHHHHH-EEEEE-SSHHHHHHHHHHHHTT-SEEEEE--SB--GGGTTSS--GGGTTSBHHHHHHHHHHHH-TT--EEPPPTT---SEEEEEEBBPPHHHHHHHHHTT--EEEEEEETTEEEE--BB-TTTS--HHHHHHHHHHH-TTHHHHHHHHBTPBP---TTHHHHHHHHHHHHHHHHHHHTTSSSPPPTTBTEEEEEETTTTEEEEEE----TT-TT-GGGS-------------

pLDDT: mean 87.99, std 14.43, range [20.05, 98.69]

InterPro domains:
  IPR022291 Bacteriocin biosynthesis, cyclodehydratase domain [TIGR03882] (221-340)
  IPR035985 Ubiquitin-activating enzyme-like [SSF69572] (118-258)

Solvent-accessible surface area (backbone atoms only — not comparable to full-atom values): 35562 Å² total; per-residue (Å²): 138,75,59,63,53,48,71,46,68,48,60,86,56,87,80,69,75,76,85,77,61,60,79,20,32,16,40,52,83,45,55,45,77,40,66,64,51,70,26,26,36,32,40,42,77,50,65,87,67,16,34,35,40,31,68,34,56,48,65,51,46,64,49,55,64,57,28,72,41,69,38,36,58,67,56,55,16,50,54,32,38,75,63,74,36,61,42,62,49,44,50,38,39,52,49,51,33,40,76,70,66,49,46,39,52,29,58,59,52,51,50,49,52,53,49,34,43,70,34,35,36,34,38,36,28,73,32,31,46,32,41,30,30,53,37,37,36,37,63,65,41,41,37,36,37,24,45,52,34,72,62,53,33,47,80,79,32,40,64,39,64,40,30,65,89,38,55,66,36,51,31,51,60,46,41,34,50,40,25,36,37,39,29,77,83,43,46,60,43,68,66,58,93,80,64,78,50,68,30,34,36,37,20,25,32,42,76,49,68,67,60,52,50,52,32,44,75,67,56,36,29,33,33,39,30,31,33,51,56,37,22,17,37,31,37,38,36,22,39,48,47,69,30,30,45,73,66,26,52,50,51,54,47,32,73,60,32,81,56,36,63,51,43,54,65,68,36,54,72,37,65,47,39,49,53,64,29,27,49,38,24,35,23,8,33,42,29,24,32,52,50,31,50,59,47,38,74,77,44,100,49,75,74,28,50,24,56,41,10,28,35,36,38,31,32,52,66,54,41,44,48,77,46,76,54,61,44,39,81,88,42,88,64,47,22,48,74,47,81,74,74,70,74,71,70,74,81,72,76,82,122,141,73,62,61,52,49,70,47,70,48,59,85,55,87,80,69,74,76,88,77,60,58,78,21,33,15,40,51,82,45,55,45,76,42,64,65,53,69,27,28,36,32,41,44,77,49,66,89,68,17,34,35,42,30,68,33,56,49,66,51,46,64,48,55,66,56,30,72,40,69,37,35,58,68,58,54,16,50,54,32,38,75,63,72,35,60,42,61,50,45,49,36,40,53,50,51,33,40,77,71,67,49,47,38,53,28,58,58,52,50,49,49,52,52,50,32,43,70,35,33,36,35,39,37,28,74,33,30,47,34,42,30,30,54,36,38,36,37,63,66,41,41,37,35,38,24,46,51,35,73,64,53,33,47,82,79,30,39,65,41,63,38,29,66,89,38,55,67,35,51,30,51,59,46,44,34,51,40,27,35,37,38,30,76,85,43,46,59,42,68,66,59,92,82,66,77,50,68,30,35,35,38,20,24,31,42,76,48,67,68,62,52,50,52,30,45,74,68,56,38,29,34,32,39,32,32,32,52,56,37,23,16,38,30,36,36,36,23,40,49,48,68,31,30,46,74,65,24,50,51,51,55,46,30,74,57,33,82,56,36,64,51,43,53,66,69,35,56,74,36,66,47,39,48,54,64,28,26,49,37,25,36,23,9,33,42,28,24,31,50,50,31,49,58,48,37,74,79,44,99,48,73,75,29,50,24,56,40,11,28,35,36,38,32,32,52,65,54,41,44,47,77,46,77,53,61,43,40,80,87,45,88,63,48,22,48,74,47,82,72,74,70,74,72,72,74,79,72,72,82,120